Protein AF-A0A6G0MQ81-F1 (afdb_monomer_lite)

pLDDT: mean 71.86, std 28.61, range [27.62, 98.5]

Structure (mmCIF, N/CA/C/O backbone):
data_AF-A0A6G0MQ81-F1
#
_entry.id   AF-A0A6G0MQ81-F1
#
loop_
_atom_site.group_PDB
_atom_site.id
_atom_site.type_symbol
_atom_site.label_atom_id
_atom_site.label_alt_id
_atom_site.label_comp_id
_atom_site.label_asym_id
_atom_site.label_entity_id
_atom_site.label_seq_id
_atom_site.pdbx_PDB_ins_code
_atom_site.Cartn_x
_atom_site.Cartn_y
_atom_site.Cartn_z
_atom_site.occupancy
_atom_site.B_iso_or_equiv
_atom_site.auth_seq_id
_atom_site.auth_comp_id
_atom_site.auth_asym_id
_atom_site.auth_atom_id
_atom_site.pdbx_PDB_model_num
ATOM 1 N N . MET A 1 1 ? 34.555 28.981 -3.459 1.00 45.91 1 MET A N 1
ATOM 2 C CA . MET A 1 1 ? 35.751 28.441 -4.137 1.00 45.91 1 MET A CA 1
ATOM 3 C C . MET A 1 1 ? 36.035 29.324 -5.338 1.00 45.91 1 MET A C 1
ATOM 5 O O . MET A 1 1 ? 35.117 29.597 -6.098 1.00 45.91 1 MET A O 1
ATOM 9 N N . SER A 1 2 ? 37.247 29.874 -5.388 1.00 35.66 2 SER A N 1
ATOM 10 C CA . SER A 1 2 ? 37.671 30.994 -6.233 1.00 35.66 2 SER A CA 1
ATOM 11 C C . SER A 1 2 ? 37.563 30.738 -7.733 1.00 35.66 2 SER A C 1
ATOM 13 O O . SER A 1 2 ? 38.108 29.765 -8.243 1.00 35.66 2 SER A O 1
ATOM 15 N N . SER A 1 3 ? 36.964 31.688 -8.446 1.00 42.19 3 SER A N 1
ATOM 16 C CA . SER A 1 3 ? 37.095 31.862 -9.890 1.00 42.19 3 SER A CA 1
ATOM 17 C C . SER A 1 3 ? 38.251 32.821 -10.178 1.00 42.19 3 SER A C 1
ATOM 19 O O . SER A 1 3 ? 38.069 34.037 -10.139 1.00 42.19 3 SER A O 1
ATOM 21 N N . HIS A 1 4 ? 39.440 32.284 -10.440 1.00 46.31 4 HIS A N 1
ATOM 22 C CA . HIS A 1 4 ? 40.579 33.018 -10.996 1.00 46.31 4 HIS A CA 1
ATOM 23 C C . HIS A 1 4 ? 41.290 32.124 -12.009 1.00 46.31 4 HIS A C 1
ATOM 25 O O . HIS A 1 4 ? 41.910 31.140 -11.619 1.00 46.31 4 HIS A O 1
ATOM 31 N N . HIS A 1 5 ? 41.261 32.503 -13.284 1.00 37.56 5 HIS A N 1
ATOM 32 C CA . HIS A 1 5 ? 42.398 32.271 -14.168 1.00 37.56 5 HIS A CA 1
ATOM 33 C C . HIS A 1 5 ? 42.422 33.285 -15.317 1.00 37.56 5 HIS A C 1
ATOM 35 O O . HIS A 1 5 ? 41.367 33.816 -15.670 1.00 37.56 5 HIS A O 1
ATOM 41 N N . PRO A 1 6 ? 43.627 33.640 -15.794 1.00 57.34 6 PRO A N 1
ATOM 42 C CA . PRO A 1 6 ? 43.967 34.991 -16.183 1.00 57.34 6 PRO A CA 1
ATOM 43 C C . PRO A 1 6 ? 44.217 35.096 -17.685 1.00 57.34 6 PRO A C 1
ATOM 45 O O . PRO A 1 6 ? 44.488 34.125 -18.387 1.00 57.34 6 PRO A O 1
ATOM 48 N N . ASP A 1 7 ? 44.165 36.334 -18.137 1.00 43.03 7 ASP A N 1
ATOM 49 C CA . ASP A 1 7 ? 44.749 36.787 -19.385 1.00 43.03 7 ASP A CA 1
ATOM 50 C C . ASP A 1 7 ? 46.259 36.998 -19.164 1.00 43.03 7 ASP A C 1
ATOM 52 O O . ASP A 1 7 ? 46.614 37.612 -18.161 1.00 43.03 7 ASP A O 1
ATOM 56 N N . HIS A 1 8 ? 47.121 36.456 -20.038 1.00 37.56 8 HIS A N 1
ATOM 57 C CA . HIS A 1 8 ? 48.450 36.989 -20.398 1.00 37.56 8 HIS A CA 1
ATOM 58 C C . HIS A 1 8 ? 49.131 36.137 -21.491 1.00 37.56 8 HIS A C 1
ATOM 60 O O . HIS A 1 8 ? 49.576 35.018 -21.258 1.00 37.56 8 HIS A O 1
ATOM 66 N N . SER A 1 9 ? 49.188 36.731 -22.685 1.00 41.69 9 SER A N 1
ATOM 67 C CA . SER A 1 9 ? 50.371 37.033 -23.510 1.00 41.69 9 SER A CA 1
ATOM 68 C C . SER A 1 9 ? 51.575 36.080 -23.653 1.00 41.69 9 SER A C 1
ATOM 70 O O . SER A 1 9 ? 52.278 35.769 -22.699 1.00 41.69 9 SER A O 1
ATOM 72 N N . ASP A 1 10 ? 51.913 35.921 -24.942 1.00 37.72 10 ASP A N 1
ATOM 73 C CA . ASP A 1 10 ? 53.241 35.933 -25.586 1.00 37.72 10 ASP A CA 1
ATOM 74 C C . ASP A 1 10 ? 54.135 34.677 -25.634 1.00 37.72 10 ASP A C 1
ATOM 76 O O . ASP A 1 10 ? 54.431 34.021 -24.643 1.00 37.72 10 ASP A O 1
ATOM 80 N N . GLY A 1 11 ? 54.664 34.452 -26.849 1.00 31.38 11 GLY A N 1
ATOM 81 C CA . GLY A 1 11 ? 55.699 33.476 -27.221 1.00 31.38 11 GLY A CA 1
ATOM 82 C C . GLY A 1 11 ? 55.123 32.378 -28.126 1.00 31.38 11 GLY A C 1
ATOM 83 O O . GLY A 1 11 ? 54.273 31.620 -27.699 1.00 31.38 11 GLY A O 1
ATOM 84 N N . ASP A 1 12 ? 55.448 32.222 -29.408 1.00 37.38 12 ASP A N 1
ATOM 85 C CA . ASP A 1 12 ? 56.744 32.419 -30.035 1.00 37.38 12 ASP A CA 1
ATOM 86 C C . ASP A 1 12 ? 56.610 32.805 -31.512 1.00 37.38 12 ASP A C 1
ATOM 88 O O . ASP A 1 12 ? 55.919 32.175 -32.316 1.00 37.38 12 ASP A O 1
ATOM 92 N N . ARG A 1 13 ? 57.357 33.846 -31.875 1.00 48.06 13 ARG A N 1
ATOM 93 C CA . ARG A 1 13 ? 57.730 34.164 -33.250 1.00 48.06 13 ARG A CA 1
ATOM 94 C C . ARG A 1 13 ? 58.934 33.313 -33.626 1.00 48.06 13 ARG A C 1
ATOM 96 O O . ARG A 1 13 ? 59.947 33.388 -32.941 1.00 48.06 13 ARG A O 1
ATOM 103 N N . SER A 1 14 ? 58.873 32.629 -34.767 1.00 45.00 14 SER A N 1
ATOM 104 C CA . SER A 1 14 ? 60.027 32.236 -35.597 1.00 45.00 14 SER A CA 1
ATOM 105 C C . SER A 1 14 ? 59.537 31.631 -36.926 1.00 45.00 14 SER A C 1
ATOM 107 O O . SER A 1 14 ? 58.462 31.045 -36.961 1.00 45.00 14 SER A O 1
ATOM 109 N N . PRO A 1 15 ? 60.307 31.694 -38.026 1.00 46.31 15 PRO A N 1
ATOM 110 C CA . PRO A 1 15 ? 60.761 32.915 -38.679 1.00 46.31 15 PRO A CA 1
ATOM 111 C C . PRO A 1 15 ? 60.399 32.926 -40.182 1.00 46.31 15 PRO A C 1
ATOM 113 O O . PRO A 1 15 ? 60.222 31.899 -40.833 1.00 46.31 15 PRO A O 1
ATOM 116 N N . THR A 1 16 ? 60.354 34.120 -40.769 1.00 45.56 16 THR A N 1
ATOM 117 C CA . THR A 1 16 ? 60.348 34.320 -42.226 1.00 45.56 16 THR A CA 1
ATOM 118 C C . THR A 1 16 ? 61.618 33.743 -42.861 1.00 45.56 16 THR A C 1
ATOM 120 O O . THR A 1 16 ? 62.711 34.060 -42.378 1.00 45.56 16 THR A O 1
ATOM 123 N N . PRO A 1 17 ? 61.554 33.004 -43.984 1.00 40.34 17 PRO A N 1
ATOM 124 C CA . PRO A 1 17 ? 62.751 32.759 -44.768 1.00 40.34 17 PRO A CA 1
ATOM 125 C C . PRO A 1 17 ? 63.127 34.045 -45.515 1.00 40.34 17 PRO A C 1
ATOM 127 O O . PRO A 1 17 ? 62.498 34.432 -46.500 1.00 40.34 17 PRO A O 1
ATOM 130 N N . SER A 1 18 ? 64.173 34.717 -45.030 1.00 37.31 18 SER A N 1
ATOM 131 C CA . SER A 1 18 ? 64.886 35.752 -45.779 1.00 37.31 18 SER A CA 1
ATOM 132 C C . SER A 1 18 ? 65.430 35.169 -47.091 1.00 37.31 18 SER A C 1
ATOM 134 O O . SER A 1 18 ? 66.054 34.103 -47.075 1.00 37.31 18 SER A O 1
ATOM 136 N N . PRO A 1 19 ? 65.265 35.859 -48.232 1.00 42.34 19 PRO A N 1
ATOM 137 C CA . PRO A 1 19 ? 65.751 35.384 -49.514 1.00 42.34 19 PRO A CA 1
ATOM 138 C C . PRO A 1 19 ? 67.260 35.615 -49.574 1.00 42.34 19 PRO A C 1
ATOM 140 O O . PRO A 1 19 ? 67.736 36.739 -49.727 1.00 42.34 19 PRO A O 1
ATOM 143 N N . ARG A 1 20 ? 68.047 34.548 -49.454 1.00 39.19 20 ARG A N 1
ATOM 144 C CA . ARG A 1 20 ? 69.495 34.615 -49.662 1.00 39.19 20 ARG A CA 1
ATOM 145 C C . ARG A 1 20 ? 69.930 33.538 -50.642 1.00 39.19 20 ARG A C 1
ATOM 147 O O . ARG A 1 20 ? 70.363 32.469 -50.247 1.00 39.19 20 ARG A O 1
ATOM 154 N N . SER A 1 21 ? 69.826 33.848 -51.931 1.00 34.72 21 SER A N 1
ATOM 155 C CA . SER A 1 21 ? 70.839 33.460 -52.919 1.00 34.72 21 SER A CA 1
ATOM 156 C C . SER A 1 21 ? 70.574 34.200 -54.226 1.00 34.72 21 SER A C 1
ATOM 158 O O . SER A 1 21 ? 70.021 33.667 -55.186 1.00 34.72 21 SER A O 1
ATOM 160 N N . VAL A 1 22 ? 70.967 35.473 -54.259 1.00 40.50 22 VAL A N 1
ATOM 161 C CA . VAL A 1 22 ? 71.165 36.188 -55.520 1.00 40.50 22 VAL A CA 1
ATOM 162 C C . VAL A 1 22 ? 72.441 35.613 -56.123 1.00 40.50 22 VAL A C 1
ATOM 164 O O . VAL A 1 22 ? 73.542 36.125 -55.932 1.00 40.50 22 VAL A O 1
ATOM 167 N N . ARG A 1 23 ? 72.311 34.469 -56.796 1.00 36.62 23 ARG A N 1
ATOM 168 C CA . ARG A 1 23 ? 73.363 33.973 -57.672 1.00 36.62 23 ARG A CA 1
ATOM 169 C C . ARG A 1 23 ? 73.291 34.832 -58.924 1.00 36.62 23 ARG A C 1
ATOM 171 O O . ARG A 1 23 ? 72.471 34.594 -59.807 1.00 36.62 23 ARG A O 1
ATOM 178 N N . SER A 1 24 ? 74.134 35.861 -58.951 1.00 40.12 24 SER A N 1
ATOM 179 C CA . SER A 1 24 ? 74.508 36.605 -60.146 1.00 40.12 24 SER A CA 1
ATOM 180 C C . SER A 1 24 ? 74.809 35.620 -61.273 1.00 40.12 24 SER A C 1
ATOM 182 O O . SER A 1 24 ? 75.908 35.077 -61.362 1.00 40.12 24 SER A O 1
ATOM 184 N N . THR A 1 25 ? 73.832 35.375 -62.141 1.00 39.69 25 THR A N 1
ATOM 185 C CA . THR A 1 25 ? 74.117 34.889 -63.484 1.00 39.69 25 THR A CA 1
ATOM 186 C C . THR A 1 25 ? 74.288 36.131 -64.327 1.00 39.69 25 THR A C 1
ATOM 188 O O . THR A 1 25 ? 73.354 36.774 -64.795 1.00 39.69 25 THR A O 1
ATOM 191 N N . THR A 1 26 ? 75.554 36.522 -64.381 1.00 40.19 26 THR A N 1
ATOM 192 C CA . THR A 1 26 ? 76.176 37.326 -65.414 1.00 40.19 26 THR A CA 1
ATOM 193 C C . THR A 1 26 ? 75.332 37.331 -66.683 1.00 40.19 26 THR A C 1
ATOM 195 O O . THR A 1 26 ? 75.131 36.290 -67.309 1.00 40.19 26 THR A O 1
ATOM 198 N N . SER A 1 27 ? 74.880 38.527 -67.058 1.00 41.56 27 SER A N 1
ATOM 199 C CA . SER A 1 27 ? 74.475 38.875 -68.412 1.00 41.56 27 SER A CA 1
ATOM 200 C C . SER A 1 27 ? 75.594 38.469 -69.375 1.00 41.56 27 SER A C 1
ATOM 202 O O . SER A 1 27 ? 76.503 39.231 -69.692 1.00 41.56 27 SER A O 1
ATOM 204 N N . ARG A 1 28 ? 75.573 37.210 -69.809 1.00 41.16 28 ARG A N 1
ATOM 205 C CA . ARG A 1 28 ? 76.179 36.783 -71.056 1.00 41.16 28 ARG A CA 1
ATOM 206 C C . ARG A 1 28 ? 75.054 36.832 -72.059 1.00 41.16 28 ARG A C 1
ATOM 208 O O . ARG A 1 28 ? 74.273 35.895 -72.200 1.00 41.16 28 ARG A O 1
ATOM 215 N N . ARG A 1 29 ? 74.995 37.970 -72.744 1.00 41.31 29 ARG A N 1
ATOM 216 C CA . ARG A 1 29 ? 74.401 38.126 -74.063 1.00 41.31 29 ARG A CA 1
ATOM 217 C C . ARG A 1 29 ? 74.996 37.044 -74.969 1.00 41.31 29 ARG A C 1
ATOM 219 O O . ARG A 1 29 ? 75.963 37.276 -75.682 1.00 41.31 29 ARG A O 1
ATOM 226 N N . SER A 1 30 ? 74.448 35.834 -74.898 1.00 37.97 30 SER A N 1
ATOM 227 C CA . SER A 1 30 ? 74.587 34.850 -75.956 1.00 37.97 30 SER A CA 1
ATOM 228 C C . SER A 1 30 ? 73.722 35.395 -77.078 1.00 37.97 30 SER A C 1
ATOM 230 O O . SER A 1 30 ? 72.505 35.212 -77.102 1.00 37.97 30 SER A O 1
ATOM 232 N N . THR A 1 31 ? 74.350 36.182 -77.948 1.00 48.22 31 THR A N 1
ATOM 233 C CA . THR A 1 31 ? 73.834 36.518 -79.269 1.00 48.22 31 THR A CA 1
ATOM 234 C C . THR A 1 31 ? 73.667 35.208 -80.028 1.00 48.22 31 THR A C 1
ATOM 236 O O . THR A 1 31 ? 74.532 34.788 -80.793 1.00 48.22 31 THR A O 1
ATOM 239 N N . ARG A 1 32 ? 72.569 34.505 -79.747 1.00 45.91 32 ARG A N 1
ATOM 240 C CA . ARG A 1 32 ? 72.116 33.391 -80.560 1.00 45.91 32 ARG A CA 1
ATOM 241 C C . ARG A 1 32 ? 71.620 34.016 -81.858 1.00 45.91 32 ARG A C 1
ATOM 243 O O . ARG A 1 32 ? 70.778 34.907 -81.815 1.00 45.91 32 ARG A O 1
ATOM 250 N N . ALA A 1 33 ? 72.231 33.581 -82.955 1.00 44.88 33 ALA A N 1
ATOM 251 C CA . ALA A 1 33 ? 71.959 33.972 -84.334 1.00 44.88 33 ALA A CA 1
ATOM 252 C C . ALA A 1 33 ? 70.456 34.178 -84.618 1.00 44.88 33 ALA A C 1
ATOM 254 O O . ALA A 1 33 ? 69.643 33.507 -83.968 1.00 44.88 33 ALA A O 1
ATOM 255 N N . PRO A 1 34 ? 70.080 35.053 -85.579 1.00 49.28 34 PRO A N 1
ATOM 256 C CA . PRO A 1 34 ? 68.685 35.243 -85.970 1.00 49.28 34 PRO A CA 1
ATOM 257 C C . PRO A 1 34 ? 68.076 33.874 -86.267 1.00 49.28 34 PRO A C 1
ATOM 259 O O . PRO A 1 34 ? 68.533 33.146 -87.150 1.00 49.28 34 PRO A O 1
ATOM 262 N N . ARG A 1 35 ? 67.119 33.468 -85.430 1.00 59.06 35 ARG A N 1
ATOM 263 C CA . ARG A 1 35 ? 66.465 32.173 -85.571 1.00 59.06 35 ARG A CA 1
ATOM 264 C C . ARG A 1 35 ? 65.461 32.299 -86.701 1.00 59.06 35 ARG A C 1
ATOM 266 O O . ARG A 1 35 ? 64.804 33.325 -86.840 1.00 59.06 35 ARG A O 1
ATOM 273 N N . SER A 1 36 ? 65.363 31.253 -87.512 1.00 64.94 36 SER A N 1
ATOM 274 C CA . SER A 1 36 ? 64.357 31.200 -88.568 1.00 64.94 36 SER A CA 1
ATOM 275 C C . SER A 1 36 ? 62.962 31.410 -87.955 1.00 64.94 36 SER A C 1
ATOM 277 O O . SER A 1 36 ? 62.686 30.795 -86.919 1.00 64.94 36 SER A O 1
ATOM 279 N N . PRO A 1 37 ? 62.078 32.222 -88.563 1.00 73.44 37 PRO A N 1
ATOM 280 C CA . PRO A 1 37 ? 60.723 32.480 -88.060 1.00 73.44 37 PRO A CA 1
ATOM 281 C C . PRO A 1 37 ? 59.921 31.194 -87.781 1.00 73.44 37 PRO A C 1
ATOM 283 O O . PRO A 1 37 ? 59.125 31.144 -86.846 1.00 73.44 37 PRO A O 1
ATOM 286 N N . ALA A 1 38 ? 60.205 30.100 -88.496 1.00 76.19 38 ALA A N 1
ATOM 287 C CA . ALA A 1 38 ? 59.616 28.784 -88.233 1.00 76.19 38 ALA A CA 1
ATOM 288 C C . ALA A 1 38 ? 59.979 28.203 -86.844 1.00 76.19 38 ALA A C 1
ATOM 290 O O . ALA A 1 38 ? 59.178 27.511 -86.214 1.00 76.19 38 ALA A O 1
ATOM 291 N N . GLY A 1 39 ? 61.180 28.493 -86.336 1.00 82.38 39 GLY A N 1
ATOM 292 C CA . GLY A 1 39 ? 61.646 28.042 -85.020 1.00 82.38 39 GLY A CA 1
ATOM 293 C C . GLY A 1 39 ? 61.044 28.821 -83.844 1.00 82.38 39 GLY A C 1
ATOM 294 O O . GLY A 1 39 ? 61.022 28.319 -82.722 1.00 82.38 39 GLY A O 1
ATOM 295 N N . GLU A 1 40 ? 60.559 30.043 -84.076 1.00 85.44 40 GLU A N 1
ATOM 296 C CA . GLU A 1 40 ? 59.866 30.843 -83.056 1.00 85.44 40 GLU A CA 1
ATOM 297 C C . GLU A 1 40 ? 58.384 30.482 -82.973 1.00 85.44 40 GLU A C 1
ATOM 299 O O . GLU A 1 40 ? 57.865 30.312 -81.871 1.00 85.44 40 GLU A O 1
ATOM 304 N N . ILE A 1 41 ? 57.736 30.258 -84.120 1.00 86.88 41 ILE A N 1
ATOM 305 C CA . ILE A 1 41 ? 56.348 29.782 -84.188 1.00 86.88 41 ILE A CA 1
ATOM 306 C C . ILE A 1 41 ? 56.205 28.432 -83.472 1.00 86.88 41 ILE A C 1
ATOM 308 O O . ILE A 1 41 ? 55.375 28.295 -82.578 1.00 86.88 41 ILE A O 1
ATOM 312 N N . THR A 1 42 ? 57.077 27.463 -83.767 1.00 89.31 42 THR A N 1
ATOM 313 C CA . THR A 1 42 ? 57.045 26.138 -83.117 1.00 89.31 42 THR A CA 1
ATOM 314 C C . THR A 1 42 ? 57.266 26.203 -81.602 1.00 89.31 42 THR A C 1
ATOM 316 O O . THR A 1 42 ? 56.656 25.439 -80.850 1.00 89.31 42 THR A O 1
ATOM 319 N N . ARG A 1 43 ? 58.093 27.142 -81.124 1.00 90.38 43 ARG A N 1
ATOM 320 C CA . ARG A 1 43 ? 58.290 27.385 -79.689 1.00 90.38 43 ARG A CA 1
ATOM 321 C C . ARG A 1 43 ? 57.044 27.983 -79.036 1.00 90.38 43 ARG A C 1
ATOM 323 O O . ARG A 1 43 ? 56.644 27.507 -77.978 1.00 90.38 43 ARG A O 1
ATOM 330 N N . LEU A 1 44 ? 56.436 29.000 -79.647 1.00 92.88 44 LEU A N 1
ATOM 331 C CA . LEU A 1 44 ? 55.211 29.620 -79.133 1.00 92.88 44 LEU A CA 1
ATOM 332 C C . LEU A 1 44 ? 54.043 28.630 -79.123 1.00 92.88 44 LEU A C 1
ATOM 334 O O . LEU A 1 44 ? 53.273 28.603 -78.171 1.00 92.88 44 LEU A O 1
ATOM 338 N N . GLU A 1 45 ? 53.943 27.755 -80.122 1.00 93.94 45 GLU A N 1
ATOM 339 C CA . GLU A 1 45 ? 52.971 26.660 -80.123 1.00 93.94 45 GLU A CA 1
ATOM 340 C C . GLU A 1 45 ? 53.217 25.662 -78.989 1.00 93.94 45 GLU A C 1
ATOM 342 O O . GLU A 1 45 ? 52.267 25.150 -78.396 1.00 93.94 45 GLU A O 1
ATOM 347 N N . GLN A 1 46 ? 54.480 25.365 -78.674 1.00 93.81 46 GLN A N 1
ATOM 348 C CA . GLN A 1 46 ? 54.826 24.505 -77.547 1.00 93.81 46 GLN A CA 1
ATOM 349 C C . GLN A 1 46 ? 54.518 25.179 -76.200 1.00 93.81 46 GLN A C 1
ATOM 351 O O . GLN A 1 46 ? 54.006 24.513 -75.302 1.00 93.81 46 GLN A O 1
ATOM 356 N N . GLU A 1 47 ? 54.765 26.486 -76.065 1.00 95.06 47 GLU A N 1
ATOM 357 C CA . GLU A 1 47 ? 54.391 27.285 -74.887 1.00 95.06 47 GLU A CA 1
ATOM 358 C C . GLU A 1 47 ? 52.858 27.421 -74.751 1.00 95.06 47 GLU A C 1
ATOM 360 O O . GLU A 1 47 ? 52.308 27.321 -73.653 1.00 95.06 47 GLU A O 1
ATOM 365 N N . LEU A 1 48 ? 52.119 27.551 -75.856 1.00 95.44 48 LEU A N 1
ATOM 366 C CA . LEU A 1 48 ? 50.655 27.527 -75.846 1.00 95.44 48 LEU A CA 1
ATOM 367 C C . LEU A 1 48 ? 50.128 26.150 -75.419 1.00 95.44 48 LEU A C 1
ATOM 369 O O . LEU A 1 48 ? 49.225 26.058 -74.591 1.00 95.44 48 LEU A O 1
ATOM 373 N N . ARG A 1 49 ? 50.721 25.065 -75.928 1.00 95.44 49 ARG A N 1
ATOM 374 C CA . ARG A 1 49 ? 50.368 23.698 -75.517 1.00 95.44 49 ARG A CA 1
ATOM 375 C C . ARG A 1 49 ? 50.682 23.445 -74.041 1.00 95.44 49 ARG A C 1
ATOM 377 O O . ARG A 1 49 ? 49.871 22.826 -73.355 1.00 95.44 49 ARG A O 1
ATOM 384 N N . SER A 1 50 ? 51.810 23.939 -73.528 1.00 94.50 50 SER A N 1
ATOM 385 C CA . SER A 1 50 ? 52.162 23.779 -72.111 1.00 94.50 50 SER A CA 1
ATOM 386 C C . SER A 1 50 ? 51.239 24.590 -71.199 1.00 94.50 50 SER A C 1
ATOM 388 O O . SER A 1 50 ? 50.737 24.057 -70.213 1.00 94.50 50 SER A O 1
ATOM 390 N N . THR A 1 51 ? 50.923 25.837 -71.555 1.00 95.69 51 THR A N 1
ATOM 391 C CA . THR A 1 51 ? 49.973 26.667 -70.795 1.00 95.69 51 THR A CA 1
ATOM 392 C C . THR A 1 51 ? 48.555 26.097 -70.825 1.00 95.69 51 THR A C 1
ATOM 394 O O . THR A 1 51 ? 47.877 26.096 -69.797 1.00 95.69 51 THR A O 1
ATOM 397 N N . GLN A 1 52 ? 48.113 25.540 -71.956 1.00 96.00 52 GLN A N 1
ATOM 398 C CA . GLN A 1 52 ? 46.839 24.822 -72.052 1.00 96.00 52 GLN A CA 1
ATOM 399 C C . GLN A 1 52 ? 46.817 23.565 -71.173 1.00 96.00 52 GLN A C 1
ATOM 401 O O . GLN A 1 52 ? 45.820 23.325 -70.490 1.00 96.00 52 GLN A O 1
ATOM 406 N N . ALA A 1 53 ? 47.911 22.797 -71.128 1.00 95.00 53 ALA A N 1
ATOM 407 C CA . ALA A 1 53 ? 48.026 21.637 -70.248 1.00 95.00 53 ALA A CA 1
ATOM 408 C C . ALA A 1 53 ? 47.947 22.037 -68.763 1.00 95.00 53 ALA A C 1
ATOM 410 O O . ALA A 1 53 ? 47.167 21.443 -68.019 1.00 95.00 53 ALA A O 1
ATOM 411 N N . THR A 1 54 ? 48.660 23.091 -68.353 1.00 96.56 54 THR A N 1
ATOM 412 C CA . THR A 1 54 ? 48.592 23.638 -66.986 1.00 96.56 54 THR A CA 1
ATOM 413 C C . THR A 1 54 ? 47.197 24.167 -66.651 1.00 96.56 54 THR A C 1
ATOM 415 O O . THR A 1 54 ? 46.681 23.957 -65.556 1.00 96.56 54 THR A O 1
ATOM 418 N N . ARG A 1 55 ? 46.521 24.823 -67.598 1.00 97.19 55 ARG A N 1
ATOM 419 C CA . ARG A 1 55 ? 45.140 25.276 -67.394 1.00 97.19 55 ARG A CA 1
ATOM 420 C C . ARG A 1 55 ? 44.190 24.093 -67.185 1.00 97.19 55 ARG A C 1
ATOM 422 O O . ARG A 1 55 ? 43.310 24.161 -66.331 1.00 97.19 55 ARG A O 1
ATOM 429 N N . ALA A 1 56 ? 44.376 23.005 -67.930 1.00 95.69 56 ALA A N 1
ATOM 430 C CA . ALA A 1 56 ? 43.576 21.796 -67.773 1.00 95.69 56 ALA A CA 1
ATOM 431 C C . ALA A 1 56 ? 43.804 21.112 -66.413 1.00 95.69 56 ALA A C 1
ATOM 433 O O . ALA A 1 56 ? 42.846 20.598 -65.839 1.00 95.69 56 ALA A O 1
ATOM 434 N N . THR A 1 57 ? 45.028 21.110 -65.870 1.00 96.38 57 THR A N 1
ATOM 435 C CA . THR A 1 57 ? 45.278 20.579 -64.516 1.00 96.38 57 THR A CA 1
ATOM 436 C C . THR A 1 57 ? 44.622 21.446 -63.449 1.00 96.38 57 THR A C 1
ATOM 438 O O . THR A 1 57 ? 43.891 20.909 -62.625 1.00 96.38 57 THR A O 1
ATOM 441 N N . LEU A 1 58 ? 44.750 22.774 -63.536 1.00 97.44 58 LEU A N 1
ATOM 442 C CA . LEU A 1 58 ? 44.113 23.694 -62.586 1.00 97.44 58 LEU A CA 1
ATOM 443 C C . LEU A 1 58 ? 42.583 23.565 -62.566 1.00 97.44 58 LEU A C 1
ATOM 445 O O . LEU A 1 58 ? 41.977 23.637 -61.500 1.00 97.44 58 LEU A O 1
ATOM 449 N N . PHE A 1 59 ? 41.943 23.342 -63.719 1.00 97.50 59 PHE A N 1
ATOM 450 C CA . PHE A 1 59 ? 40.502 23.080 -63.751 1.00 97.50 59 PHE A CA 1
ATOM 451 C C . PHE A 1 59 ? 40.129 21.761 -63.073 1.00 97.50 59 PHE A C 1
ATOM 453 O O . PHE A 1 59 ? 39.175 21.739 -62.299 1.00 97.50 59 PHE A O 1
ATOM 460 N N . ARG A 1 60 ? 40.900 20.687 -63.291 1.00 97.31 60 ARG A N 1
ATOM 461 C CA . ARG A 1 60 ? 40.677 19.413 -62.586 1.00 97.31 60 ARG A CA 1
ATOM 462 C C . ARG A 1 60 ? 40.875 19.559 -61.080 1.00 97.31 60 ARG A C 1
ATOM 464 O O . ARG A 1 60 ? 40.095 18.995 -60.322 1.00 97.31 60 ARG A O 1
ATOM 471 N N . ASP A 1 61 ? 41.879 20.318 -60.652 1.00 97.56 61 ASP A N 1
ATOM 472 C CA . ASP A 1 61 ? 42.142 20.566 -59.233 1.00 97.56 61 ASP A CA 1
ATOM 473 C C . ASP A 1 61 ? 41.024 21.397 -58.599 1.00 97.56 61 ASP A C 1
ATOM 475 O O . ASP A 1 61 ? 40.535 21.049 -57.526 1.00 97.56 61 ASP A O 1
ATOM 479 N N . ARG A 1 62 ? 40.532 22.429 -59.295 1.00 97.94 62 ARG A N 1
ATOM 480 C CA . ARG A 1 62 ? 39.347 23.190 -58.878 1.00 97.94 62 ARG A CA 1
ATOM 481 C C . ARG A 1 62 ? 38.124 22.285 -58.730 1.00 97.94 62 ARG A C 1
ATOM 483 O O . ARG A 1 62 ? 37.418 22.381 -57.733 1.00 97.94 62 ARG A O 1
ATOM 490 N N . ASP A 1 63 ? 37.869 21.408 -59.696 1.00 97.75 63 ASP A N 1
ATOM 491 C CA . ASP A 1 63 ? 36.705 20.520 -59.652 1.00 97.75 63 ASP A CA 1
ATOM 492 C C . ASP A 1 63 ? 36.840 19.480 -58.521 1.00 97.75 63 ASP A C 1
ATOM 494 O O . ASP A 1 63 ? 35.869 19.194 -57.822 1.00 97.75 63 ASP A O 1
ATOM 498 N N . ARG A 1 64 ? 38.058 18.980 -58.258 1.00 97.75 64 ARG A N 1
ATOM 499 C CA . ARG A 1 64 ? 38.358 18.137 -57.086 1.00 97.75 64 ARG A CA 1
ATOM 500 C C . ARG A 1 64 ? 38.101 18.871 -55.773 1.00 97.75 64 ARG A C 1
ATOM 502 O O . ARG A 1 64 ? 37.443 18.313 -54.900 1.00 97.75 64 ARG A O 1
ATOM 509 N N . LEU A 1 65 ? 38.580 20.107 -55.642 1.00 98.25 65 LEU A N 1
ATOM 510 C CA . LEU A 1 65 ? 38.345 20.932 -54.455 1.00 98.25 65 LEU A CA 1
ATOM 511 C C . LEU A 1 65 ? 36.853 21.208 -54.253 1.00 98.25 65 LEU A C 1
ATOM 513 O O . LEU A 1 65 ? 36.360 21.046 -53.143 1.00 98.25 65 LEU A O 1
ATOM 517 N N . ASN A 1 66 ? 36.114 21.526 -55.317 1.00 98.25 66 ASN A N 1
ATOM 518 C CA . ASN A 1 66 ? 34.664 21.715 -55.244 1.00 98.25 66 ASN A CA 1
ATOM 519 C C . ASN A 1 66 ? 33.941 20.448 -54.767 1.00 98.25 66 ASN A C 1
ATOM 521 O O . ASN A 1 66 ? 33.048 20.533 -53.928 1.00 98.25 66 ASN A O 1
ATOM 525 N N . ASN A 1 67 ? 34.347 19.268 -55.241 1.00 98.12 67 ASN A N 1
ATOM 526 C CA . ASN A 1 67 ? 33.780 18.003 -54.769 1.00 98.12 67 ASN A CA 1
ATOM 527 C C . ASN A 1 67 ? 34.078 17.751 -53.284 1.00 98.12 67 ASN A C 1
ATOM 529 O O . ASN A 1 67 ? 33.196 17.299 -52.557 1.00 98.12 67 ASN A O 1
ATOM 533 N N . ILE A 1 68 ? 35.290 18.076 -52.819 1.00 98.19 68 ILE A N 1
ATOM 534 C CA . ILE A 1 68 ? 35.659 17.973 -51.399 1.00 98.19 68 ILE A CA 1
ATOM 535 C C . ILE A 1 68 ? 34.810 18.926 -50.556 1.00 98.19 68 ILE A C 1
ATOM 537 O O . ILE A 1 68 ? 34.242 18.502 -49.555 1.00 98.19 68 ILE A O 1
ATOM 541 N N . VAL A 1 69 ? 34.670 20.184 -50.977 1.00 98.50 69 VAL A N 1
ATOM 542 C CA . VAL A 1 69 ? 33.854 21.182 -50.271 1.00 98.50 69 VAL A CA 1
ATOM 543 C C . VAL A 1 69 ? 32.395 20.736 -50.189 1.00 98.50 69 VAL A C 1
ATOM 545 O O . VAL A 1 69 ? 31.810 20.772 -49.110 1.00 98.50 69 VAL A O 1
ATOM 548 N N . ASN A 1 70 ? 31.816 20.247 -51.289 1.00 98.19 70 ASN A N 1
ATOM 549 C CA . ASN A 1 70 ? 30.436 19.754 -51.299 1.00 98.19 70 ASN A CA 1
ATOM 550 C C . ASN A 1 70 ? 30.243 18.553 -50.364 1.00 98.19 70 ASN A C 1
ATOM 552 O O . ASN A 1 70 ? 29.238 18.473 -49.654 1.00 98.19 70 ASN A O 1
ATOM 556 N N . ARG A 1 71 ? 31.217 17.636 -50.333 1.00 98.12 71 ARG A N 1
ATOM 557 C CA . ARG A 1 71 ? 31.195 16.490 -49.423 1.00 98.12 71 ARG A CA 1
ATOM 558 C C . ARG A 1 71 ? 31.266 16.935 -47.962 1.00 98.12 71 ARG A C 1
ATOM 560 O O . ARG A 1 71 ? 30.407 16.539 -47.184 1.00 98.12 71 ARG A O 1
ATOM 567 N N . LEU A 1 72 ? 32.226 17.791 -47.611 1.00 98.38 72 LEU A N 1
ATOM 568 C CA . LEU A 1 72 ? 32.374 18.315 -46.249 1.00 98.38 72 LEU A CA 1
ATOM 569 C C . LEU A 1 72 ? 31.133 19.087 -45.797 1.00 98.38 72 LEU A C 1
ATOM 571 O O . LEU A 1 72 ? 30.723 18.969 -44.651 1.00 98.38 72 LEU A O 1
ATOM 575 N N . ASN A 1 73 ? 30.500 19.839 -46.697 1.00 98.44 73 ASN A N 1
ATOM 576 C CA . ASN A 1 73 ? 29.265 20.550 -46.385 1.00 98.44 73 ASN A CA 1
ATOM 577 C C . ASN A 1 73 ? 28.098 19.589 -46.103 1.00 98.44 73 ASN A C 1
ATOM 579 O O . ASN A 1 73 ? 27.258 19.870 -45.255 1.00 98.44 73 ASN A O 1
ATOM 583 N N . THR A 1 74 ? 28.054 18.443 -46.787 1.00 97.94 74 THR A N 1
ATOM 584 C CA . THR A 1 74 ? 27.053 17.398 -46.519 1.00 97.94 74 THR A CA 1
ATOM 585 C C . THR A 1 74 ? 27.307 16.746 -45.160 1.00 97.94 74 THR A C 1
ATOM 587 O O . THR A 1 74 ? 26.391 16.650 -44.351 1.00 97.94 74 THR A O 1
ATOM 590 N N . GLU A 1 75 ? 28.563 16.387 -44.872 1.00 98.31 75 GLU A N 1
ATOM 591 C CA . GLU A 1 75 ? 28.966 15.820 -43.578 1.00 98.31 75 GLU A CA 1
ATOM 592 C C . GLU A 1 75 ? 28.689 16.797 -42.420 1.00 98.31 75 GLU A C 1
ATOM 594 O O . GLU A 1 75 ? 28.182 16.388 -41.378 1.00 98.31 75 GLU A O 1
ATOM 599 N N . LEU A 1 76 ? 28.936 18.098 -42.613 1.00 98.25 76 LEU A N 1
ATOM 600 C CA . LEU A 1 76 ? 28.618 19.131 -41.625 1.00 98.25 76 LEU A CA 1
ATOM 601 C C . LEU A 1 76 ? 27.112 19.192 -41.336 1.00 98.25 76 LEU A C 1
ATOM 603 O O . LEU A 1 76 ? 26.717 19.214 -40.174 1.00 98.25 76 LEU A O 1
ATOM 607 N N . GLN A 1 77 ? 26.271 19.163 -42.373 1.00 98.25 77 GLN A N 1
ATOM 608 C CA . GLN A 1 77 ? 24.817 19.161 -42.196 1.00 98.25 77 GLN A CA 1
ATOM 609 C C . GLN A 1 77 ? 24.319 17.909 -41.469 1.00 98.25 77 GLN A C 1
ATOM 611 O O . GLN A 1 77 ? 23.398 17.994 -40.659 1.00 98.25 77 GLN A O 1
ATOM 616 N N . ASP A 1 78 ? 24.904 16.743 -41.743 1.00 97.81 78 ASP A N 1
ATOM 617 C CA . ASP A 1 78 ? 24.541 15.506 -41.049 1.00 97.81 78 ASP A CA 1
ATOM 618 C C . ASP A 1 78 ? 24.947 15.548 -39.572 1.00 97.81 78 ASP A C 1
ATOM 620 O O . ASP A 1 78 ? 24.158 15.164 -38.704 1.00 97.81 78 ASP A O 1
ATOM 624 N N . LEU A 1 79 ? 26.127 16.095 -39.266 1.00 98.25 79 LEU A N 1
ATOM 625 C CA . LEU A 1 79 ? 26.565 16.330 -37.890 1.00 98.25 79 LEU A CA 1
ATOM 626 C C . LEU A 1 79 ? 25.669 17.340 -37.164 1.00 98.25 79 LEU A C 1
ATOM 628 O O . LEU A 1 79 ? 25.338 17.128 -35.998 1.00 98.25 79 LEU A O 1
ATOM 632 N N . GLU A 1 80 ? 25.233 18.405 -37.835 1.00 98.25 80 GLU A N 1
ATOM 633 C CA . GLU A 1 80 ? 24.285 19.373 -37.273 1.00 98.25 80 GLU A CA 1
ATOM 634 C C . GLU A 1 80 ? 22.931 18.724 -36.964 1.00 98.25 80 GLU A C 1
ATOM 636 O O . GLU A 1 80 ? 22.411 18.907 -35.864 1.00 98.25 80 GLU A O 1
ATOM 641 N N . ARG A 1 81 ? 22.393 17.898 -37.872 1.00 98.00 81 ARG A N 1
ATOM 642 C CA . ARG A 1 81 ? 21.153 17.139 -37.629 1.00 98.00 81 ARG A CA 1
ATOM 643 C C . ARG A 1 81 ? 21.294 16.191 -36.443 1.00 98.00 81 ARG A C 1
ATOM 645 O O . ARG A 1 81 ? 20.402 16.135 -35.599 1.00 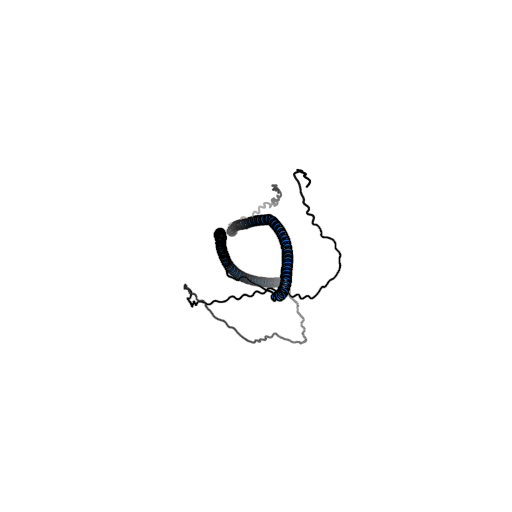98.00 81 ARG A O 1
ATOM 652 N N . HIS A 1 82 ? 22.410 15.467 -36.363 1.00 98.19 82 HIS A N 1
ATOM 653 C CA . HIS A 1 82 ? 22.687 14.571 -35.244 1.00 98.19 82 HIS A CA 1
ATOM 654 C C . HIS A 1 82 ? 22.781 15.339 -33.923 1.00 98.19 82 HIS A C 1
ATOM 656 O O . HIS A 1 82 ? 22.155 14.948 -32.939 1.00 98.19 82 HIS A O 1
ATOM 662 N N . ARG A 1 83 ? 23.504 16.466 -33.905 1.00 98.31 83 ARG A N 1
ATOM 663 C CA . ARG A 1 83 ? 23.606 17.340 -32.733 1.00 98.31 83 ARG A CA 1
ATOM 664 C C . ARG A 1 83 ? 22.229 17.831 -32.288 1.00 98.31 83 ARG A C 1
ATOM 666 O O . ARG A 1 83 ? 21.917 17.729 -31.107 1.00 98.31 83 ARG A O 1
ATOM 673 N N . SER A 1 84 ? 21.399 18.329 -33.204 1.00 97.31 84 SER A N 1
ATOM 674 C CA . SER A 1 84 ? 20.036 18.760 -32.869 1.00 97.31 84 SER A CA 1
ATOM 675 C C . SER A 1 84 ? 19.200 17.611 -32.299 1.00 97.31 84 SER A C 1
ATOM 677 O O . SER A 1 84 ? 18.531 17.796 -31.287 1.00 97.31 84 SER A O 1
ATOM 679 N N . GLY A 1 85 ? 19.307 16.405 -32.867 1.00 97.62 85 GLY A N 1
ATOM 680 C CA . GLY A 1 85 ? 18.650 15.214 -32.320 1.00 97.62 85 GLY A CA 1
ATOM 681 C C . GLY A 1 85 ? 19.110 14.866 -30.898 1.00 97.62 85 GLY A C 1
ATOM 682 O O . GLY A 1 85 ? 18.286 14.546 -30.044 1.00 97.62 85 GLY A O 1
ATOM 683 N N . GLN A 1 86 ? 20.408 14.985 -30.606 1.00 98.00 86 GLN A N 1
ATOM 684 C CA . GLN A 1 86 ? 20.937 14.789 -29.252 1.00 98.00 86 GLN A CA 1
ATOM 685 C C . GLN A 1 86 ? 20.450 15.863 -28.274 1.00 98.00 86 GLN A C 1
ATOM 687 O O . GLN A 1 86 ? 20.141 15.552 -27.127 1.00 98.00 86 GLN A O 1
ATOM 692 N N . GLU A 1 87 ? 20.370 17.123 -28.702 1.00 98.19 87 GLU A N 1
ATOM 693 C CA . GLU A 1 87 ? 19.847 18.214 -27.873 1.00 98.19 87 GLU A CA 1
ATOM 694 C C . GLU A 1 87 ? 18.367 18.005 -27.525 1.00 98.19 87 GLU A C 1
ATOM 696 O O . GLU A 1 87 ? 17.959 18.269 -26.390 1.00 98.19 87 GLU A O 1
ATOM 701 N N . ASP A 1 88 ? 17.577 17.490 -28.467 1.00 97.75 88 ASP A N 1
ATOM 702 C CA . ASP A 1 88 ? 16.177 17.134 -28.239 1.00 97.75 88 ASP A CA 1
ATOM 703 C C . ASP A 1 88 ? 16.035 15.963 -27.260 1.00 97.75 88 ASP A C 1
ATOM 705 O O . ASP A 1 88 ? 15.225 16.041 -26.332 1.00 97.75 88 ASP A O 1
ATOM 709 N N . GLU A 1 89 ? 16.865 14.926 -27.394 1.00 97.69 89 GLU A N 1
ATOM 710 C CA . GLU A 1 89 ? 16.873 13.789 -26.468 1.00 97.69 89 GLU A CA 1
ATOM 711 C C . GLU A 1 89 ? 17.312 14.208 -25.059 1.00 97.69 89 GLU A C 1
ATOM 713 O O . GLU A 1 89 ? 16.664 13.861 -24.075 1.00 97.69 89 GLU A O 1
ATOM 718 N N . ILE A 1 90 ? 18.346 15.047 -24.934 1.00 97.19 90 ILE A N 1
ATOM 719 C CA . ILE A 1 90 ? 18.758 15.613 -23.641 1.00 97.19 90 ILE A CA 1
ATOM 720 C C . ILE A 1 90 ? 17.607 16.403 -23.011 1.00 97.19 90 ILE A C 1
ATOM 722 O O . ILE A 1 90 ? 17.383 16.307 -21.802 1.00 97.19 90 ILE A O 1
ATOM 726 N N . ARG A 1 91 ? 16.869 17.190 -23.802 1.00 98.12 91 ARG A N 1
ATOM 727 C CA . ARG A 1 91 ? 15.723 17.957 -23.299 1.00 98.12 91 ARG A CA 1
ATOM 728 C C . ARG A 1 91 ? 14.609 17.032 -22.813 1.00 98.12 91 ARG A C 1
ATOM 730 O O . ARG A 1 91 ? 14.075 17.267 -21.733 1.00 98.12 91 ARG A O 1
ATOM 737 N N . ARG A 1 92 ? 14.311 15.970 -23.565 1.00 98.12 92 ARG A N 1
ATOM 738 C CA . ARG A 1 92 ? 13.333 14.943 -23.189 1.00 98.12 92 ARG A CA 1
ATOM 739 C C . ARG A 1 92 ? 13.729 14.221 -21.897 1.00 98.12 92 ARG A C 1
ATOM 741 O O . ARG A 1 92 ? 12.920 14.139 -20.976 1.00 98.12 92 ARG A O 1
ATOM 748 N N . LEU A 1 93 ? 14.973 13.759 -21.794 1.00 97.69 93 LEU A N 1
ATOM 749 C CA . LEU A 1 93 ? 15.470 13.072 -20.600 1.00 97.69 93 LEU A CA 1
ATOM 750 C C . LEU A 1 93 ? 15.436 13.982 -19.368 1.00 97.69 93 LEU A C 1
ATOM 752 O O . LEU A 1 93 ? 15.067 13.539 -18.287 1.00 97.69 93 LEU A O 1
ATOM 756 N N . ARG A 1 94 ? 15.753 15.274 -19.519 1.00 97.62 94 ARG A N 1
ATOM 757 C CA . ARG A 1 94 ? 15.610 16.249 -18.424 1.00 97.62 94 ARG A CA 1
ATOM 758 C C . ARG A 1 94 ? 14.166 16.364 -17.943 1.00 97.62 94 ARG A C 1
ATOM 760 O O . ARG A 1 94 ? 13.941 16.327 -16.740 1.00 97.62 94 ARG A O 1
ATOM 767 N N . THR A 1 95 ? 13.199 16.449 -18.859 1.00 96.25 95 THR A N 1
ATOM 768 C CA . THR A 1 95 ? 11.779 16.499 -18.470 1.00 96.25 95 THR A CA 1
ATOM 769 C C . THR A 1 95 ? 11.327 15.226 -17.757 1.00 96.25 95 THR A C 1
ATOM 771 O O . THR A 1 95 ? 10.623 15.311 -16.757 1.00 96.25 95 THR A O 1
ATOM 774 N N . GLU A 1 96 ? 11.790 14.057 -18.206 1.00 97.19 96 GLU A N 1
ATOM 775 C CA . GLU A 1 96 ? 11.478 12.778 -17.562 1.00 97.19 96 GLU A CA 1
ATOM 776 C C . GLU A 1 96 ? 12.072 12.690 -16.150 1.00 97.19 96 GLU A C 1
ATOM 778 O O . GLU A 1 96 ? 11.384 12.281 -15.217 1.00 97.19 96 GLU A O 1
ATOM 783 N N . ILE A 1 97 ? 13.316 13.142 -15.963 1.00 96.00 97 ILE A N 1
ATOM 784 C CA . ILE A 1 97 ? 13.949 13.216 -14.640 1.00 96.00 97 ILE A CA 1
ATOM 785 C C . ILE A 1 97 ? 13.156 14.140 -13.708 1.00 96.00 97 ILE A C 1
ATOM 787 O O . ILE A 1 97 ? 12.894 13.759 -12.568 1.00 96.00 97 ILE A O 1
ATOM 791 N N . ASP A 1 98 ? 12.742 15.320 -14.175 1.00 95.38 98 ASP A N 1
ATOM 792 C CA . ASP A 1 98 ? 11.964 16.264 -13.365 1.00 95.38 98 ASP A CA 1
ATOM 793 C C . ASP A 1 98 ? 10.598 15.687 -12.959 1.00 95.38 98 ASP A C 1
ATOM 795 O O . ASP A 1 98 ? 10.147 15.875 -11.824 1.00 95.38 98 ASP A O 1
ATOM 799 N N . ASP A 1 99 ? 9.933 14.969 -13.867 1.00 90.31 99 ASP A N 1
ATOM 800 C CA . ASP A 1 99 ? 8.645 14.329 -13.597 1.00 90.31 99 ASP A CA 1
ATOM 801 C C . ASP A 1 99 ? 8.793 13.150 -12.624 1.00 90.31 99 ASP A C 1
ATOM 803 O O . ASP A 1 99 ? 8.014 13.038 -11.673 1.00 90.31 99 ASP A O 1
ATOM 807 N N . LEU A 1 100 ? 9.832 12.321 -12.784 1.00 91.00 100 LEU A N 1
ATOM 808 C CA . LEU A 1 100 ? 10.166 11.248 -11.844 1.00 91.00 100 LEU A CA 1
ATOM 809 C C . LEU A 1 100 ? 10.509 11.799 -10.455 1.00 91.00 100 LEU A C 1
ATOM 811 O O . LEU A 1 100 ? 10.042 11.265 -9.448 1.00 91.00 100 LEU A O 1
ATOM 815 N N . GLN A 1 101 ? 11.271 12.891 -10.378 1.00 89.19 101 GLN A N 1
ATOM 816 C CA . GLN A 1 101 ? 11.572 13.562 -9.115 1.00 89.19 101 GL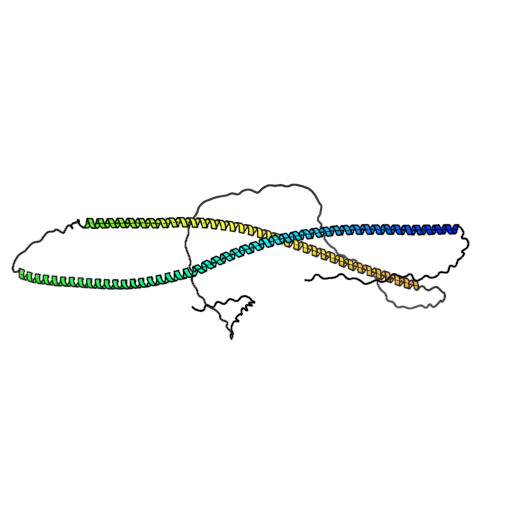N A CA 1
ATOM 817 C C . GLN A 1 101 ? 10.310 14.136 -8.467 1.00 89.19 101 GLN A C 1
ATOM 819 O O . GLN A 1 101 ? 10.120 13.962 -7.264 1.00 89.19 101 GLN A O 1
ATOM 824 N N . ARG A 1 102 ? 9.413 14.772 -9.234 1.00 86.38 102 ARG A N 1
ATOM 825 C CA . ARG A 1 102 ? 8.130 15.267 -8.706 1.00 86.38 102 ARG A CA 1
ATOM 826 C C . ARG A 1 102 ? 7.243 14.132 -8.198 1.00 86.38 102 ARG A C 1
ATOM 828 O O . ARG A 1 102 ? 6.689 14.259 -7.108 1.00 86.38 102 ARG A O 1
ATOM 835 N N . ALA A 1 103 ? 7.141 13.027 -8.934 1.00 83.00 103 ALA A N 1
ATOM 836 C CA . ALA A 1 103 ? 6.365 11.860 -8.520 1.00 83.00 103 ALA A CA 1
ATOM 837 C C . ALA A 1 103 ? 6.945 11.206 -7.254 1.00 83.00 103 ALA A C 1
ATOM 839 O O . ALA A 1 103 ? 6.210 10.940 -6.300 1.00 83.00 103 ALA A O 1
ATOM 840 N N . SER A 1 104 ? 8.267 11.012 -7.215 1.00 86.25 104 SER A N 1
ATOM 841 C CA . SER A 1 104 ? 8.979 10.437 -6.070 1.00 86.25 104 SER A CA 1
ATOM 842 C C . SER A 1 104 ? 8.857 11.320 -4.832 1.00 86.25 104 SER A C 1
ATOM 844 O O . SER A 1 104 ? 8.476 10.839 -3.766 1.00 86.25 104 SER A O 1
ATOM 846 N N . ASN A 1 105 ? 9.128 12.619 -4.960 1.00 86.19 105 ASN A N 1
ATOM 847 C CA . ASN A 1 105 ? 9.062 13.552 -3.839 1.00 86.19 105 ASN A CA 1
ATOM 848 C C . ASN A 1 105 ? 7.619 13.717 -3.350 1.00 86.19 105 ASN A C 1
ATOM 850 O O . ASN A 1 105 ? 7.393 13.696 -2.147 1.00 86.19 105 ASN A O 1
ATOM 854 N N . GLY A 1 106 ? 6.626 13.802 -4.237 1.00 84.75 106 GLY A N 1
ATOM 855 C CA . GLY A 1 106 ? 5.220 13.891 -3.833 1.00 84.75 106 GLY A CA 1
ATOM 856 C C . GLY A 1 106 ? 4.754 12.665 -3.041 1.00 84.75 106 GLY A C 1
ATOM 857 O O . GLY A 1 106 ? 4.229 12.806 -1.938 1.00 84.75 106 GLY A O 1
ATOM 858 N N . GLY A 1 107 ? 5.003 11.460 -3.566 1.00 85.62 107 GLY A N 1
ATOM 859 C CA . GLY A 1 107 ? 4.567 10.211 -2.935 1.00 85.62 107 GLY A CA 1
ATOM 860 C C . GLY A 1 107 ? 5.317 9.879 -1.643 1.00 85.62 107 GLY A C 1
ATOM 861 O O . GLY A 1 107 ? 4.695 9.542 -0.638 1.00 85.62 107 GLY A O 1
ATOM 862 N N . SER A 1 108 ? 6.647 10.011 -1.639 1.00 82.56 108 SER A N 1
ATOM 863 C CA . SER A 1 108 ? 7.459 9.718 -0.449 1.00 82.56 108 SER A CA 1
ATOM 864 C C . SER A 1 108 ? 7.219 10.720 0.678 1.00 82.56 108 SER A C 1
ATOM 866 O O . SER A 1 108 ? 7.085 10.314 1.829 1.00 82.56 108 SER A O 1
ATOM 868 N N . THR A 1 109 ? 7.094 12.014 0.370 1.00 87.44 109 THR A N 1
ATOM 869 C CA . THR A 1 109 ? 6.860 13.029 1.407 1.00 87.44 109 THR A CA 1
ATOM 870 C C . THR A 1 109 ? 5.468 12.878 2.016 1.00 87.44 109 THR A C 1
ATOM 872 O O . THR A 1 109 ? 5.338 13.011 3.232 1.00 87.44 109 THR A O 1
ATOM 875 N N . GLN A 1 110 ? 4.449 12.544 1.213 1.00 88.75 110 GLN A N 1
ATOM 876 C CA . GLN A 1 110 ? 3.106 12.263 1.725 1.00 88.75 110 GLN A CA 1
ATOM 877 C C . GLN A 1 110 ? 3.103 11.022 2.622 1.00 88.75 110 GLN A C 1
ATOM 879 O O . GLN A 1 110 ? 2.633 11.094 3.750 1.00 88.75 110 GLN A O 1
ATOM 884 N N . LEU A 1 111 ? 3.715 9.919 2.176 1.00 88.81 111 LEU A N 1
ATOM 885 C CA . LEU A 1 111 ? 3.827 8.698 2.978 1.00 88.81 111 LEU A CA 1
ATOM 886 C C . LEU A 1 111 ? 4.551 8.953 4.310 1.00 88.81 111 LEU A C 1
ATOM 888 O O . LEU A 1 111 ? 4.122 8.469 5.353 1.00 88.81 111 LEU A O 1
ATOM 892 N N . ILE A 1 112 ? 5.634 9.736 4.295 1.00 91.62 112 ILE A N 1
ATOM 893 C CA . ILE A 1 112 ? 6.366 10.108 5.513 1.00 91.62 112 ILE A CA 1
ATOM 894 C C . ILE A 1 112 ? 5.489 10.951 6.447 1.00 91.62 112 ILE A C 1
ATOM 896 O O . ILE A 1 112 ? 5.539 10.755 7.660 1.00 91.62 112 ILE A O 1
ATOM 900 N N . GLN A 1 113 ? 4.696 11.886 5.918 1.00 93.19 113 GLN A N 1
ATOM 901 C CA . GLN A 1 113 ? 3.771 12.691 6.722 1.00 93.19 113 GLN A CA 1
ATOM 902 C C . GLN A 1 113 ? 2.656 11.838 7.332 1.00 93.19 113 GLN A C 1
ATOM 904 O O . GLN A 1 113 ? 2.399 11.952 8.529 1.00 93.19 113 GLN A O 1
ATOM 909 N N . ASP A 1 114 ? 2.054 10.948 6.545 1.00 94.38 114 ASP A N 1
ATOM 910 C CA . ASP A 1 114 ? 0.994 10.053 7.006 1.00 94.38 114 ASP A CA 1
ATOM 911 C C . ASP A 1 114 ? 1.511 9.113 8.108 1.00 94.38 114 ASP A C 1
ATOM 913 O O . ASP A 1 114 ? 0.876 8.968 9.155 1.00 94.38 114 ASP A O 1
ATOM 917 N N . LEU A 1 115 ? 2.713 8.545 7.932 1.00 95.31 115 LEU A N 1
ATOM 918 C CA . LEU A 1 115 ? 3.370 7.719 8.950 1.00 95.31 115 LEU A CA 1
ATOM 919 C C . LEU A 1 115 ? 3.680 8.509 10.227 1.00 95.31 115 LEU A C 1
ATOM 921 O O . LEU A 1 115 ? 3.474 7.992 11.322 1.00 95.31 115 LEU A O 1
ATOM 925 N N . ARG A 1 116 ? 4.139 9.762 10.118 1.00 96.50 116 ARG A N 1
ATOM 926 C CA . ARG A 1 116 ? 4.359 10.625 11.293 1.00 96.50 116 ARG A CA 1
ATOM 927 C C . ARG A 1 116 ? 3.061 10.869 12.053 1.00 96.50 116 ARG A C 1
ATOM 929 O O . ARG A 1 116 ? 3.033 10.697 13.265 1.00 96.50 116 ARG A O 1
ATOM 936 N N . LEU A 1 117 ? 1.979 11.179 11.344 1.00 97.06 117 LEU A N 1
ATOM 937 C CA . LEU A 1 117 ? 0.673 11.409 11.958 1.00 97.06 117 LEU A CA 1
ATOM 938 C C . LEU A 1 117 ? 0.126 10.140 12.635 1.00 97.06 117 LEU A C 1
ATOM 940 O O . LEU A 1 117 ? -0.488 10.214 13.701 1.00 97.06 117 LEU A O 1
ATOM 944 N N . GLN A 1 118 ? 0.388 8.964 12.057 1.00 97.50 118 GLN A N 1
ATOM 945 C CA . GLN A 1 118 ? 0.065 7.679 12.676 1.00 97.50 118 GLN A CA 1
ATOM 946 C C . GLN A 1 118 ? 0.881 7.429 13.953 1.00 97.50 118 GLN A C 1
ATOM 948 O O . GLN A 1 118 ? 0.308 7.013 14.960 1.00 97.50 118 GLN A O 1
ATOM 953 N N . ILE A 1 119 ? 2.187 7.710 13.934 1.00 97.50 119 ILE A N 1
ATOM 954 C CA . ILE A 1 119 ? 3.063 7.584 15.108 1.00 97.50 119 ILE A CA 1
ATOM 955 C C . ILE A 1 119 ? 2.605 8.527 16.224 1.00 97.50 119 ILE A C 1
ATOM 957 O O . ILE A 1 119 ? 2.495 8.098 17.373 1.00 97.50 119 ILE A O 1
ATOM 961 N N . ASP A 1 120 ? 2.277 9.778 15.903 1.00 97.31 120 ASP A N 1
ATOM 962 C CA . ASP A 1 120 ? 1.798 10.756 16.886 1.00 97.31 120 ASP A CA 1
ATOM 963 C C . ASP A 1 120 ? 0.486 10.293 17.535 1.00 97.31 120 ASP A C 1
ATOM 965 O O . ASP A 1 120 ? 0.322 10.362 18.757 1.00 97.31 120 ASP A O 1
ATOM 969 N N . ARG A 1 121 ? -0.432 9.735 16.733 1.00 97.56 121 ARG A N 1
ATOM 970 C CA . ARG A 1 121 ? -1.682 9.152 17.232 1.00 97.56 121 ARG A CA 1
ATOM 971 C C . ARG A 1 121 ? -1.431 7.967 18.163 1.00 97.56 121 ARG A C 1
ATOM 973 O O . ARG A 1 121 ? -1.983 7.935 19.260 1.00 97.56 121 ARG A O 1
ATOM 980 N N . GLN A 1 122 ? -0.591 7.019 17.754 1.00 97.38 122 GLN A N 1
ATOM 981 C CA . GLN A 1 122 ? -0.251 5.859 18.582 1.00 97.38 122 GLN A CA 1
ATOM 982 C C . GLN A 1 122 ? 0.438 6.278 19.883 1.00 97.38 122 GLN A C 1
ATOM 984 O O . GLN A 1 122 ? 0.146 5.738 20.945 1.00 97.38 122 GLN A O 1
ATOM 989 N N . THR A 1 123 ? 1.301 7.289 19.824 1.00 97.75 123 THR A N 1
ATOM 990 C CA . THR A 1 123 ? 1.981 7.840 21.001 1.00 97.75 123 THR A CA 1
ATOM 991 C C . THR A 1 123 ? 0.977 8.451 21.982 1.00 97.75 123 THR A C 1
ATOM 993 O O . THR A 1 123 ? 1.067 8.214 23.188 1.00 97.75 123 THR A O 1
ATOM 996 N N . ALA A 1 124 ? -0.030 9.177 21.486 1.00 96.62 124 ALA A N 1
ATOM 997 C CA . ALA A 1 124 ? -1.106 9.709 22.319 1.00 96.62 124 ALA A CA 1
ATOM 998 C C . ALA A 1 124 ? -1.961 8.599 22.961 1.00 96.62 124 ALA A C 1
ATOM 1000 O O . ALA A 1 124 ? -2.288 8.691 24.145 1.00 96.62 124 ALA A O 1
ATOM 1001 N N . GLU A 1 125 ? -2.280 7.538 22.214 1.00 97.62 125 GLU A N 1
ATOM 1002 C CA . GLU A 1 125 ? -3.017 6.372 22.724 1.00 97.62 125 GLU A CA 1
ATOM 1003 C C . GLU A 1 125 ? -2.225 5.643 23.821 1.00 97.62 125 GLU A C 1
ATOM 1005 O O . GLU A 1 125 ? -2.767 5.363 24.891 1.00 97.62 125 GLU A O 1
ATOM 1010 N N . ILE A 1 126 ? -0.923 5.419 23.615 1.00 97.19 126 ILE A N 1
ATOM 1011 C CA . ILE A 1 126 ? -0.033 4.837 24.630 1.00 97.19 126 ILE A CA 1
ATOM 1012 C C . ILE A 1 126 ? -0.001 5.715 25.885 1.00 97.19 126 ILE A C 1
ATOM 1014 O O . ILE A 1 126 ? -0.078 5.199 27.000 1.00 97.19 126 ILE A O 1
ATOM 1018 N N . HIS A 1 127 ? 0.070 7.040 25.735 1.00 97.56 127 HIS A N 1
ATOM 1019 C CA . HIS A 1 127 ? 0.031 7.953 26.875 1.00 97.56 127 HIS A CA 1
ATOM 1020 C C . HIS A 1 127 ? -1.304 7.925 27.629 1.00 97.56 127 HIS A C 1
ATOM 1022 O O . HIS A 1 127 ? -1.292 8.003 28.860 1.00 97.56 127 HIS A O 1
ATOM 1028 N N . ASP A 1 128 ? -2.441 7.809 26.939 1.00 97.38 128 ASP A N 1
ATOM 1029 C CA . ASP A 1 128 ? -3.744 7.652 27.597 1.00 97.38 128 ASP A CA 1
ATOM 1030 C C . ASP A 1 128 ? -3.809 6.342 28.387 1.00 97.38 128 ASP A C 1
ATOM 1032 O O . ASP A 1 128 ? -4.155 6.345 29.572 1.00 97.38 128 ASP A O 1
ATOM 1036 N N . VAL A 1 129 ? -3.382 5.235 27.774 1.00 96.69 129 VAL A N 1
ATOM 1037 C CA . VAL A 1 129 ? -3.319 3.926 28.436 1.00 96.69 129 VAL A CA 1
ATOM 1038 C C . VAL A 1 129 ? -2.405 3.983 29.659 1.00 96.69 129 VAL A C 1
ATOM 1040 O O . VAL A 1 129 ? -2.838 3.615 30.749 1.00 96.69 129 VAL A O 1
ATOM 1043 N N . ASN A 1 130 ? -1.198 4.539 29.532 1.00 97.56 130 ASN A N 1
ATOM 1044 C CA . ASN A 1 130 ? -0.273 4.702 30.658 1.00 97.56 130 ASN A CA 1
ATOM 1045 C C . ASN A 1 130 ? -0.827 5.602 31.769 1.00 97.56 130 ASN A C 1
ATOM 1047 O O . ASN A 1 130 ? -0.468 5.431 32.929 1.00 97.56 130 ASN A O 1
ATOM 1051 N N . ARG A 1 131 ? -1.711 6.556 31.460 1.00 96.00 131 ARG A N 1
ATOM 1052 C CA . ARG A 1 131 ? -2.404 7.344 32.492 1.00 96.00 131 ARG A CA 1
ATOM 1053 C C . ARG A 1 131 ? -3.529 6.562 33.159 1.00 96.00 131 ARG A C 1
ATOM 1055 O O . ARG A 1 131 ? -3.834 6.810 34.325 1.00 96.00 131 ARG A O 1
ATOM 1062 N N . ARG A 1 132 ? -4.215 5.689 32.425 1.00 96.94 132 ARG A N 1
ATOM 1063 C CA . ARG A 1 132 ? -5.373 4.931 32.919 1.00 96.94 132 ARG A CA 1
ATOM 1064 C C . ARG A 1 132 ? -4.966 3.699 33.717 1.00 96.94 132 ARG A C 1
ATOM 1066 O O . ARG A 1 132 ? -5.637 3.410 34.703 1.00 96.94 132 ARG A O 1
ATOM 1073 N N . LEU A 1 133 ? -3.873 3.042 33.340 1.00 97.69 133 LEU A N 1
ATOM 1074 C CA . LEU A 1 133 ? -3.404 1.808 33.964 1.00 97.69 133 LEU A CA 1
ATOM 1075 C C . LEU A 1 133 ? -3.177 1.957 35.485 1.00 97.69 133 LEU A C 1
ATOM 1077 O O . LEU A 1 133 ? -3.839 1.237 36.224 1.00 97.69 133 LEU A O 1
ATOM 1081 N N . PRO A 1 134 ? -2.439 2.966 35.996 1.00 96.75 134 PRO A N 1
ATOM 1082 C CA . PRO A 1 134 ? -2.242 3.119 37.440 1.00 96.75 134 PRO A CA 1
ATOM 1083 C C . PRO A 1 134 ? -3.542 3.375 38.211 1.00 96.75 134 PRO A C 1
ATOM 1085 O O . PRO A 1 134 ? -3.668 2.998 39.372 1.00 96.75 134 PRO A O 1
ATOM 1088 N N . ARG A 1 135 ? -4.531 4.024 37.577 1.00 96.50 135 ARG A N 1
ATOM 1089 C CA . ARG A 1 135 ? -5.842 4.254 38.203 1.00 96.50 135 ARG A CA 1
ATOM 1090 C C . ARG A 1 135 ? -6.642 2.963 38.298 1.00 96.50 135 ARG A C 1
ATOM 1092 O O . ARG A 1 135 ? -7.322 2.758 39.296 1.00 96.50 135 ARG A O 1
ATOM 1099 N N . ALA A 1 136 ? -6.572 2.121 37.269 1.00 95.06 136 ALA A N 1
ATOM 1100 C CA . ALA A 1 136 ? -7.198 0.807 37.284 1.00 95.06 136 ALA A CA 1
ATOM 1101 C C . ALA A 1 136 ? -6.539 -0.098 38.336 1.00 95.06 136 ALA A C 1
ATOM 1103 O O . ALA A 1 136 ? -7.253 -0.723 39.114 1.00 95.06 136 ALA A O 1
ATOM 1104 N N . ASP A 1 137 ? -5.207 -0.083 38.431 1.00 97.62 137 ASP A N 1
ATOM 1105 C CA . ASP A 1 137 ? -4.467 -0.830 39.454 1.00 97.62 137 ASP A CA 1
ATOM 1106 C C . ASP A 1 137 ? -4.861 -0.379 40.868 1.00 97.62 137 ASP A C 1
ATOM 1108 O O . ASP A 1 137 ? -5.122 -1.199 41.745 1.00 97.62 137 ASP A O 1
ATOM 1112 N N . GLN A 1 138 ? -5.000 0.932 41.084 1.00 97.19 138 GLN A N 1
ATOM 1113 C CA . GLN A 1 138 ? -5.437 1.471 42.371 1.00 97.19 138 GLN A CA 1
ATOM 1114 C C . GLN A 1 138 ? -6.890 1.099 42.713 1.00 97.19 138 GLN A C 1
ATOM 1116 O O . GLN A 1 138 ? -7.204 0.840 43.873 1.00 97.19 138 GLN A O 1
ATOM 1121 N N . GLN A 1 139 ? -7.779 1.054 41.717 1.00 97.25 139 GLN A N 1
ATOM 1122 C CA . GLN A 1 139 ? -9.156 0.583 41.902 1.00 97.25 139 GLN A CA 1
ATOM 1123 C C . GLN A 1 139 ? -9.211 -0.906 42.242 1.00 97.25 139 GLN A C 1
ATOM 1125 O O . GLN A 1 139 ? -10.037 -1.309 43.058 1.00 97.25 139 GLN A O 1
ATOM 1130 N N . LEU A 1 140 ? -8.337 -1.710 41.636 1.00 97.19 140 LEU A N 1
ATOM 1131 C CA . LEU A 1 140 ? -8.249 -3.139 41.905 1.00 97.19 140 LEU A CA 1
ATOM 1132 C C . LEU A 1 140 ? -7.755 -3.391 43.331 1.00 97.19 140 LEU A C 1
ATOM 1134 O O . LEU A 1 140 ? -8.400 -4.143 44.054 1.00 97.19 140 LEU A O 1
ATOM 1138 N N . LEU A 1 141 ? -6.706 -2.687 43.768 1.00 97.81 141 LEU A N 1
ATOM 1139 C CA . LEU A 1 141 ? -6.222 -2.752 45.152 1.00 97.81 141 LEU A CA 1
ATOM 1140 C C . LEU A 1 141 ? -7.317 -2.382 46.163 1.00 97.81 141 LEU A C 1
ATOM 1142 O O . LEU A 1 141 ? -7.522 -3.094 47.140 1.00 97.81 141 LEU A O 1
ATOM 1146 N N . ALA A 1 142 ? -8.076 -1.312 45.907 1.00 96.69 142 ALA A N 1
ATOM 1147 C CA . ALA A 1 142 ? -9.189 -0.932 46.777 1.00 96.69 142 ALA A CA 1
ATOM 1148 C C . ALA A 1 142 ? -10.289 -2.012 46.827 1.00 96.69 142 ALA A C 1
ATOM 1150 O O . ALA A 1 142 ? -10.839 -2.293 47.890 1.00 96.69 142 ALA A O 1
ATOM 1151 N N . ALA A 1 143 ? -10.595 -2.643 45.691 1.00 96.12 143 ALA A N 1
ATOM 1152 C CA . ALA A 1 143 ? -11.568 -3.730 45.631 1.00 96.12 143 ALA A CA 1
ATOM 1153 C C . ALA A 1 143 ? -11.081 -5.000 46.354 1.00 96.12 143 ALA A C 1
ATOM 1155 O O . ALA A 1 143 ? -11.889 -5.701 46.962 1.00 96.12 143 ALA A O 1
ATOM 1156 N N . GLU A 1 144 ? -9.779 -5.296 46.310 1.00 97.81 144 GLU A N 1
ATOM 1157 C CA . GLU A 1 144 ? -9.172 -6.390 47.076 1.00 97.81 144 GLU A CA 1
ATOM 1158 C C . GLU A 1 144 ? -9.245 -6.123 48.581 1.00 97.81 144 GLU A C 1
ATOM 1160 O O . GLU A 1 144 ? -9.686 -6.996 49.326 1.00 97.81 144 GLU A O 1
ATOM 1165 N N . GLU A 1 145 ? -8.930 -4.904 49.027 1.00 97.56 145 GLU A N 1
ATOM 1166 C CA . GLU A 1 145 ? -9.081 -4.518 50.434 1.00 97.56 145 GLU A CA 1
ATOM 1167 C C . GLU A 1 145 ? -10.530 -4.662 50.924 1.00 97.56 145 GLU A C 1
ATOM 1169 O O . GLU A 1 145 ? -10.771 -5.124 52.044 1.00 97.56 145 GLU A O 1
ATOM 1174 N N . ASP A 1 146 ? -11.506 -4.276 50.100 1.00 97.31 146 ASP A N 1
ATOM 1175 C CA . ASP A 1 146 ? -12.924 -4.428 50.425 1.00 97.31 146 ASP A CA 1
ATOM 1176 C C . ASP A 1 146 ? -13.358 -5.899 50.447 1.00 97.31 146 ASP A C 1
ATOM 1178 O O . ASP A 1 146 ? -14.126 -6.291 51.329 1.00 97.31 146 ASP A O 1
ATOM 1182 N N . ARG A 1 147 ? -12.830 -6.741 49.549 1.00 97.25 147 ARG A N 1
ATOM 1183 C CA . ARG A 1 147 ? -13.049 -8.193 49.603 1.00 97.25 147 ARG A CA 1
ATOM 1184 C C . ARG A 1 147 ? -12.487 -8.780 50.894 1.00 97.25 147 ARG A C 1
ATOM 1186 O O . ARG A 1 147 ? -13.213 -9.469 51.597 1.00 97.25 147 ARG A O 1
ATOM 1193 N N . ASP A 1 148 ? -11.259 -8.435 51.263 1.00 97.56 148 ASP A N 1
ATOM 1194 C CA . ASP A 1 148 ? -10.629 -8.941 52.485 1.00 97.56 148 ASP A CA 1
ATOM 1195 C C . ASP A 1 148 ? -11.371 -8.468 53.753 1.00 97.56 148 ASP A C 1
ATOM 1197 O O . ASP A 1 148 ? -11.344 -9.127 54.796 1.00 97.56 148 ASP A O 1
ATOM 1201 N N . ARG A 1 149 ? -12.040 -7.304 53.701 1.00 97.38 149 ARG A N 1
ATOM 1202 C CA . ARG A 1 149 ? -12.959 -6.850 54.762 1.00 97.38 149 ARG A CA 1
ATOM 1203 C C . ARG A 1 149 ? -14.229 -7.687 54.814 1.00 97.38 149 ARG A C 1
ATOM 1205 O O . ARG A 1 149 ? -14.677 -8.011 55.913 1.00 97.38 149 ARG A O 1
ATOM 1212 N N . LEU A 1 150 ? -14.806 -8.003 53.658 1.00 97.12 150 LEU A N 1
ATOM 1213 C CA . LEU A 1 150 ? -15.989 -8.852 53.569 1.00 97.12 150 LEU A CA 1
ATOM 1214 C C . LEU A 1 150 ? -15.693 -10.272 54.047 1.00 97.12 150 LEU A C 1
ATOM 1216 O O . LEU A 1 150 ? -16.480 -10.785 54.832 1.00 97.12 150 LEU A O 1
ATOM 1220 N N . ASP A 1 151 ? -14.560 -10.858 53.660 1.00 97.06 151 ASP A N 1
ATOM 1221 C CA . ASP A 1 151 ? -14.151 -12.198 54.094 1.00 97.06 151 ASP A CA 1
ATOM 1222 C C . ASP A 1 151 ? -14.079 -12.259 55.626 1.00 97.06 151 ASP A C 1
ATOM 1224 O O . ASP A 1 151 ? -14.810 -13.033 56.244 1.00 97.06 151 ASP A O 1
ATOM 1228 N N . ARG A 1 152 ? -13.379 -11.303 56.258 1.00 96.69 152 ARG A N 1
ATOM 1229 C CA . ARG A 1 152 ? -13.346 -11.185 57.728 1.00 96.69 152 ARG A CA 1
ATOM 1230 C C . ARG A 1 152 ? -14.737 -11.082 58.356 1.00 96.69 152 ARG A C 1
ATOM 1232 O O . ARG A 1 152 ? -15.007 -11.733 59.362 1.00 96.69 152 ARG A O 1
ATOM 1239 N N . SER A 1 153 ? -15.631 -10.287 57.770 1.00 96.12 153 SER A N 1
ATOM 1240 C CA . SER A 1 153 ? -17.010 -10.164 58.259 1.00 96.12 153 SER A CA 1
ATOM 1241 C C . SER A 1 153 ? -17.806 -11.465 58.097 1.00 96.12 153 SER A C 1
ATOM 1243 O O . SER A 1 153 ? -18.637 -11.786 58.948 1.00 96.12 153 SER A O 1
ATOM 1245 N N . VAL A 1 154 ? -17.559 -12.224 57.029 1.00 97.19 154 VAL A N 1
ATOM 1246 C CA . VAL A 1 154 ? -18.165 -13.539 56.807 1.00 97.19 154 VAL A CA 1
ATOM 1247 C C . VAL A 1 154 ? -17.635 -14.545 57.824 1.00 97.19 154 VAL A C 1
ATOM 1249 O O . VAL A 1 154 ? -18.441 -15.268 58.409 1.00 97.19 154 VAL A O 1
ATOM 1252 N N . GLU A 1 155 ? -16.330 -14.565 58.105 1.00 97.19 155 GLU A N 1
ATOM 1253 C CA . GLU A 1 155 ? -15.765 -15.396 59.172 1.00 97.19 155 GLU A CA 1
ATOM 1254 C C . GLU A 1 155 ? -16.398 -15.084 60.536 1.00 97.19 155 GLU A C 1
ATOM 1256 O O . GLU A 1 155 ? -16.798 -16.005 61.251 1.00 97.19 155 GLU A O 1
ATOM 1261 N N . GLU A 1 156 ? -16.554 -13.803 60.885 1.00 97.25 156 GLU A N 1
ATOM 1262 C CA . GLU A 1 156 ? -17.243 -13.383 62.113 1.00 97.25 156 GLU A CA 1
ATOM 1263 C C . GLU A 1 156 ? -18.701 -13.868 62.141 1.00 97.25 156 GLU A C 1
ATOM 1265 O O . GLU A 1 156 ? -19.165 -14.410 63.148 1.00 97.25 156 GLU A O 1
ATOM 1270 N N . ALA A 1 157 ? -19.429 -13.744 61.028 1.00 96.06 157 ALA A N 1
ATOM 1271 C CA . ALA A 1 157 ? -20.805 -14.222 60.928 1.00 96.06 157 ALA A CA 1
ATOM 1272 C C . ALA A 1 157 ? -20.908 -15.750 61.082 1.00 96.06 157 ALA A C 1
ATOM 1274 O O . ALA A 1 157 ? -21.840 -16.246 61.720 1.00 96.06 157 ALA A O 1
ATOM 1275 N N . VAL A 1 158 ? -19.950 -16.505 60.535 1.00 97.31 158 VAL A N 1
ATOM 1276 C CA . VAL A 1 158 ? -19.867 -17.965 60.699 1.00 97.31 158 VAL A CA 1
ATOM 1277 C C . VAL A 1 158 ? -19.599 -18.332 62.160 1.00 97.31 158 VAL A C 1
ATOM 1279 O O . VAL A 1 158 ? -20.262 -19.225 62.687 1.00 97.31 158 VAL A O 1
ATOM 1282 N N . GLN A 1 159 ? -18.694 -17.622 62.839 1.00 97.62 159 GLN A N 1
ATOM 1283 C CA . GLN A 1 159 ? -18.427 -17.833 64.266 1.00 97.62 159 GLN A CA 1
ATOM 1284 C C . GLN A 1 159 ? -19.667 -17.562 65.123 1.00 97.62 159 GLN A C 1
ATOM 1286 O O . GLN A 1 159 ? -20.037 -18.397 65.949 1.00 97.62 159 GLN A O 1
ATOM 1291 N N . LEU A 1 160 ? -20.349 -16.435 64.897 1.00 97.38 160 LEU A N 1
ATOM 1292 C CA . LEU A 1 160 ? -21.589 -16.098 65.603 1.00 97.38 160 LEU A CA 1
ATOM 1293 C C . LEU A 1 160 ? -22.691 -17.129 65.348 1.00 97.38 160 LEU A C 1
ATOM 1295 O O . LEU A 1 160 ? -23.459 -17.451 66.251 1.00 97.38 160 LEU A O 1
ATOM 1299 N N . ARG A 1 161 ? -22.763 -17.679 64.133 1.00 97.25 161 ARG A N 1
ATOM 1300 C CA . ARG A 1 161 ? -23.726 -18.730 63.811 1.00 97.25 161 ARG A CA 1
ATOM 1301 C C . ARG A 1 161 ? -23.429 -20.034 64.544 1.00 97.25 161 ARG A C 1
ATOM 1303 O O . ARG A 1 161 ? -24.358 -20.614 65.089 1.00 97.25 161 ARG A O 1
ATOM 1310 N N . SER A 1 162 ? -22.161 -20.437 64.631 1.00 96.31 162 SER A N 1
ATOM 1311 C CA . SER A 1 162 ? -21.763 -21.589 65.450 1.00 96.31 162 SER A CA 1
ATOM 1312 C C . SER A 1 162 ? -22.159 -21.390 66.914 1.00 96.31 162 SER A C 1
ATOM 1314 O O . SER A 1 162 ? -22.750 -22.281 67.508 1.00 96.31 162 SER A O 1
ATOM 1316 N N . GLN A 1 163 ? -21.913 -20.201 67.476 1.00 97.62 163 GLN A N 1
ATOM 1317 C CA . GLN A 1 163 ? -22.316 -19.883 68.851 1.00 97.62 163 GLN A CA 1
ATOM 1318 C C . GLN A 1 163 ? -23.834 -19.955 69.045 1.00 97.62 163 GLN A C 1
ATOM 1320 O O . GLN A 1 163 ? -24.307 -20.412 70.083 1.00 97.62 163 GLN A O 1
ATOM 1325 N N . LEU A 1 164 ? -24.608 -19.497 68.060 1.00 97.44 164 LEU A N 1
ATOM 1326 C CA . LEU A 1 164 ? -26.065 -19.552 68.110 1.00 97.44 164 LEU A CA 1
ATOM 1327 C C . LEU A 1 164 ? -26.585 -20.992 68.003 1.00 97.44 164 LEU A C 1
ATOM 1329 O O . LEU A 1 164 ? -27.538 -21.344 68.698 1.00 97.44 164 LEU A O 1
ATOM 1333 N N . ASP A 1 165 ? -25.954 -21.827 67.179 1.00 97.38 165 ASP A N 1
ATOM 1334 C CA . ASP A 1 165 ? -26.267 -23.254 67.082 1.00 97.38 165 ASP A CA 1
ATOM 1335 C C . ASP A 1 165 ? -25.961 -23.970 68.415 1.00 97.38 165 ASP A C 1
ATOM 1337 O O . ASP A 1 165 ? -26.809 -24.717 68.909 1.00 97.38 165 ASP A O 1
ATOM 1341 N N . ASP A 1 166 ? -24.829 -23.657 69.059 1.00 97.12 166 ASP A N 1
ATOM 1342 C CA . ASP A 1 166 ? -24.476 -24.168 70.393 1.00 97.12 166 ASP A CA 1
ATOM 1343 C C . ASP A 1 166 ? -25.507 -23.736 71.453 1.00 97.12 166 ASP A C 1
ATOM 1345 O O . ASP A 1 166 ? -26.031 -24.564 72.200 1.00 97.12 166 ASP A O 1
ATOM 1349 N N . GLN A 1 167 ? -25.879 -22.449 71.486 1.00 97.06 167 GLN A N 1
ATOM 1350 C CA . GLN A 1 167 ? -26.916 -21.936 72.395 1.00 97.06 167 GLN A CA 1
ATOM 1351 C C . GLN A 1 167 ? -28.280 -22.590 72.156 1.00 97.06 167 GLN A C 1
ATOM 1353 O O . GLN A 1 167 ? -29.027 -22.846 73.102 1.00 97.06 167 GLN A O 1
ATOM 1358 N N . THR A 1 168 ? -28.616 -22.862 70.896 1.00 97.06 168 THR A N 1
ATOM 1359 C CA . THR A 1 168 ? -29.860 -23.544 70.533 1.00 97.06 168 THR A CA 1
ATOM 1360 C C . THR A 1 168 ? -29.847 -24.985 71.036 1.00 97.06 168 THR A C 1
ATOM 1362 O O . THR A 1 168 ? -30.857 -25.449 71.565 1.00 97.06 168 THR A O 1
ATOM 1365 N N . HIS A 1 169 ? -28.712 -25.682 70.933 1.00 97.06 169 HIS A N 1
ATOM 1366 C CA . HIS A 1 169 ? -28.563 -27.039 71.454 1.00 97.06 169 HIS A CA 1
ATOM 1367 C C . HIS A 1 169 ? -28.704 -27.092 72.982 1.00 97.06 169 HIS A C 1
ATOM 1369 O O . HIS A 1 169 ? -29.445 -27.930 73.493 1.00 97.06 169 HIS A O 1
ATOM 1375 N N . GLU A 1 170 ? -28.079 -26.159 73.704 1.00 96.94 170 GLU A N 1
ATOM 1376 C CA . GLU A 1 170 ? -28.216 -26.031 75.163 1.00 96.94 170 GLU A CA 1
ATOM 1377 C C . GLU A 1 170 ? -29.668 -25.746 75.586 1.00 96.94 170 GLU A C 1
ATOM 1379 O O . GLU A 1 170 ? -30.197 -26.367 76.510 1.00 96.94 170 GLU A O 1
ATOM 1384 N N . LEU A 1 171 ? -30.372 -24.854 74.879 1.00 96.75 171 LEU A N 1
ATOM 1385 C CA . LEU A 1 171 ? -31.796 -24.603 75.132 1.00 96.75 171 LEU A CA 1
ATOM 1386 C C . LEU A 1 171 ? -32.649 -25.852 74.895 1.00 96.75 171 LEU A C 1
ATOM 1388 O O . LEU A 1 171 ? -33.505 -26.173 75.719 1.00 96.75 171 LEU A O 1
ATOM 1392 N N . GLN A 1 172 ? -32.401 -26.579 73.806 1.00 96.94 172 GLN A N 1
ATOM 1393 C CA . GLN A 1 172 ? -33.092 -27.833 73.516 1.00 96.94 172 GLN A CA 1
ATOM 1394 C C . GLN A 1 172 ? -32.852 -28.862 74.634 1.00 96.94 172 GLN A C 1
ATOM 1396 O O . GLN A 1 172 ? -33.797 -29.485 75.115 1.00 96.94 172 GLN A O 1
ATOM 1401 N N . TRP A 1 173 ? -31.604 -28.987 75.095 1.00 96.62 173 TRP A N 1
ATOM 1402 C CA . TRP A 1 173 ? -31.217 -29.891 76.175 1.00 96.62 173 TRP A CA 1
ATOM 1403 C C . TRP A 1 173 ? -31.912 -29.542 77.498 1.00 96.62 173 TRP A C 1
ATOM 1405 O O . TRP A 1 173 ? -32.533 -30.410 78.114 1.00 96.62 173 TRP A O 1
ATOM 1415 N N . THR A 1 174 ? -31.908 -28.265 77.901 1.00 96.12 174 THR A N 1
ATOM 1416 C CA . THR A 1 174 ? -32.623 -27.820 79.115 1.00 96.12 174 THR A CA 1
ATOM 1417 C C . THR A 1 174 ? -34.137 -28.023 79.007 1.00 96.12 174 THR A C 1
ATOM 1419 O O . THR A 1 174 ? -34.799 -28.348 79.997 1.00 96.12 174 THR A O 1
ATOM 1422 N N . GLN A 1 175 ? -34.708 -27.881 77.808 1.00 95.56 175 GLN A N 1
ATOM 1423 C CA . GLN A 1 175 ? -36.124 -28.138 77.564 1.00 95.56 175 GLN A CA 1
ATOM 1424 C C . GLN A 1 175 ? -36.468 -29.631 77.676 1.00 95.56 175 GLN A C 1
ATOM 1426 O O . GLN A 1 175 ? -37.502 -29.980 78.255 1.00 95.56 175 GLN A O 1
ATOM 1431 N N . ASP A 1 176 ? -35.599 -30.516 77.187 1.00 96.00 176 ASP A N 1
ATOM 1432 C CA . ASP A 1 176 ? -35.750 -31.966 77.325 1.00 96.00 176 ASP A CA 1
ATOM 1433 C C . ASP A 1 176 ? -35.585 -32.427 78.784 1.00 96.00 176 ASP A C 1
ATOM 1435 O O . ASP A 1 176 ? -36.362 -33.270 79.258 1.00 96.00 176 ASP A O 1
ATOM 1439 N N . GLU A 1 177 ? -34.646 -31.842 79.539 1.00 95.69 177 GLU A N 1
ATOM 1440 C CA . GLU A 1 177 ? -34.530 -32.054 80.988 1.00 95.69 177 GLU A CA 1
ATOM 1441 C C . GLU A 1 177 ? -35.804 -31.626 81.718 1.00 95.69 177 GLU A C 1
ATOM 1443 O O . GLU A 1 177 ? -36.355 -32.407 82.500 1.00 95.69 177 GLU A O 1
ATOM 1448 N N . LEU A 1 178 ? -36.327 -30.431 81.423 1.00 95.69 178 LEU A N 1
ATOM 1449 C CA . LEU A 1 178 ? -37.571 -29.943 82.015 1.00 95.69 178 LEU A CA 1
ATOM 1450 C C . LEU A 1 178 ? -38.741 -30.878 81.691 1.00 95.69 178 LEU A C 1
ATOM 1452 O O . LEU A 1 178 ? -39.497 -31.246 82.588 1.00 95.69 178 LEU A O 1
ATOM 1456 N N . ALA A 1 179 ? -38.882 -31.318 80.439 1.00 93.62 179 ALA A N 1
ATOM 1457 C CA . ALA A 1 179 ? -39.917 -32.274 80.053 1.00 93.62 179 ALA A CA 1
ATOM 1458 C C . ALA A 1 179 ? -39.773 -33.605 80.811 1.00 93.62 179 ALA A C 1
ATOM 1460 O O . ALA A 1 179 ? -40.764 -34.251 81.155 1.00 93.62 179 ALA A O 1
ATOM 1461 N N . THR A 1 180 ? -38.543 -34.029 81.094 1.00 94.31 180 THR A N 1
ATOM 1462 C CA . THR A 1 180 ? -38.262 -35.232 81.888 1.00 94.31 180 THR A CA 1
ATOM 1463 C C . THR A 1 180 ? -38.620 -35.029 83.361 1.00 94.31 180 THR A C 1
ATOM 1465 O O . THR A 1 180 ? -39.249 -35.910 83.950 1.00 94.31 180 THR A O 1
ATOM 1468 N N . ALA A 1 181 ? -38.312 -33.862 83.931 1.00 91.88 181 ALA A N 1
ATOM 1469 C CA . ALA A 1 181 ? -38.698 -33.475 85.286 1.00 91.88 181 ALA A CA 1
ATOM 1470 C C . ALA A 1 181 ? -40.222 -33.346 85.450 1.00 91.88 181 ALA A C 1
ATOM 1472 O O . ALA A 1 181 ? -40.772 -33.791 86.450 1.00 91.88 181 ALA A O 1
ATOM 1473 N N . VAL A 1 182 ? -40.934 -32.815 84.452 1.00 95.00 182 VAL A N 1
ATOM 1474 C CA . VAL A 1 182 ? -42.406 -32.770 84.452 1.00 95.00 182 VAL A CA 1
ATOM 1475 C C . VAL A 1 182 ? -42.986 -34.182 84.425 1.00 95.00 182 VAL A C 1
ATOM 1477 O O . VAL A 1 182 ? -43.842 -34.503 85.239 1.00 95.00 182 VAL A O 1
ATOM 1480 N N . ARG A 1 183 ? -42.477 -35.074 83.563 1.00 93.62 183 ARG A N 1
ATOM 1481 C CA . ARG A 1 183 ? -42.929 -36.477 83.543 1.00 93.62 183 ARG A CA 1
ATOM 1482 C C . ARG A 1 183 ? -42.611 -37.215 84.845 1.00 93.62 183 ARG A C 1
ATOM 1484 O O . ARG A 1 183 ? -43.361 -38.112 85.227 1.00 93.62 183 ARG A O 1
ATOM 1491 N N . SER A 1 184 ? -41.492 -36.909 85.505 1.00 91.81 184 SER A N 1
ATOM 1492 C CA . SER A 1 184 ? -41.166 -37.509 86.804 1.00 91.81 184 SER A CA 1
ATOM 1493 C C . SER A 1 184 ? -42.089 -36.981 87.901 1.00 91.81 184 SER A C 1
ATOM 1495 O O . SER A 1 184 ? -42.580 -37.782 88.696 1.00 91.81 184 SER A O 1
ATOM 1497 N N . LEU A 1 185 ? -42.396 -35.681 87.886 1.00 93.56 185 LEU A N 1
ATOM 1498 C CA . LEU A 1 185 ? -43.386 -35.069 88.760 1.00 93.56 185 LEU A CA 1
ATOM 1499 C C . LEU A 1 185 ? -44.752 -35.721 88.554 1.00 93.56 185 LEU A C 1
ATOM 1501 O O . LEU A 1 185 ? -45.298 -36.225 89.524 1.00 93.56 185 LEU A O 1
ATOM 1505 N N . ASP A 1 186 ? -45.234 -35.835 87.313 1.00 92.88 186 ASP A N 1
ATOM 1506 C CA . ASP A 1 186 ? -46.492 -36.519 86.994 1.00 92.88 186 ASP A CA 1
ATOM 1507 C C . ASP A 1 186 ? -46.506 -37.949 87.541 1.00 92.88 186 ASP A C 1
ATOM 1509 O O . ASP A 1 186 ? -47.496 -38.366 88.136 1.00 92.88 186 ASP A O 1
ATOM 1513 N N . ARG A 1 187 ? -45.407 -38.710 87.423 1.00 90.19 187 ARG A N 1
ATOM 1514 C CA . ARG A 1 187 ? -45.308 -40.058 88.017 1.00 90.19 187 ARG A CA 1
ATOM 1515 C C . ARG A 1 187 ? -45.418 -40.034 89.538 1.00 90.19 187 ARG A C 1
ATOM 1517 O O . ARG A 1 187 ? -46.106 -40.888 90.088 1.00 90.19 187 ARG A O 1
ATOM 1524 N N . VAL A 1 188 ? -44.760 -39.089 90.212 1.00 92.00 188 VAL A N 1
ATOM 1525 C CA . VAL A 1 188 ? -44.865 -38.915 91.670 1.00 92.00 188 VAL A CA 1
ATOM 1526 C C . VAL A 1 188 ? -46.283 -38.513 92.056 1.00 92.00 188 VAL A C 1
ATOM 1528 O O . VAL A 1 188 ? -46.834 -39.092 92.983 1.00 92.00 188 VAL A O 1
ATOM 1531 N N . THR A 1 189 ? -46.905 -37.585 91.330 1.00 89.25 189 THR A N 1
ATOM 1532 C CA . THR A 1 189 ? -48.292 -37.169 91.551 1.00 89.25 189 THR A CA 1
ATOM 1533 C C . THR A 1 189 ? -49.251 -38.332 91.333 1.00 89.25 189 THR A C 1
ATOM 1535 O O . THR A 1 189 ? -50.135 -38.535 92.152 1.00 89.25 189 THR A O 1
ATOM 1538 N N . THR A 1 190 ? -49.049 -39.146 90.296 1.00 86.94 190 THR A N 1
ATOM 1539 C CA . THR A 1 190 ? -49.869 -40.342 90.044 1.00 86.94 190 THR A CA 1
ATOM 1540 C C . THR A 1 190 ? -49.654 -41.396 91.130 1.00 86.94 190 THR A C 1
ATOM 1542 O O . THR A 1 190 ? -50.610 -42.008 91.584 1.00 86.94 190 THR A O 1
ATOM 1545 N N . ALA A 1 191 ? -48.416 -41.607 91.591 1.00 84.94 191 ALA A N 1
ATOM 1546 C CA . ALA A 1 191 ? -48.128 -42.509 92.707 1.00 84.94 191 ALA A CA 1
ATOM 1547 C C . ALA A 1 191 ? -48.769 -42.013 94.011 1.00 84.94 191 ALA A C 1
ATOM 1549 O O . ALA A 1 191 ? -49.335 -42.814 94.748 1.00 84.94 191 ALA A O 1
ATOM 1550 N N . LEU A 1 192 ? -48.738 -40.699 94.253 1.00 85.06 192 LEU A N 1
ATOM 1551 C CA . LEU A 1 192 ? -49.401 -40.062 95.384 1.00 85.06 192 LEU A CA 1
ATOM 1552 C C . LEU A 1 192 ? -50.921 -40.227 95.285 1.00 85.06 192 LEU A C 1
ATOM 1554 O O . LEU A 1 192 ? -51.534 -40.670 96.244 1.00 85.06 192 LEU A O 1
ATOM 1558 N N . GLN A 1 193 ? -51.514 -39.965 94.119 1.00 83.62 193 GLN A N 1
ATOM 1559 C CA . GLN A 1 193 ? -52.938 -40.179 93.853 1.00 83.62 193 GLN A CA 1
ATOM 1560 C C . GLN A 1 193 ? -53.339 -41.646 93.988 1.00 83.62 193 GLN A C 1
ATOM 1562 O O . GLN A 1 193 ? -54.409 -41.923 94.504 1.00 83.62 193 GLN A O 1
ATOM 1567 N N . ASN A 1 194 ? -52.498 -42.593 93.569 1.00 83.00 194 ASN A N 1
ATOM 1568 C CA . ASN A 1 194 ? -52.751 -44.017 93.775 1.00 83.00 194 ASN A CA 1
ATOM 1569 C C . ASN A 1 194 ? -52.662 -44.384 95.260 1.00 83.00 194 ASN A C 1
ATOM 1571 O O . ASN A 1 194 ? -53.505 -45.133 95.730 1.00 83.00 194 ASN A O 1
ATOM 1575 N N . SER A 1 195 ? -51.709 -43.824 96.013 1.00 77.88 195 SER A N 1
ATOM 1576 C CA . SER A 1 195 ? -51.647 -44.015 97.469 1.00 77.88 195 SER A CA 1
ATOM 1577 C C . SER A 1 195 ? -52.806 -43.333 98.203 1.00 77.88 195 SER A C 1
ATOM 1579 O O . SER A 1 195 ? -53.307 -43.863 99.185 1.00 77.88 195 SER A O 1
ATOM 1581 N N . GLU A 1 196 ? -53.284 -42.190 97.710 1.00 76.00 196 GLU A N 1
ATOM 1582 C CA . GLU A 1 196 ? -54.474 -41.500 98.212 1.00 76.00 196 GLU A CA 1
ATOM 1583 C C . GLU A 1 196 ? -55.742 -42.279 97.853 1.00 76.00 196 GLU A C 1
ATOM 1585 O O . GLU A 1 196 ? -56.610 -42.427 98.697 1.00 76.00 196 GLU A O 1
ATOM 1590 N N . ALA A 1 197 ? -55.812 -42.880 96.663 1.00 72.81 197 ALA A N 1
ATOM 1591 C CA . ALA A 1 197 ? -56.882 -43.784 96.258 1.00 72.81 197 ALA A CA 1
ATOM 1592 C C . ALA A 1 197 ? -56.854 -45.107 97.038 1.00 72.81 197 ALA A C 1
ATOM 1594 O O . ALA A 1 197 ? -57.913 -45.638 97.342 1.00 72.81 197 ALA A O 1
ATOM 1595 N N . GLU A 1 198 ? -55.682 -45.633 97.406 1.00 68.38 198 GLU A N 1
ATOM 1596 C CA . GLU A 1 198 ? -55.542 -46.762 98.336 1.00 68.38 198 GLU A CA 1
ATOM 1597 C C . GLU A 1 198 ? -56.013 -46.370 99.748 1.00 68.38 198 GLU A C 1
ATOM 1599 O O . GLU A 1 198 ? -56.781 -47.113 100.361 1.00 68.38 198 GLU A O 1
ATOM 1604 N N . LEU A 1 199 ? -55.665 -45.170 100.230 1.00 62.50 199 LEU A N 1
ATOM 1605 C CA . LEU A 1 199 ? -56.179 -44.613 101.489 1.00 62.50 199 LEU A CA 1
ATOM 1606 C C . LEU A 1 199 ? -57.692 -44.343 101.438 1.00 62.50 199 LEU A C 1
ATOM 1608 O O . LEU A 1 199 ? -58.390 -44.566 102.425 1.00 62.50 199 LEU A O 1
ATOM 1612 N N . ASP A 1 200 ? -58.231 -43.913 100.300 1.00 58.75 200 ASP A N 1
ATOM 1613 C CA . ASP A 1 200 ? -59.663 -43.704 100.082 1.00 58.75 200 ASP A CA 1
ATOM 1614 C C . ASP A 1 200 ? -60.412 -45.026 99.852 1.00 58.75 200 ASP A C 1
ATOM 1616 O O . ASP A 1 200 ? -61.583 -45.126 100.216 1.00 58.75 200 ASP A O 1
ATOM 1620 N N . GLN A 1 201 ? -59.762 -46.076 99.340 1.00 57.44 201 GLN A N 1
ATOM 1621 C CA . GLN A 1 201 ? -60.274 -47.452 99.307 1.00 57.44 201 GLN A CA 1
ATOM 1622 C C . GLN A 1 201 ? -60.398 -48.006 100.737 1.00 57.44 201 GLN A C 1
ATOM 1624 O O . GLN A 1 201 ? -61.401 -48.648 101.061 1.00 57.44 201 GLN A O 1
ATOM 1629 N N . GLU A 1 202 ? -59.445 -47.691 101.623 1.00 49.62 202 GLU A N 1
ATOM 1630 C CA . GLU A 1 202 ? -59.550 -47.955 103.066 1.00 49.62 202 GLU A CA 1
ATOM 1631 C C . GLU A 1 202 ? -60.668 -47.117 103.717 1.00 49.62 202 GLU A C 1
ATOM 1633 O O . GLU A 1 202 ? -61.471 -47.631 104.506 1.00 49.62 202 GLU A O 1
ATOM 1638 N N . ARG A 1 203 ? -60.810 -45.850 103.313 1.00 41.34 203 ARG A N 1
ATOM 1639 C CA . ARG A 1 203 ? -61.886 -44.939 103.744 1.00 41.34 203 ARG A CA 1
ATOM 1640 C C . ARG A 1 203 ? -63.263 -45.307 103.186 1.00 41.34 203 ARG A C 1
ATOM 1642 O O . ARG A 1 203 ? -64.278 -44.954 103.779 1.00 41.34 203 ARG A O 1
ATOM 1649 N N . SER A 1 204 ? -63.329 -46.093 102.115 1.00 39.53 204 SER A N 1
ATOM 1650 C CA . SER A 1 204 ? -64.567 -46.540 101.465 1.00 39.53 204 SER A CA 1
ATOM 1651 C C . SER A 1 204 ? -65.215 -47.776 102.115 1.00 39.53 204 SER A C 1
ATOM 1653 O O . SER A 1 204 ? -66.253 -48.235 101.642 1.00 39.53 204 SER A O 1
ATOM 1655 N N . THR A 1 205 ? -64.712 -48.249 103.269 1.00 40.12 205 THR A N 1
ATOM 1656 C CA . THR A 1 205 ? -65.555 -48.948 104.272 1.00 40.12 205 THR A CA 1
ATOM 1657 C C . THR A 1 205 ? -66.386 -47.987 105.130 1.00 40.12 205 THR A C 1
ATOM 1659 O O . THR A 1 205 ? -67.219 -48.422 105.922 1.00 40.12 205 THR A O 1
ATOM 1662 N N . SER A 1 206 ? -66.235 -46.674 104.950 1.00 31.45 206 SER A N 1
ATOM 1663 C CA . SER A 1 206 ? -67.072 -45.672 105.596 1.00 31.45 206 SER A CA 1
ATOM 1664 C C . SER A 1 206 ? -67.249 -44.433 104.718 1.00 31.45 206 SER A C 1
ATOM 1666 O O . SER A 1 206 ? -66.667 -43.384 104.964 1.00 31.45 206 SER A O 1
ATOM 1668 N N . GLY A 1 207 ? -68.189 -44.557 103.782 1.00 28.48 207 GLY A N 1
ATOM 1669 C CA . GLY A 1 207 ? -69.200 -43.526 103.561 1.00 28.48 207 GLY A CA 1
ATOM 1670 C C . GLY A 1 207 ? -68.807 -42.295 102.742 1.00 28.48 207 GLY A C 1
ATOM 1671 O O . GLY A 1 207 ? -68.205 -41.360 103.248 1.00 28.48 207 GLY A O 1
ATOM 1672 N N . GLY A 1 208 ? -69.425 -42.202 101.563 1.00 28.69 208 GLY A N 1
ATOM 1673 C CA . GLY A 1 208 ? -70.339 -41.084 101.317 1.00 28.69 208 GLY A CA 1
ATOM 1674 C C . GLY A 1 208 ? -69.894 -39.992 100.343 1.00 28.69 208 GLY A C 1
ATOM 1675 O O . GLY A 1 208 ? -69.343 -38.982 100.751 1.00 28.69 208 GLY A O 1
ATOM 1676 N N . SER A 1 209 ? -70.379 -40.148 99.106 1.00 30.34 209 SER A N 1
ATOM 1677 C CA . SER A 1 209 ? -70.999 -39.112 98.256 1.00 30.34 209 SER A CA 1
ATOM 1678 C C . SER A 1 209 ? -70.138 -38.037 97.569 1.00 30.34 209 SER A C 1
ATOM 1680 O O . SER A 1 209 ? -69.710 -37.075 98.188 1.00 30.34 209 SER A O 1
ATOM 1682 N N . ALA A 1 210 ? -70.059 -38.181 96.233 1.00 34.69 210 ALA A N 1
ATOM 1683 C CA . ALA A 1 210 ? -70.558 -37.272 95.173 1.00 34.69 210 ALA A CA 1
ATOM 1684 C C . ALA A 1 210 ? -70.306 -35.750 95.321 1.00 34.69 210 ALA A C 1
ATOM 1686 O O . ALA A 1 210 ? -70.655 -35.198 96.363 1.00 34.69 210 ALA A O 1
ATOM 1687 N N . PRO A 1 211 ? -69.921 -35.009 94.245 1.00 40.28 211 PRO A N 1
ATOM 1688 C CA . PRO A 1 211 ? -70.787 -34.926 93.051 1.00 40.28 211 PRO A CA 1
ATOM 1689 C C . PRO A 1 211 ? -70.165 -34.582 91.658 1.00 40.28 211 PRO A C 1
ATOM 1691 O O . PRO A 1 211 ? -69.120 -33.961 91.541 1.00 40.28 211 PRO A O 1
ATOM 1694 N N . LEU A 1 212 ? -70.962 -34.902 90.619 1.00 34.44 212 LEU A N 1
ATOM 1695 C CA . LEU A 1 212 ? -71.207 -34.203 89.329 1.00 34.44 212 LEU A CA 1
ATOM 1696 C C . LEU A 1 212 ? -70.140 -34.127 88.205 1.00 34.44 212 LEU A C 1
ATOM 1698 O O . LEU A 1 212 ? -69.072 -33.547 88.338 1.00 34.44 212 LEU A O 1
ATOM 1702 N N . VAL A 1 213 ? -70.563 -34.595 87.020 1.00 32.06 213 VAL A N 1
ATOM 1703 C CA . VAL A 1 213 ? -69.964 -34.500 85.667 1.00 32.06 213 VAL A CA 1
ATOM 1704 C C . VAL A 1 213 ? -71.154 -34.517 84.672 1.00 32.06 213 VAL A C 1
ATOM 1706 O O . VAL A 1 213 ? -72.147 -35.176 84.988 1.00 32.06 213 VAL A O 1
ATOM 1709 N N . PRO A 1 214 ? -71.111 -33.955 83.444 1.00 52.78 214 PRO A N 1
ATOM 1710 C CA . PRO A 1 214 ? -70.528 -32.699 82.949 1.00 52.78 214 PRO A CA 1
ATOM 1711 C C . PRO A 1 214 ? -71.517 -31.961 81.995 1.00 52.78 214 PRO A C 1
ATOM 1713 O O . PRO A 1 214 ? -72.635 -32.406 81.781 1.00 52.78 214 PRO A O 1
ATOM 1716 N N . THR A 1 215 ? -71.111 -30.855 81.365 1.00 27.75 215 THR A N 1
ATOM 1717 C CA . THR A 1 215 ? -70.836 -30.816 79.907 1.00 27.75 215 THR A CA 1
ATOM 1718 C C . THR A 1 215 ? -70.549 -29.394 79.430 1.00 27.75 215 THR A C 1
ATOM 1720 O O . THR A 1 215 ? -71.373 -28.502 79.581 1.00 27.75 215 THR A O 1
ATOM 1723 N N . SER A 1 216 ? -69.392 -29.280 78.774 1.00 33.34 216 SER A N 1
ATOM 1724 C CA . SER A 1 216 ? -69.149 -28.596 77.500 1.00 33.34 216 SER A CA 1
ATOM 1725 C C . SER A 1 216 ? -69.601 -27.142 77.338 1.00 33.34 216 SER A C 1
ATOM 1727 O O . SER A 1 216 ? -70.773 -26.868 77.110 1.00 33.34 216 SER A O 1
ATOM 1729 N N . SER A 1 217 ? -68.625 -26.235 77.245 1.00 31.06 217 SER A N 1
ATOM 1730 C CA . SER A 1 217 ? -68.434 -25.513 75.982 1.00 31.06 217 SER A CA 1
ATOM 1731 C C . SER A 1 217 ? -67.061 -24.842 75.938 1.00 31.06 217 SER A C 1
ATOM 1733 O O . SER A 1 217 ? -66.745 -23.975 76.750 1.00 31.06 217 SER A O 1
ATOM 1735 N N . ALA A 1 218 ? -66.248 -25.265 74.972 1.00 36.16 218 ALA A N 1
ATOM 1736 C CA . ALA A 1 218 ? -65.020 -24.591 74.575 1.00 36.16 218 ALA A CA 1
ATOM 1737 C C . ALA A 1 218 ? -65.333 -23.245 73.878 1.00 36.16 218 ALA A C 1
ATOM 1739 O O . ALA A 1 218 ? -66.448 -23.053 73.381 1.00 36.16 218 ALA A O 1
ATOM 1740 N N . PRO A 1 219 ? -64.374 -22.304 73.843 1.00 38.38 219 PRO A N 1
ATOM 1741 C CA . PRO A 1 219 ? -64.623 -20.899 73.565 1.00 38.38 219 PRO A CA 1
ATOM 1742 C C . PRO A 1 219 ? -64.618 -20.589 72.066 1.00 38.38 219 PRO A C 1
ATOM 1744 O O . PRO A 1 219 ? -63.724 -20.995 71.327 1.00 38.38 219 PRO A O 1
ATOM 1747 N N . VAL A 1 220 ? -65.581 -19.774 71.638 1.00 41.41 220 VAL A N 1
ATOM 1748 C CA . VAL A 1 220 ? -65.478 -18.976 70.411 1.00 41.41 220 VAL A CA 1
ATOM 1749 C C . VAL A 1 220 ? -64.501 -17.827 70.694 1.00 41.41 220 VAL A C 1
ATOM 1751 O O . VAL A 1 220 ? -64.764 -17.044 71.611 1.00 41.41 220 VAL A O 1
ATOM 1754 N N . PRO A 1 221 ? -63.386 -17.674 69.953 1.00 41.47 221 PRO A N 1
ATOM 1755 C CA . PRO A 1 221 ? -62.562 -16.485 70.077 1.00 41.47 221 PRO A CA 1
ATOM 1756 C C . PRO A 1 221 ? -63.305 -15.310 69.438 1.00 41.47 221 PRO A C 1
ATOM 1758 O O . PRO A 1 221 ? -63.770 -15.382 68.300 1.00 41.47 221 PRO A O 1
ATOM 1761 N N . ALA A 1 222 ? -63.411 -14.216 70.187 1.00 40.59 222 ALA A N 1
ATOM 1762 C CA . ALA A 1 222 ? -63.916 -12.942 69.709 1.00 40.59 222 ALA A CA 1
ATOM 1763 C C . ALA A 1 222 ? -63.044 -12.433 68.547 1.00 40.59 222 ALA A C 1
ATOM 1765 O O . ALA A 1 222 ? -62.008 -11.790 68.728 1.00 40.59 222 ALA A O 1
ATOM 1766 N N . ALA A 1 223 ? -63.483 -12.721 67.325 1.00 44.31 223 ALA A N 1
ATOM 1767 C CA . ALA A 1 223 ? -62.983 -12.126 66.101 1.00 44.31 223 ALA A CA 1
ATOM 1768 C C . ALA A 1 223 ? -63.457 -10.666 66.006 1.00 44.31 223 ALA A C 1
ATOM 1770 O O . ALA A 1 223 ? -64.367 -10.350 65.255 1.00 44.31 223 ALA A O 1
ATOM 1771 N N . SER A 1 224 ? -62.841 -9.775 66.784 1.00 44.00 224 SER A N 1
ATOM 1772 C CA . SER A 1 224 ? -62.960 -8.319 66.574 1.00 44.00 224 SER A CA 1
ATOM 1773 C C . SER A 1 224 ? -61.624 -7.574 66.654 1.00 44.00 224 SER A C 1
ATOM 1775 O O . SER A 1 224 ? -61.544 -6.432 66.219 1.00 44.00 224 SER A O 1
ATOM 1777 N N . GLY A 1 225 ? -60.542 -8.221 67.112 1.00 48.47 225 GLY A N 1
ATOM 1778 C CA . GLY A 1 225 ? -59.177 -7.670 67.040 1.00 48.47 225 GLY A CA 1
ATOM 1779 C C . GLY A 1 225 ? -58.368 -8.140 65.821 1.00 48.47 225 GLY A C 1
ATOM 1780 O O . GLY A 1 225 ? -57.584 -7.371 65.274 1.00 48.47 225 GLY A O 1
ATOM 1781 N N . SER A 1 226 ? -58.589 -9.378 65.351 1.00 49.19 226 SER A N 1
ATOM 1782 C CA . SER A 1 226 ? -57.838 -9.963 64.221 1.00 49.19 226 SER A CA 1
ATOM 1783 C C . SER A 1 226 ? -58.213 -9.382 62.860 1.00 49.19 226 SER A C 1
ATOM 1785 O O . SER A 1 226 ? -57.379 -9.376 61.963 1.00 49.19 226 SER A O 1
ATOM 1787 N N . ALA A 1 227 ? -59.437 -8.874 62.679 1.00 54.91 227 ALA A N 1
ATOM 1788 C CA . ALA A 1 227 ? -59.861 -8.287 61.406 1.00 54.91 227 ALA A CA 1
ATOM 1789 C C . ALA A 1 227 ? -59.113 -6.973 61.110 1.00 54.91 227 ALA A C 1
ATOM 1791 O O . ALA A 1 227 ? -58.652 -6.768 59.995 1.00 54.91 227 ALA A O 1
ATOM 1792 N N . SER A 1 228 ? -58.899 -6.119 62.119 1.00 56.91 228 SER A N 1
ATOM 1793 C CA . SER A 1 228 ? -58.139 -4.872 61.938 1.00 56.91 228 SER A CA 1
ATOM 1794 C C . SER A 1 228 ? -56.646 -5.112 61.720 1.00 56.91 228 SER A C 1
ATOM 1796 O O . SER A 1 228 ? -56.047 -4.421 60.902 1.00 56.91 228 SER A O 1
ATOM 1798 N N . THR A 1 229 ? -56.039 -6.092 62.399 1.00 68.44 229 THR A N 1
ATOM 1799 C CA . THR A 1 229 ? -54.617 -6.434 62.204 1.00 68.44 229 THR A CA 1
ATOM 1800 C C . THR A 1 229 ? -54.358 -7.193 60.902 1.00 68.44 229 THR A C 1
ATOM 1802 O O . THR A 1 229 ? -53.309 -7.018 60.287 1.00 68.44 229 THR A O 1
ATOM 1805 N N . SER A 1 230 ? -55.310 -8.006 60.436 1.00 72.88 230 SER A N 1
ATOM 1806 C CA . SER A 1 230 ? -55.217 -8.660 59.124 1.00 72.88 230 SER A CA 1
ATOM 1807 C C . SER A 1 230 ? -55.462 -7.686 57.974 1.00 72.88 230 SER A C 1
ATOM 1809 O O . SER A 1 230 ? -54.759 -7.769 56.974 1.00 72.88 230 SER A O 1
ATOM 1811 N N . VAL A 1 231 ? -56.367 -6.710 58.117 1.00 80.12 231 VAL A N 1
ATOM 1812 C CA . VAL A 1 231 ? -56.564 -5.652 57.111 1.00 80.12 231 VAL A CA 1
ATOM 1813 C C . VAL A 1 231 ? -55.344 -4.732 57.014 1.00 80.12 231 VAL A C 1
ATOM 1815 O O . VAL A 1 231 ? -54.912 -4.429 55.903 1.00 80.12 231 VAL A O 1
ATOM 1818 N N . THR A 1 232 ? -54.733 -4.324 58.133 1.00 82.00 232 THR A N 1
ATOM 1819 C CA . THR A 1 232 ? -53.491 -3.530 58.083 1.00 82.00 232 THR A CA 1
ATOM 1820 C C . THR A 1 232 ? -52.327 -4.326 57.498 1.00 82.00 232 THR A C 1
ATOM 1822 O O . THR A 1 232 ? -51.610 -3.804 56.644 1.00 82.00 232 THR A O 1
ATOM 1825 N N . ARG A 1 233 ? -52.183 -5.608 57.852 1.00 86.62 233 ARG A N 1
ATOM 1826 C CA . ARG A 1 233 ? -51.178 -6.499 57.255 1.00 86.62 233 ARG A CA 1
ATOM 1827 C C . ARG A 1 233 ? -51.373 -6.673 55.746 1.00 86.62 233 ARG A C 1
ATOM 1829 O O . ARG A 1 233 ? -50.427 -6.465 54.996 1.00 86.62 233 ARG A O 1
ATOM 1836 N N . LEU A 1 234 ? -52.597 -6.951 55.292 1.00 88.06 234 LEU A N 1
ATOM 1837 C CA . LEU A 1 234 ? -52.928 -7.045 53.865 1.00 88.06 234 LEU A CA 1
ATOM 1838 C C . LEU A 1 234 ? -52.687 -5.721 53.128 1.00 88.06 234 LEU A C 1
ATOM 1840 O O . LEU A 1 234 ? -52.260 -5.722 51.975 1.00 88.06 234 LEU A O 1
ATOM 1844 N N . SER A 1 235 ? -52.933 -4.582 53.780 1.00 87.25 235 SER A N 1
ATOM 1845 C CA . SER A 1 235 ? -52.669 -3.270 53.184 1.00 87.25 235 SER A CA 1
ATOM 1846 C C . SER A 1 235 ? -51.173 -2.999 52.995 1.00 87.25 235 SER A C 1
ATOM 1848 O O . SER A 1 235 ? -50.783 -2.465 51.954 1.00 87.25 235 SER A O 1
ATOM 1850 N N . GLU A 1 236 ? -50.325 -3.421 53.939 1.00 92.38 236 GLU A N 1
ATOM 1851 C CA . GLU A 1 236 ? -48.873 -3.289 53.802 1.00 92.38 236 GLU A CA 1
ATOM 1852 C C . GLU A 1 236 ? -48.308 -4.305 52.802 1.00 92.38 236 GLU A C 1
ATOM 1854 O O . GLU A 1 236 ? -47.463 -3.935 51.990 1.00 92.38 236 GLU A O 1
ATOM 1859 N N . GLU A 1 237 ? -48.829 -5.536 52.766 1.00 93.75 237 GLU A N 1
ATOM 1860 C CA . GLU A 1 237 ? -48.492 -6.538 51.743 1.00 93.75 237 GLU A CA 1
ATOM 1861 C C . GLU A 1 237 ? -48.853 -6.041 50.331 1.00 93.75 237 GLU A C 1
ATOM 1863 O O . GLU A 1 237 ? -48.040 -6.138 49.412 1.00 93.75 237 GLU A O 1
ATOM 1868 N N . LEU A 1 238 ? -50.016 -5.405 50.150 1.00 92.44 238 LEU A N 1
ATOM 1869 C CA . LEU A 1 238 ? -50.394 -4.776 48.880 1.00 92.44 238 LEU A CA 1
ATOM 1870 C C . LEU A 1 238 ? -49.461 -3.609 48.520 1.00 92.44 238 LEU A C 1
ATOM 1872 O O . LEU A 1 238 ? -49.110 -3.421 47.351 1.00 92.44 238 LEU A O 1
ATOM 1876 N N . ARG A 1 239 ? -49.053 -2.805 49.508 1.00 92.38 239 ARG A N 1
ATOM 1877 C CA . ARG A 1 239 ? -48.114 -1.694 49.304 1.00 92.38 239 ARG A CA 1
ATOM 1878 C C . ARG A 1 239 ? -46.715 -2.200 48.950 1.00 92.38 239 ARG A C 1
ATOM 1880 O O . ARG A 1 239 ? -46.047 -1.574 48.127 1.00 92.38 239 ARG A O 1
ATOM 1887 N N . GLN A 1 240 ? -46.287 -3.315 49.536 1.00 93.81 240 GLN A N 1
ATOM 1888 C CA . GLN A 1 240 ? -45.045 -4.010 49.206 1.00 93.81 240 GLN A CA 1
ATOM 1889 C C . GLN A 1 240 ? -45.104 -4.582 47.789 1.00 93.81 240 GLN A C 1
ATOM 1891 O O . GLN A 1 240 ? -44.259 -4.229 46.974 1.00 93.81 240 GLN A O 1
ATOM 1896 N N . ALA A 1 241 ? -46.156 -5.326 47.444 1.00 93.44 241 ALA A N 1
ATOM 1897 C CA . ALA A 1 241 ? -46.338 -5.886 46.106 1.00 93.44 241 ALA A CA 1
ATOM 1898 C C . ALA A 1 241 ? -46.339 -4.805 45.010 1.00 93.44 241 ALA A C 1
ATOM 1900 O O . ALA A 1 241 ? -45.785 -5.002 43.930 1.00 93.44 241 ALA A O 1
ATOM 1901 N N . ARG A 1 242 ? -46.911 -3.624 45.287 1.00 95.06 242 ARG A N 1
ATOM 1902 C CA . ARG A 1 242 ? -46.844 -2.469 44.372 1.00 95.06 242 ARG A CA 1
ATOM 1903 C C . ARG A 1 242 ? -45.421 -1.935 44.193 1.00 95.06 242 ARG A C 1
ATOM 1905 O O . ARG A 1 242 ? -45.062 -1.559 43.081 1.00 95.06 242 ARG A O 1
ATOM 1912 N N . ARG A 1 243 ? -44.621 -1.893 45.263 1.00 96.44 243 ARG A N 1
ATOM 1913 C CA . ARG A 1 243 ? -43.208 -1.482 45.202 1.00 96.44 243 ARG A CA 1
ATOM 1914 C C . ARG A 1 243 ? -42.367 -2.505 44.439 1.00 96.44 243 ARG A C 1
ATOM 1916 O O . ARG A 1 243 ? -41.574 -2.108 43.590 1.00 96.44 243 ARG A O 1
ATOM 1923 N N . ASP A 1 244 ? -42.604 -3.792 44.662 1.00 95.62 244 ASP A N 1
ATOM 1924 C CA . ASP A 1 244 ? -41.904 -4.875 43.965 1.00 95.62 244 ASP A CA 1
ATOM 1925 C C . ASP A 1 244 ? -42.244 -4.884 42.468 1.00 95.62 244 ASP A C 1
ATOM 1927 O O . ASP A 1 244 ? -41.357 -5.007 41.626 1.00 95.62 244 ASP A O 1
ATOM 1931 N N . LEU A 1 245 ? -43.511 -4.653 42.109 1.00 95.94 245 LEU A N 1
ATOM 1932 C CA . LEU A 1 245 ? -43.932 -4.547 40.711 1.00 95.94 245 LEU A CA 1
ATOM 1933 C C . LEU A 1 245 ? -43.292 -3.341 40.006 1.00 95.94 245 LEU A C 1
ATOM 1935 O O . LEU A 1 245 ? -42.848 -3.474 38.867 1.00 95.94 245 LEU A O 1
ATOM 1939 N N . ALA A 1 246 ? -43.182 -2.195 40.684 1.00 95.06 246 ALA A N 1
ATOM 1940 C CA . ALA A 1 246 ? -42.469 -1.031 40.156 1.00 95.06 246 ALA A CA 1
ATOM 1941 C C . ALA A 1 246 ? -40.961 -1.307 39.982 1.00 95.06 246 ALA A C 1
ATOM 1943 O O . ALA A 1 246 ? -40.369 -0.902 38.982 1.00 95.06 246 ALA A O 1
ATOM 1944 N N . SER A 1 247 ? -40.345 -2.041 40.915 1.00 94.69 247 SER A N 1
ATOM 1945 C CA . SER A 1 247 ? -38.943 -2.468 40.811 1.00 94.69 247 SER A CA 1
ATOM 1946 C C . SER A 1 247 ? -38.718 -3.412 39.625 1.00 94.69 247 SER A C 1
ATOM 1948 O O . SER A 1 247 ? -37.792 -3.207 38.839 1.00 94.69 247 SER A O 1
ATOM 1950 N N . LEU A 1 248 ? -39.604 -4.393 39.431 1.00 97.19 248 LEU A N 1
ATOM 1951 C CA . LEU A 1 248 ? -39.555 -5.305 38.287 1.00 97.19 248 LEU A CA 1
ATOM 1952 C C . LEU A 1 248 ? -39.766 -4.576 36.955 1.00 97.19 248 LEU A C 1
ATOM 1954 O O . LEU A 1 248 ? -39.108 -4.912 35.973 1.00 97.19 248 LEU A O 1
ATOM 1958 N N . GLN A 1 249 ? -40.641 -3.568 36.910 1.00 96.44 249 GLN A N 1
ATOM 1959 C CA . GLN A 1 249 ? -40.817 -2.722 35.727 1.00 96.44 249 GLN A CA 1
ATOM 1960 C C . GLN A 1 249 ? -39.544 -1.938 35.401 1.00 96.44 249 GLN A C 1
ATOM 1962 O O . GLN A 1 249 ? -39.087 -1.991 34.265 1.00 96.44 249 GLN A O 1
ATOM 1967 N N . ALA A 1 250 ? -38.910 -1.308 36.392 1.00 95.44 250 ALA A N 1
ATOM 1968 C CA . ALA A 1 250 ? -37.651 -0.596 36.179 1.00 95.44 250 ALA A CA 1
ATOM 1969 C C . ALA A 1 250 ? -36.527 -1.534 35.700 1.00 95.44 250 ALA A C 1
ATOM 1971 O O . ALA A 1 250 ? -35.802 -1.213 34.758 1.00 95.44 250 ALA A O 1
ATOM 1972 N N . ALA A 1 251 ? -36.407 -2.725 36.297 1.00 94.88 251 ALA A N 1
ATOM 1973 C CA . ALA A 1 251 ? -35.438 -3.733 35.869 1.00 94.88 251 ALA A CA 1
ATOM 1974 C C . ALA A 1 251 ? -35.710 -4.223 34.437 1.00 94.88 251 ALA A C 1
ATOM 1976 O O . ALA A 1 251 ? -34.780 -4.391 33.642 1.00 94.88 251 ALA A O 1
ATOM 1977 N N . ARG A 1 252 ? -36.988 -4.410 34.083 1.00 97.62 252 ARG A N 1
ATOM 1978 C CA . ARG A 1 252 ? -37.408 -4.746 32.720 1.00 97.62 252 ARG A CA 1
ATOM 1979 C C . ARG A 1 252 ? -37.022 -3.639 31.745 1.00 97.62 252 ARG A C 1
ATOM 1981 O O . ARG A 1 252 ? -36.444 -3.952 30.711 1.00 97.62 252 ARG A O 1
ATOM 1988 N N . ASP A 1 253 ? -37.292 -2.378 32.060 1.00 97.69 253 ASP A N 1
ATOM 1989 C CA . ASP A 1 253 ? -36.998 -1.257 31.165 1.00 97.69 253 ASP A CA 1
ATOM 1990 C C . ASP A 1 253 ? -35.487 -1.150 30.897 1.00 97.69 253 ASP A C 1
ATOM 1992 O O . ASP A 1 253 ? -35.068 -1.071 29.739 1.00 97.69 253 ASP A O 1
ATOM 1996 N N . VAL A 1 254 ? -34.654 -1.298 31.935 1.00 98.06 254 VAL A N 1
ATOM 1997 C CA . VAL A 1 254 ? -33.187 -1.381 31.796 1.00 98.06 254 VAL A CA 1
ATOM 1998 C C . VAL A 1 254 ? -32.770 -2.567 30.921 1.00 98.06 254 VAL A C 1
ATOM 2000 O O . VAL A 1 254 ? -31.931 -2.418 30.031 1.00 98.06 254 VAL A O 1
ATOM 2003 N N . SER A 1 255 ? -33.372 -3.741 31.129 1.00 96.69 255 SER A N 1
ATOM 2004 C CA . SER A 1 255 ? -33.107 -4.924 30.305 1.00 96.69 255 SER A CA 1
ATOM 2005 C C . SER A 1 255 ? -33.487 -4.692 28.838 1.00 96.69 255 SER A C 1
ATOM 2007 O O . SER A 1 255 ? -32.692 -4.999 27.950 1.00 96.69 255 SER A O 1
ATOM 2009 N N . THR A 1 256 ? -34.643 -4.081 28.562 1.00 97.88 256 THR A N 1
ATOM 2010 C CA . THR A 1 256 ? -35.063 -3.768 27.188 1.00 97.88 256 THR A CA 1
ATOM 2011 C C . THR A 1 256 ? -34.138 -2.760 26.517 1.00 97.88 256 THR A C 1
ATOM 2013 O O . THR A 1 256 ? -33.750 -2.971 25.370 1.00 97.88 256 THR A O 1
ATOM 2016 N N . ALA A 1 257 ? -33.700 -1.723 27.237 1.00 97.44 257 ALA A N 1
ATOM 2017 C CA . ALA A 1 257 ? -32.720 -0.771 26.727 1.00 97.44 257 ALA A CA 1
ATOM 2018 C C . ALA A 1 257 ? -31.389 -1.464 26.391 1.00 97.44 257 ALA A C 1
ATOM 2020 O O . ALA A 1 257 ? -30.804 -1.210 25.337 1.00 97.44 257 ALA A O 1
ATOM 2021 N N . ARG A 1 258 ? -30.936 -2.402 27.237 1.00 97.62 258 ARG A N 1
ATOM 2022 C CA . ARG A 1 258 ? -29.722 -3.187 26.975 1.00 97.62 258 ARG A CA 1
ATOM 2023 C C . ARG A 1 258 ? -29.861 -4.083 25.745 1.00 97.62 258 ARG A C 1
ATOM 2025 O O . ARG A 1 258 ? -28.905 -4.190 24.984 1.00 97.62 258 ARG A O 1
ATOM 2032 N N . VAL A 1 259 ? -31.019 -4.709 25.535 1.00 98.00 259 VAL A N 1
ATOM 2033 C CA . VAL A 1 259 ? -31.277 -5.526 24.337 1.00 98.00 259 VAL A CA 1
ATOM 2034 C C . VAL A 1 259 ? -31.240 -4.666 23.077 1.00 98.00 259 VAL A C 1
ATOM 2036 O O . VAL A 1 259 ? -30.536 -5.020 22.137 1.00 98.00 259 VAL A O 1
ATOM 2039 N N . VAL A 1 260 ? -31.907 -3.508 23.077 1.00 97.94 260 VAL A N 1
ATOM 2040 C CA . VAL A 1 260 ? -31.890 -2.579 21.934 1.00 97.94 260 VAL A CA 1
ATOM 2041 C C . VAL A 1 260 ? -30.465 -2.125 21.608 1.00 97.94 260 VAL A C 1
ATOM 2043 O O . VAL A 1 260 ? -30.092 -2.085 20.435 1.00 97.94 260 VAL A O 1
ATOM 2046 N N . GLN A 1 261 ? -29.649 -1.841 22.629 1.00 97.81 261 GLN A N 1
ATOM 2047 C CA . GLN A 1 261 ? -28.238 -1.507 22.434 1.00 97.81 261 GLN A CA 1
ATOM 2048 C C . GLN A 1 261 ? -27.471 -2.665 21.788 1.00 97.81 261 GLN A C 1
ATOM 2050 O O . GLN A 1 261 ? -26.829 -2.475 20.760 1.00 97.81 261 GLN A O 1
ATOM 2055 N N . LEU A 1 262 ? -27.586 -3.878 22.338 1.00 97.88 262 LEU A N 1
ATOM 2056 C CA . LEU A 1 262 ? -26.903 -5.059 21.805 1.00 97.88 262 LEU A CA 1
ATOM 2057 C C . LEU A 1 262 ? -27.343 -5.396 20.374 1.00 97.88 262 LEU A C 1
ATOM 2059 O O . LEU A 1 262 ? -26.539 -5.882 19.581 1.00 97.88 262 LEU A O 1
ATOM 2063 N N . GLU A 1 263 ? -28.603 -5.151 20.017 1.00 98.00 263 GLU A N 1
ATOM 2064 C CA . GLU A 1 263 ? -29.092 -5.282 18.642 1.00 98.00 263 GLU A CA 1
ATOM 2065 C C . GLU A 1 263 ? -28.504 -4.221 17.704 1.00 98.00 263 GLU A C 1
ATOM 2067 O O . GLU A 1 263 ? -28.321 -4.495 16.515 1.00 98.00 263 GLU A O 1
ATOM 2072 N N . GLY A 1 264 ? -28.236 -3.017 18.215 1.00 98.06 264 GLY A N 1
ATOM 2073 C CA . GLY A 1 264 ? -27.494 -1.971 17.512 1.00 98.06 264 GLY A CA 1
ATOM 2074 C C . GLY A 1 264 ? -26.049 -2.391 17.258 1.00 98.06 264 GLY A C 1
ATOM 2075 O O . GLY A 1 264 ? -25.623 -2.432 16.105 1.00 98.06 264 GLY A O 1
ATOM 2076 N N . ASP A 1 265 ? -25.350 -2.818 18.308 1.00 97.50 265 ASP A N 1
ATOM 2077 C CA . ASP A 1 265 ? -23.963 -3.287 18.231 1.00 97.50 265 ASP A CA 1
ATOM 2078 C C . ASP A 1 265 ? -23.840 -4.494 17.279 1.00 97.50 265 ASP A C 1
ATOM 2080 O O . ASP A 1 265 ? -22.949 -4.550 16.436 1.00 97.50 265 ASP A O 1
ATOM 2084 N N . ASN A 1 266 ? -24.786 -5.442 17.325 1.00 97.81 266 ASN A N 1
ATOM 2085 C CA . ASN A 1 266 ? -24.814 -6.582 16.399 1.00 97.81 266 ASN A CA 1
ATOM 2086 C C . ASN A 1 266 ? -25.030 -6.168 14.939 1.00 97.81 266 ASN A C 1
ATOM 2088 O O . ASN A 1 266 ? -24.510 -6.824 14.036 1.00 97.81 266 ASN A O 1
ATOM 2092 N N . ARG A 1 267 ? -25.829 -5.126 14.684 1.00 98.06 267 ARG A N 1
ATOM 2093 C CA . ARG A 1 267 ? -25.998 -4.588 13.327 1.00 98.06 267 ARG A CA 1
ATOM 2094 C C . ARG A 1 267 ? -24.697 -3.965 12.838 1.00 98.06 267 ARG A C 1
ATOM 2096 O O . ARG A 1 267 ? -24.248 -4.330 11.758 1.00 98.06 267 ARG A O 1
ATOM 2103 N N . GLN A 1 268 ? -24.054 -3.148 13.668 1.00 97.88 268 GLN A N 1
ATOM 2104 C CA . GLN A 1 268 ? -22.761 -2.554 13.343 1.00 97.88 268 GLN A CA 1
ATOM 2105 C C . GLN A 1 268 ? -21.696 -3.623 13.051 1.00 97.88 268 GLN A C 1
ATOM 2107 O O . GLN A 1 268 ? -21.039 -3.564 12.016 1.00 97.88 268 GLN A O 1
ATOM 2112 N N . LEU A 1 269 ? -21.584 -4.655 13.893 1.00 98.06 269 LEU A N 1
ATOM 2113 C CA . LEU A 1 269 ? -20.641 -5.756 13.670 1.00 98.06 269 LEU A CA 1
ATOM 2114 C C . LEU A 1 269 ? -20.911 -6.504 12.357 1.00 98.06 269 LEU A C 1
ATOM 2116 O O . LEU A 1 269 ? -19.977 -6.906 11.668 1.00 98.06 269 LEU A O 1
ATOM 2120 N N . ARG A 1 270 ? -22.180 -6.694 11.973 1.00 97.94 270 ARG A N 1
ATOM 2121 C CA . ARG A 1 270 ? -22.520 -7.306 10.676 1.00 97.94 270 ARG A CA 1
ATOM 2122 C C . ARG A 1 270 ? -22.096 -6.435 9.498 1.00 97.94 270 ARG A C 1
ATOM 2124 O O . ARG A 1 270 ? -21.648 -6.982 8.488 1.00 97.94 270 ARG A O 1
ATOM 2131 N N . ASP A 1 271 ? -22.219 -5.119 9.624 1.00 97.81 271 ASP A N 1
ATOM 2132 C CA . ASP A 1 271 ? -21.783 -4.180 8.593 1.00 97.81 271 ASP A CA 1
ATOM 2133 C C . ASP A 1 271 ? -20.252 -4.177 8.473 1.00 97.81 271 ASP A C 1
ATOM 2135 O O . ASP A 1 271 ? -19.730 -4.294 7.364 1.00 97.81 271 ASP A O 1
ATOM 2139 N N . GLU A 1 272 ? -19.528 -4.165 9.595 1.00 98.00 272 GLU A N 1
ATOM 2140 C CA . GLU A 1 272 ? -18.062 -4.276 9.632 1.00 98.00 272 GLU A CA 1
ATOM 2141 C C . GLU A 1 272 ? -17.572 -5.594 9.009 1.00 98.00 272 GLU A C 1
ATOM 2143 O O . GLU A 1 272 ? -16.698 -5.584 8.142 1.00 98.00 272 GLU A O 1
ATOM 2148 N N . ILE A 1 273 ? -18.185 -6.732 9.358 1.00 97.81 273 ILE A N 1
ATOM 2149 C CA . ILE A 1 273 ? -17.874 -8.037 8.744 1.00 97.81 273 ILE A CA 1
ATOM 2150 C C . ILE A 1 273 ? -18.141 -8.012 7.235 1.00 97.81 273 ILE A C 1
ATOM 2152 O O . ILE A 1 273 ? -17.367 -8.563 6.451 1.00 97.81 273 ILE A O 1
ATOM 2156 N N . SER A 1 274 ? -19.230 -7.374 6.804 1.00 97.00 274 SER A N 1
ATOM 2157 C CA . SER A 1 274 ? -19.564 -7.263 5.382 1.00 97.00 274 SER A CA 1
ATOM 2158 C C . SER A 1 274 ? -18.534 -6.424 4.624 1.00 97.00 274 SER A C 1
ATOM 2160 O O . SER A 1 274 ? -18.132 -6.806 3.525 1.00 97.00 274 SER A O 1
ATOM 2162 N N . GLN A 1 275 ? -18.059 -5.327 5.218 1.00 97.12 275 GLN A N 1
ATOM 2163 C CA . GLN A 1 275 ? -16.995 -4.494 4.653 1.00 97.12 275 GLN A CA 1
ATOM 2164 C C . GLN A 1 275 ? -15.658 -5.239 4.591 1.00 97.12 275 GLN A C 1
ATOM 2166 O O . GLN A 1 275 ? -15.000 -5.222 3.551 1.00 97.12 275 GLN A O 1
ATOM 2171 N N . LEU A 1 276 ? -15.283 -5.954 5.656 1.00 97.62 276 LEU A N 1
ATOM 2172 C CA . LEU A 1 276 ? -14.071 -6.778 5.678 1.00 97.62 276 LEU A CA 1
ATOM 2173 C C . LEU A 1 276 ? -14.109 -7.865 4.600 1.00 97.62 276 LEU A C 1
ATOM 2175 O O . LEU A 1 276 ? -13.133 -8.043 3.875 1.00 97.62 276 LEU A O 1
ATOM 2179 N N . ASN A 1 277 ? -15.247 -8.541 4.430 1.00 97.38 277 ASN A N 1
ATOM 2180 C CA . ASN A 1 277 ? -15.417 -9.542 3.378 1.00 97.38 277 ASN A CA 1
ATOM 2181 C C . ASN A 1 277 ? -15.301 -8.936 1.972 1.00 97.38 277 ASN A C 1
ATOM 2183 O O . ASN A 1 277 ? -14.696 -9.549 1.091 1.00 97.38 277 ASN A O 1
ATOM 2187 N N . GLN A 1 278 ? -15.842 -7.734 1.751 1.00 95.88 278 GLN A N 1
ATOM 2188 C CA . GLN A 1 278 ? -15.661 -7.021 0.483 1.00 95.88 278 GLN A CA 1
ATOM 2189 C C . GLN A 1 278 ? -14.189 -6.663 0.249 1.00 95.88 278 GLN A C 1
ATOM 2191 O O . GLN A 1 278 ? -13.669 -6.951 -0.826 1.00 95.88 278 GLN A O 1
ATOM 2196 N N . GLY A 1 279 ? -13.497 -6.126 1.258 1.00 97.94 279 GLY A N 1
ATOM 2197 C CA . GLY A 1 279 ? -12.067 -5.812 1.177 1.00 97.94 279 GLY A CA 1
ATOM 2198 C C . GLY A 1 279 ? -11.186 -7.047 0.952 1.00 97.94 279 GLY A C 1
ATOM 2199 O O . GLY A 1 279 ? -10.194 -7.001 0.222 1.00 97.94 279 GLY A O 1
ATOM 2200 N N . GLN A 1 280 ? -11.563 -8.193 1.520 1.00 97.38 280 GLN A N 1
ATOM 2201 C CA . GLN A 1 280 ? -10.882 -9.460 1.270 1.00 97.38 280 GLN A CA 1
ATOM 2202 C C . GLN A 1 280 ? -11.096 -9.936 -0.173 1.00 97.38 280 GLN A C 1
ATOM 2204 O O . GLN A 1 280 ? -10.156 -10.426 -0.800 1.00 97.38 280 GLN A O 1
ATOM 2209 N N . ALA A 1 281 ? -12.304 -9.774 -0.720 1.00 95.62 281 ALA A N 1
ATOM 2210 C CA . ALA A 1 281 ? -12.593 -10.119 -2.108 1.00 95.62 281 ALA A CA 1
ATOM 2211 C C . ALA A 1 281 ? -11.805 -9.238 -3.091 1.00 95.62 281 ALA A C 1
ATOM 2213 O O . ALA A 1 281 ? -11.205 -9.773 -4.024 1.00 95.62 281 ALA A O 1
ATOM 2214 N N . THR A 1 282 ? -11.734 -7.922 -2.856 1.00 96.56 282 THR A N 1
ATOM 2215 C CA . THR A 1 282 ? -10.942 -7.007 -3.698 1.00 96.56 282 THR A CA 1
ATOM 2216 C C . THR A 1 282 ? -9.450 -7.332 -3.626 1.00 96.56 282 THR A C 1
ATOM 2218 O O . THR A 1 282 ? -8.796 -7.486 -4.658 1.00 96.56 282 THR A O 1
ATOM 2221 N N . SER A 1 283 ? -8.927 -7.568 -2.421 1.00 96.06 283 SER A N 1
ATOM 2222 C CA . SER A 1 283 ? -7.525 -7.963 -2.226 1.00 96.06 283 SER A CA 1
ATOM 2223 C C . SER A 1 283 ? -7.202 -9.291 -2.922 1.00 96.06 283 SER A C 1
ATOM 2225 O O . SER A 1 283 ? -6.129 -9.458 -3.502 1.00 96.06 283 SER A O 1
ATOM 2227 N N . ALA A 1 284 ? -8.132 -10.252 -2.904 1.00 96.19 284 ALA A N 1
ATOM 2228 C CA . ALA A 1 284 ? -7.965 -11.525 -3.598 1.00 96.19 284 ALA A CA 1
ATOM 2229 C C . ALA A 1 284 ? -7.914 -11.348 -5.125 1.00 96.19 284 ALA A C 1
ATOM 2231 O O . ALA A 1 284 ? -7.079 -11.979 -5.781 1.00 96.19 284 ALA A O 1
ATOM 2232 N N . THR A 1 285 ? -8.760 -10.476 -5.687 1.00 97.06 285 THR A N 1
ATOM 2233 C CA . THR A 1 285 ? -8.724 -10.154 -7.122 1.00 97.06 285 THR A CA 1
ATOM 2234 C C . THR A 1 285 ? -7.424 -9.460 -7.517 1.00 97.06 285 THR A C 1
ATOM 2236 O O . THR A 1 285 ? -6.764 -9.906 -8.453 1.00 97.06 285 THR A O 1
ATOM 2239 N N . GLU A 1 286 ? -6.971 -8.469 -6.747 1.00 97.44 286 GLU A N 1
ATOM 2240 C CA . GLU A 1 286 ? -5.702 -7.776 -6.998 1.00 97.44 286 GLU A CA 1
ATOM 2241 C C . GLU A 1 286 ? -4.505 -8.732 -6.920 1.00 97.44 286 GLU A C 1
ATOM 2243 O O . GLU A 1 286 ? -3.604 -8.688 -7.757 1.00 97.44 286 GLU A O 1
ATOM 2248 N N . ASN A 1 287 ? -4.504 -9.663 -5.961 1.00 95.81 287 ASN A N 1
ATOM 2249 C CA . ASN A 1 287 ? -3.444 -10.662 -5.845 1.00 95.81 287 ASN A CA 1
ATOM 2250 C C . ASN A 1 287 ? -3.421 -11.615 -7.054 1.00 95.81 287 ASN A C 1
ATOM 2252 O O . ASN A 1 287 ? -2.350 -11.974 -7.546 1.00 95.81 287 ASN A O 1
ATOM 2256 N N . SER A 1 288 ? -4.594 -12.002 -7.564 1.00 97.38 288 SER A N 1
ATOM 2257 C CA . SER A 1 288 ? -4.714 -12.795 -8.793 1.00 97.38 288 SER A CA 1
ATOM 2258 C C . SER A 1 288 ? -4.156 -12.048 -10.010 1.00 97.38 288 SER A C 1
ATOM 2260 O O . SER A 1 288 ? -3.395 -12.619 -10.799 1.00 97.38 288 SER A O 1
ATOM 2262 N N . ASP A 1 289 ? -4.463 -10.759 -10.137 1.00 98.00 289 ASP A N 1
ATOM 2263 C CA . ASP A 1 289 ? -3.963 -9.920 -11.227 1.00 98.00 289 ASP A CA 1
ATOM 2264 C C . ASP A 1 289 ? -2.443 -9.739 -11.149 1.00 98.00 289 ASP A C 1
ATOM 2266 O O . ASP A 1 289 ? -1.742 -9.895 -12.152 1.00 98.00 289 ASP A O 1
ATOM 2270 N N . LEU A 1 290 ? -1.902 -9.492 -9.951 1.00 98.00 290 LEU A N 1
ATOM 2271 C CA . LEU A 1 290 ? -0.458 -9.402 -9.723 1.00 98.00 290 LEU A CA 1
ATOM 2272 C C . LEU A 1 290 ? 0.259 -10.713 -10.054 1.00 98.00 290 LEU A C 1
ATOM 2274 O O . LEU A 1 290 ? 1.317 -10.691 -10.684 1.00 98.00 290 LEU A O 1
ATOM 2278 N N . ARG A 1 291 ? -0.320 -11.863 -9.689 1.00 98.12 291 ARG A N 1
ATOM 2279 C CA . ARG A 1 291 ? 0.221 -13.178 -10.070 1.00 98.12 291 ARG A CA 1
ATOM 2280 C C . ARG A 1 291 ? 0.251 -13.353 -11.583 1.00 98.12 291 ARG A C 1
ATOM 2282 O O . ARG A 1 291 ? 1.253 -13.834 -12.105 1.00 98.12 291 ARG A O 1
ATOM 2289 N N . THR A 1 292 ? -0.796 -12.920 -12.279 1.00 97.69 292 THR A N 1
ATOM 2290 C CA . THR A 1 292 ? -0.862 -12.982 -13.746 1.00 97.69 292 THR A CA 1
ATOM 2291 C C . THR A 1 292 ? 0.226 -12.107 -14.375 1.00 97.69 292 THR A C 1
ATOM 2293 O O . THR A 1 292 ? 1.047 -12.604 -15.147 1.00 97.69 292 THR A O 1
ATOM 2296 N N . ARG A 1 293 ? 0.347 -10.846 -13.938 1.00 97.31 293 ARG A N 1
ATOM 2297 C CA . ARG A 1 293 ? 1.411 -9.930 -14.391 1.00 97.31 293 ARG A CA 1
ATOM 2298 C C . ARG A 1 293 ? 2.812 -10.476 -14.117 1.00 97.31 293 ARG A C 1
ATOM 2300 O O . ARG A 1 293 ? 3.691 -10.353 -14.963 1.00 97.31 293 ARG A O 1
ATOM 2307 N N . LEU A 1 294 ? 3.027 -11.122 -12.970 1.00 98.06 294 LEU A N 1
ATOM 2308 C CA . LEU A 1 294 ? 4.300 -11.770 -12.652 1.00 98.06 294 LEU A CA 1
ATOM 2309 C C . LEU A 1 294 ? 4.602 -12.931 -13.608 1.00 98.06 294 LEU A C 1
ATOM 2311 O O . LEU A 1 294 ? 5.749 -13.107 -14.020 1.00 98.06 294 LEU A O 1
ATOM 2315 N N . THR A 1 295 ? 3.600 -13.741 -13.962 1.00 98.12 295 THR A N 1
ATOM 2316 C CA . THR A 1 295 ? 3.797 -14.825 -14.936 1.00 98.12 295 THR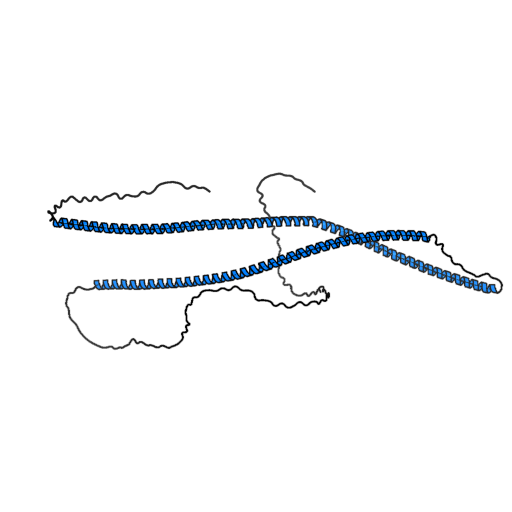 A CA 1
ATOM 2317 C C . THR A 1 295 ? 4.111 -14.306 -16.333 1.00 98.12 295 THR A C 1
ATOM 2319 O O . THR A 1 295 ? 4.945 -14.907 -17.014 1.00 98.12 295 THR A O 1
ATOM 2322 N N . ASP A 1 296 ? 3.514 -13.181 -16.725 1.00 97.50 296 ASP A N 1
ATOM 2323 C CA . ASP A 1 296 ? 3.783 -12.531 -18.006 1.00 97.50 296 ASP A CA 1
ATOM 2324 C C . ASP A 1 296 ? 5.181 -11.916 -18.032 1.00 97.50 296 ASP A C 1
ATOM 2326 O O . ASP A 1 296 ? 5.968 -12.263 -18.907 1.00 97.50 296 ASP A O 1
ATOM 2330 N N . ALA A 1 297 ? 5.568 -11.166 -16.996 1.00 97.00 297 ALA A N 1
ATOM 2331 C CA . ALA A 1 297 ? 6.924 -10.633 -16.870 1.00 97.00 297 ALA A CA 1
ATOM 2332 C C . ALA A 1 297 ? 7.990 -11.743 -16.907 1.00 97.00 297 ALA A C 1
ATOM 2334 O O . ALA A 1 297 ? 9.016 -11.618 -17.569 1.00 97.00 297 ALA A O 1
ATOM 2335 N N . ARG A 1 298 ? 7.736 -12.885 -16.253 1.00 98.19 298 ARG A N 1
ATOM 2336 C CA . ARG A 1 298 ? 8.623 -14.060 -16.336 1.00 98.19 298 ARG A CA 1
ATOM 2337 C C . ARG A 1 298 ? 8.699 -14.647 -17.744 1.00 98.19 298 ARG A C 1
ATOM 2339 O O . ARG A 1 298 ? 9.718 -15.234 -18.093 1.00 98.19 298 ARG A O 1
ATOM 2346 N N . ARG A 1 299 ? 7.628 -14.572 -18.536 1.00 98.38 299 ARG A N 1
ATOM 2347 C CA . ARG A 1 299 ? 7.640 -15.012 -19.937 1.00 98.38 299 ARG A CA 1
ATOM 2348 C C . ARG A 1 299 ? 8.461 -14.053 -20.794 1.00 98.38 299 ARG A C 1
ATOM 2350 O O . ARG A 1 299 ? 9.271 -14.532 -21.580 1.00 98.38 299 ARG A O 1
ATOM 2357 N N . ASP A 1 300 ? 8.302 -12.754 -20.583 1.00 97.94 300 ASP A N 1
ATOM 2358 C CA . ASP A 1 300 ? 9.036 -11.722 -21.314 1.00 97.94 300 ASP A CA 1
ATOM 2359 C C . ASP A 1 300 ? 10.536 -11.786 -21.021 1.00 97.94 300 ASP A C 1
ATOM 2361 O O . ASP A 1 300 ? 11.339 -11.742 -21.948 1.00 97.94 300 ASP A O 1
ATOM 2365 N N . ILE A 1 301 ? 10.924 -12.007 -19.758 1.00 97.44 301 ILE A N 1
ATOM 2366 C CA . ILE A 1 301 ? 12.329 -12.227 -19.380 1.00 97.44 301 ILE A CA 1
ATOM 2367 C C . ILE A 1 301 ? 12.918 -13.410 -20.155 1.00 97.44 301 ILE A C 1
ATOM 2369 O O . ILE A 1 301 ? 13.959 -13.257 -20.782 1.00 97.44 301 ILE A O 1
ATOM 2373 N N . ARG A 1 302 ? 12.228 -14.560 -20.204 1.00 98.31 302 ARG A N 1
ATOM 2374 C CA . ARG A 1 302 ? 12.714 -15.721 -20.974 1.00 98.31 302 ARG A CA 1
ATOM 2375 C C . ARG A 1 302 ? 12.829 -15.430 -22.471 1.00 98.31 302 ARG A C 1
ATOM 2377 O O . ARG A 1 302 ? 13.722 -15.954 -23.129 1.00 98.31 302 ARG A O 1
ATOM 2384 N N . ALA A 1 303 ? 11.922 -14.624 -23.022 1.00 98.00 303 ALA A N 1
ATOM 2385 C CA . ALA A 1 303 ? 11.988 -14.223 -24.424 1.00 98.00 303 ALA A CA 1
ATOM 2386 C C . ALA A 1 303 ? 13.199 -13.313 -24.692 1.00 98.00 303 ALA A C 1
ATOM 2388 O O . ALA A 1 303 ? 13.891 -13.502 -25.690 1.00 98.00 303 ALA A O 1
ATOM 2389 N N . LEU A 1 304 ? 13.486 -12.372 -23.789 1.00 98.19 304 LEU A N 1
ATOM 2390 C CA . LEU A 1 304 ? 14.668 -11.511 -23.866 1.00 98.19 304 LEU A CA 1
ATOM 2391 C C . LEU A 1 304 ? 15.970 -12.302 -23.689 1.00 98.19 304 LEU A C 1
ATOM 2393 O O . LEU A 1 304 ? 16.928 -12.059 -24.415 1.00 98.19 304 LEU A O 1
ATOM 2397 N N . GLU A 1 305 ? 16.004 -13.274 -22.778 1.00 98.38 305 GLU A N 1
ATOM 2398 C CA . GLU A 1 305 ? 17.146 -14.180 -22.603 1.00 98.38 305 GLU A CA 1
ATOM 2399 C C . GLU A 1 305 ? 17.426 -14.987 -23.879 1.00 98.38 305 GLU A C 1
ATOM 2401 O O . GLU A 1 305 ? 18.579 -15.098 -24.293 1.00 98.38 305 GLU A O 1
ATOM 2406 N N . ALA A 1 306 ? 16.382 -15.488 -24.550 1.00 97.88 306 ALA A N 1
ATOM 2407 C CA . ALA A 1 306 ? 16.527 -16.171 -25.834 1.00 97.88 306 ALA A CA 1
ATOM 2408 C C . ALA A 1 306 ? 17.078 -15.232 -26.923 1.00 97.88 306 ALA A C 1
ATOM 2410 O O . ALA A 1 306 ? 18.026 -15.589 -27.616 1.00 97.88 306 ALA A O 1
ATOM 2411 N N . GLN A 1 307 ? 16.553 -14.005 -27.018 1.00 98.31 307 GLN A N 1
ATOM 2412 C CA . GLN A 1 307 ? 17.069 -13.000 -27.956 1.00 98.31 307 GLN A CA 1
ATOM 2413 C C . GLN A 1 307 ? 18.534 -12.644 -27.680 1.00 98.31 307 GLN A C 1
ATOM 2415 O O . GLN A 1 307 ? 19.310 -12.459 -28.615 1.00 98.31 307 GLN A O 1
ATOM 2420 N N . LEU A 1 308 ? 18.932 -12.554 -26.409 1.00 98.25 308 LEU A N 1
ATOM 2421 C CA . LEU A 1 308 ? 20.322 -12.306 -26.040 1.00 98.25 308 LEU A CA 1
ATOM 2422 C C . LEU A 1 308 ? 21.226 -13.464 -26.479 1.00 98.25 308 LEU A C 1
ATOM 2424 O O . LEU A 1 308 ? 22.308 -13.206 -27.004 1.00 98.25 308 LEU A O 1
ATOM 2428 N N . SER A 1 309 ? 20.776 -14.711 -26.310 1.00 98.19 309 SER A N 1
ATOM 2429 C CA . SER A 1 309 ? 21.494 -15.893 -26.799 1.00 98.19 309 SER A CA 1
ATOM 2430 C C . SER A 1 309 ? 21.667 -15.852 -28.319 1.00 98.19 309 SER A C 1
ATOM 2432 O O . SER A 1 309 ? 22.780 -16.026 -28.806 1.00 98.19 309 SER A O 1
ATOM 2434 N N . ASP A 1 310 ? 20.607 -15.529 -29.068 1.00 98.12 310 ASP A N 1
ATOM 2435 C CA . ASP A 1 310 ? 20.664 -15.413 -30.532 1.00 98.12 310 ASP A CA 1
ATOM 2436 C C . ASP A 1 310 ? 21.663 -14.329 -30.981 1.00 98.12 310 ASP A C 1
ATOM 2438 O O . ASP A 1 310 ? 22.423 -14.515 -31.935 1.00 98.12 310 ASP A O 1
ATOM 2442 N N . VAL A 1 311 ? 21.696 -13.188 -30.283 1.00 98.31 311 VAL A N 1
ATOM 2443 C CA . VAL A 1 311 ? 22.655 -12.104 -30.556 1.00 98.31 311 VAL A CA 1
ATOM 2444 C C . VAL A 1 311 ? 24.088 -12.535 -30.237 1.00 98.31 311 VAL A C 1
ATOM 2446 O O . VAL A 1 311 ? 25.004 -12.217 -30.998 1.00 98.31 311 VAL A O 1
ATOM 2449 N N . GLN A 1 312 ? 24.302 -13.263 -29.140 1.00 98.25 312 GLN A N 1
ATOM 2450 C CA . GLN A 1 312 ? 25.617 -13.800 -28.781 1.00 98.25 312 GLN A CA 1
ATOM 2451 C C . GLN A 1 312 ? 26.115 -14.812 -29.819 1.00 98.25 312 GLN A C 1
ATOM 2453 O O . GLN A 1 312 ? 27.276 -14.735 -30.226 1.00 98.25 312 GLN A O 1
ATOM 2458 N N . ASP A 1 313 ? 25.241 -15.694 -30.303 1.00 98.31 313 ASP A N 1
ATOM 2459 C CA . ASP A 1 313 ? 25.563 -16.654 -31.361 1.00 98.31 313 ASP A CA 1
ATOM 2460 C C . ASP A 1 313 ? 25.888 -15.949 -32.683 1.00 98.31 313 ASP A C 1
ATOM 2462 O O . ASP A 1 313 ? 26.879 -16.281 -33.341 1.00 98.31 313 ASP A O 1
ATOM 2466 N N . ALA A 1 314 ? 25.111 -14.925 -33.050 1.00 98.00 314 ALA A N 1
ATOM 2467 C CA . ALA A 1 314 ? 25.385 -14.105 -34.226 1.00 98.00 314 ALA A CA 1
ATOM 2468 C C . ALA A 1 314 ? 26.741 -13.388 -34.120 1.00 98.00 314 ALA A C 1
ATOM 2470 O O . ALA A 1 314 ? 27.514 -13.377 -35.081 1.00 98.00 314 ALA A O 1
ATOM 2471 N N . TYR A 1 315 ? 27.064 -12.834 -32.949 1.00 97.88 315 TYR A N 1
ATOM 2472 C CA . TYR A 1 315 ? 28.353 -12.193 -32.694 1.00 97.88 315 TYR A CA 1
ATOM 2473 C C . TYR A 1 315 ? 29.516 -13.191 -32.763 1.00 97.88 315 TYR A C 1
ATOM 2475 O O . TYR A 1 315 ? 30.531 -12.914 -33.402 1.00 97.88 315 TYR A O 1
ATOM 2483 N N . ALA A 1 316 ? 29.366 -14.375 -32.164 1.00 97.88 316 ALA A N 1
ATOM 2484 C CA . ALA A 1 316 ? 30.363 -15.437 -32.250 1.00 97.88 316 ALA A CA 1
ATOM 2485 C C . ALA A 1 316 ? 30.578 -15.898 -33.701 1.00 97.88 316 ALA A C 1
ATOM 2487 O O . ALA A 1 316 ? 31.717 -16.119 -34.112 1.00 97.88 316 ALA A O 1
ATOM 2488 N N . GLY A 1 317 ? 29.502 -15.999 -34.488 1.00 98.06 317 GLY A N 1
ATOM 2489 C CA . GLY A 1 317 ? 29.571 -16.280 -35.921 1.00 98.06 317 GLY A CA 1
ATOM 2490 C C . GLY A 1 317 ? 30.339 -15.206 -36.690 1.00 98.06 317 GLY A C 1
ATOM 2491 O O . GLY A 1 317 ? 31.239 -15.532 -37.458 1.00 98.06 317 GLY A O 1
ATOM 2492 N N . LEU A 1 318 ? 30.044 -13.928 -36.436 1.00 98.00 318 LEU A N 1
ATOM 2493 C CA . LEU A 1 318 ? 30.738 -12.811 -37.081 1.00 98.00 318 LEU A CA 1
ATOM 2494 C C . LEU A 1 318 ? 32.230 -12.779 -36.723 1.00 98.00 318 LEU A C 1
ATOM 2496 O O . LEU A 1 318 ? 33.062 -12.507 -37.584 1.00 98.00 318 LEU A O 1
ATOM 2500 N N . ARG A 1 319 ? 32.571 -13.110 -35.473 1.00 98.12 319 ARG A N 1
ATOM 2501 C CA . ARG A 1 319 ? 33.961 -13.211 -35.025 1.00 98.12 319 ARG A CA 1
ATOM 2502 C C . ARG A 1 319 ? 34.726 -14.303 -35.769 1.00 98.12 319 ARG A C 1
ATOM 2504 O O . ARG A 1 319 ? 35.813 -14.027 -36.247 1.00 98.12 319 ARG A O 1
ATOM 2511 N N . ARG A 1 320 ? 34.135 -15.491 -35.946 1.00 98.00 320 ARG A N 1
ATOM 2512 C CA . ARG A 1 320 ? 34.756 -16.569 -36.740 1.00 98.00 320 ARG A CA 1
ATOM 2513 C C . ARG A 1 320 ? 35.012 -16.138 -38.181 1.00 98.00 320 ARG A C 1
ATOM 2515 O O . ARG A 1 320 ? 36.099 -16.364 -38.685 1.00 98.00 320 ARG A O 1
ATOM 2522 N N . VAL A 1 321 ? 34.042 -15.474 -38.814 1.00 97.94 321 VAL A N 1
ATOM 2523 C CA . VAL A 1 321 ? 34.212 -14.951 -40.181 1.00 97.94 321 VAL A CA 1
ATOM 2524 C C . VAL A 1 321 ? 35.332 -13.908 -40.245 1.00 97.94 321 VAL A C 1
ATOM 2526 O O . VAL A 1 321 ? 36.081 -13.877 -41.217 1.00 97.94 321 VAL A O 1
ATOM 2529 N N . ASN A 1 322 ? 35.467 -13.059 -39.221 1.00 97.75 322 ASN A N 1
ATOM 2530 C CA . ASN A 1 322 ? 36.579 -12.115 -39.142 1.00 97.75 322 ASN A CA 1
ATOM 2531 C C . ASN A 1 322 ? 37.924 -12.844 -39.014 1.00 97.75 322 ASN A C 1
ATOM 2533 O O . ASN A 1 322 ? 38.831 -12.551 -39.786 1.00 97.75 322 ASN A O 1
ATOM 2537 N N . ASP A 1 323 ? 38.024 -13.816 -38.105 1.00 97.25 323 ASP A N 1
ATOM 2538 C CA . ASP A 1 323 ? 39.239 -14.610 -37.893 1.00 97.25 323 ASP A CA 1
ATOM 2539 C C . ASP A 1 323 ? 39.646 -15.355 -39.189 1.00 97.25 323 ASP A C 1
ATOM 2541 O O . ASP A 1 323 ? 40.801 -15.297 -39.604 1.00 97.25 323 ASP A O 1
ATOM 2545 N N . GLU A 1 324 ? 38.685 -15.961 -39.902 1.00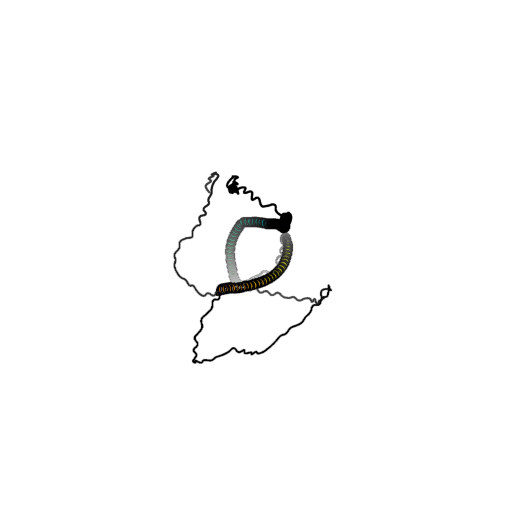 97.31 324 GLU A N 1
ATOM 2546 C CA . GLU A 1 324 ? 38.899 -16.592 -41.220 1.00 97.31 324 GLU A CA 1
ATOM 2547 C C . GLU A 1 324 ? 39.380 -15.585 -42.281 1.00 97.31 324 GLU A C 1
ATOM 2549 O O . GLU A 1 324 ? 40.201 -15.905 -43.144 1.00 97.31 324 GLU A O 1
ATOM 2554 N N . SER A 1 325 ? 38.871 -14.350 -42.242 1.00 96.38 325 SER A N 1
ATOM 2555 C CA . SER A 1 325 ? 39.294 -13.299 -43.171 1.00 96.38 325 SER A CA 1
ATOM 2556 C C . SER A 1 325 ? 40.707 -12.786 -42.879 1.00 96.38 325 SER A C 1
ATOM 2558 O O . SER A 1 325 ? 41.444 -12.484 -43.819 1.00 96.38 325 SER A O 1
ATOM 2560 N N . GLU A 1 326 ? 41.100 -12.723 -41.604 1.00 97.00 326 GLU A N 1
ATOM 2561 C CA . GLU A 1 326 ? 42.460 -12.378 -41.183 1.00 97.00 326 GLU A CA 1
ATOM 2562 C C . GLU A 1 326 ? 43.453 -13.459 -41.631 1.00 97.00 326 GLU A C 1
ATOM 2564 O O . GLU A 1 326 ? 44.452 -13.125 -42.270 1.00 97.00 326 GLU A O 1
ATOM 2569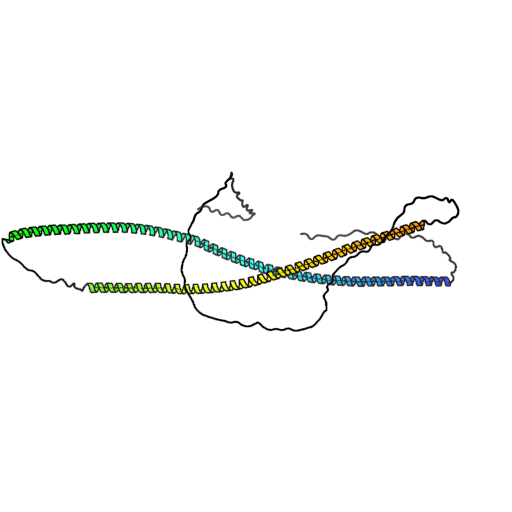 N N . GLU A 1 327 ? 43.131 -14.742 -41.434 1.00 96.12 327 GLU A N 1
ATOM 2570 C CA . GLU A 1 327 ? 43.938 -15.868 -41.933 1.00 96.12 327 GLU A CA 1
ATOM 2571 C C . GLU A 1 327 ? 44.096 -15.814 -43.465 1.00 96.12 327 GLU A C 1
ATOM 2573 O O . GLU A 1 327 ? 45.204 -15.906 -43.999 1.00 96.12 327 GLU A O 1
ATOM 2578 N N . GLY A 1 328 ? 43.007 -15.551 -44.198 1.00 96.25 328 GLY A N 1
ATOM 2579 C CA . GLY A 1 328 ? 43.062 -15.385 -45.652 1.00 96.25 328 GLY A CA 1
ATOM 2580 C C . GLY A 1 328 ? 43.952 -14.217 -46.108 1.00 96.25 328 GLY A C 1
ATOM 2581 O O . GLY A 1 328 ? 44.616 -14.306 -47.146 1.00 96.25 328 GLY A O 1
ATOM 2582 N N . LEU A 1 329 ? 44.006 -13.120 -45.345 1.00 96.75 329 LEU A N 1
ATOM 2583 C CA . LEU A 1 329 ? 44.916 -12.002 -45.617 1.00 96.75 329 LEU A CA 1
ATOM 2584 C C . LEU A 1 329 ? 46.382 -12.376 -45.346 1.00 96.75 329 LEU A C 1
ATOM 2586 O O . LEU A 1 329 ? 47.259 -11.967 -46.116 1.00 96.75 329 LEU A O 1
ATOM 2590 N N . GLU A 1 330 ? 46.659 -13.164 -44.307 1.00 96.38 330 GLU A N 1
ATOM 2591 C CA . GLU A 1 330 ? 47.998 -13.693 -44.015 1.00 96.38 330 GLU A CA 1
ATOM 2592 C C . GLU A 1 330 ? 48.501 -14.628 -45.125 1.00 96.38 330 GLU A C 1
ATOM 2594 O O . GLU A 1 330 ? 49.650 -14.507 -45.573 1.00 96.38 330 GLU A O 1
ATOM 2599 N N . ASP A 1 331 ? 47.632 -15.491 -45.651 1.00 96.44 331 ASP A N 1
ATOM 2600 C CA . ASP A 1 331 ? 47.935 -16.362 -46.789 1.00 96.44 331 ASP A CA 1
ATOM 2601 C C . ASP A 1 331 ? 48.281 -15.561 -48.050 1.00 96.44 331 ASP A C 1
ATOM 2603 O O . ASP A 1 331 ? 49.281 -15.835 -48.730 1.00 96.44 331 ASP A O 1
ATOM 2607 N N . VAL A 1 332 ? 47.495 -14.521 -48.354 1.00 97.00 332 VAL A N 1
ATOM 2608 C CA . VAL A 1 332 ? 47.763 -13.615 -49.483 1.00 97.00 332 VAL A CA 1
ATOM 2609 C C . VAL A 1 332 ? 49.084 -12.871 -49.283 1.00 97.00 332 VAL A C 1
ATOM 2611 O O . VAL A 1 332 ? 49.886 -12.786 -50.216 1.00 97.00 332 VAL A O 1
ATOM 2614 N N . SER A 1 333 ? 49.351 -12.368 -48.077 1.00 96.50 333 SER A N 1
ATOM 2615 C CA . SER A 1 333 ? 50.616 -11.707 -47.729 1.00 96.50 333 SER A CA 1
ATOM 2616 C C . SER A 1 333 ? 51.818 -12.640 -47.926 1.00 96.50 333 SER A C 1
ATOM 2618 O O . SER A 1 333 ? 52.828 -12.267 -48.538 1.00 96.50 333 SER A O 1
ATOM 2620 N N . THR A 1 334 ? 51.686 -13.897 -47.500 1.00 97.31 334 THR A N 1
ATOM 2621 C CA . THR A 1 334 ? 52.701 -14.941 -47.683 1.00 97.31 334 THR A CA 1
ATOM 2622 C C . THR A 1 334 ? 52.935 -15.243 -49.164 1.00 97.31 334 THR A C 1
ATOM 2624 O O . THR A 1 334 ? 54.081 -15.334 -49.616 1.00 97.31 334 THR A O 1
ATOM 2627 N N . ALA A 1 335 ? 51.864 -15.357 -49.954 1.00 95.75 335 ALA A N 1
ATOM 2628 C CA . ALA A 1 335 ? 51.950 -15.577 -51.395 1.00 95.75 335 ALA A CA 1
ATOM 2629 C C . ALA A 1 335 ? 52.639 -14.406 -52.115 1.00 95.75 335 ALA A C 1
ATOM 2631 O O . ALA A 1 335 ? 53.533 -14.629 -52.935 1.00 95.75 335 ALA A O 1
ATOM 2632 N N . LEU A 1 336 ? 52.281 -13.163 -51.780 1.00 96.94 336 LEU A N 1
ATOM 2633 C CA . LEU A 1 336 ? 52.916 -11.965 -52.334 1.00 96.94 336 LEU A CA 1
ATOM 2634 C C . LEU A 1 336 ? 54.401 -11.897 -51.974 1.00 96.94 336 LEU A C 1
ATOM 2636 O O . LEU A 1 336 ? 55.223 -11.598 -52.840 1.00 96.94 336 LEU A O 1
ATOM 2640 N N . SER A 1 337 ? 54.760 -12.247 -50.738 1.00 96.75 337 SER A N 1
ATOM 2641 C CA . SER A 1 337 ? 56.157 -12.303 -50.295 1.00 96.75 337 SER A CA 1
ATOM 2642 C C . SER A 1 337 ? 56.979 -13.291 -51.131 1.00 96.75 337 SER A C 1
ATOM 2644 O O . SER A 1 337 ? 58.056 -12.936 -51.609 1.00 96.75 337 SER A O 1
ATOM 2646 N N . ARG A 1 338 ? 56.437 -14.485 -51.421 1.00 96.12 338 ARG A N 1
ATOM 2647 C CA . ARG A 1 338 ? 57.078 -15.466 -52.322 1.00 96.12 338 ARG A CA 1
ATOM 2648 C C . ARG A 1 338 ? 57.232 -14.943 -53.750 1.00 96.12 338 ARG A C 1
ATOM 2650 O O . ARG A 1 338 ? 58.252 -15.195 -54.388 1.00 96.12 338 ARG A O 1
ATOM 2657 N N . VAL A 1 339 ? 56.241 -14.214 -54.270 1.00 95.81 339 VAL A N 1
ATOM 2658 C CA . VAL A 1 339 ? 56.334 -13.596 -55.605 1.00 95.81 339 VAL A CA 1
ATOM 2659 C C . VAL A 1 339 ? 57.440 -12.542 -55.637 1.00 95.81 339 VAL A C 1
ATOM 2661 O O . VAL A 1 339 ? 58.239 -12.528 -56.572 1.00 95.81 339 VAL A O 1
ATOM 2664 N N . VAL A 1 340 ? 57.523 -11.684 -54.619 1.00 96.25 340 VAL A N 1
ATOM 2665 C CA . VAL A 1 340 ? 58.589 -10.676 -54.499 1.00 96.25 340 VAL A CA 1
ATOM 2666 C C . VAL A 1 340 ? 59.963 -11.343 -54.426 1.00 96.25 340 VAL A C 1
ATOM 2668 O O . VAL A 1 340 ? 60.879 -10.939 -55.143 1.00 96.25 340 VAL A O 1
ATOM 2671 N N . GLU A 1 341 ? 60.105 -12.397 -53.624 1.00 95.12 341 GLU A N 1
ATOM 2672 C CA . GLU A 1 341 ? 61.340 -13.177 -53.530 1.00 95.12 341 GLU A CA 1
ATOM 2673 C C . GLU A 1 341 ? 61.730 -13.788 -54.885 1.00 95.12 341 GLU A C 1
ATOM 2675 O O . GLU A 1 341 ? 62.871 -13.644 -55.329 1.00 95.12 341 GLU A O 1
ATOM 2680 N N . TRP A 1 342 ? 60.773 -14.383 -55.603 1.00 94.06 342 TRP A N 1
ATOM 2681 C CA . TRP A 1 342 ? 60.993 -14.918 -56.948 1.00 94.06 342 TRP A CA 1
ATOM 2682 C C . TRP A 1 342 ? 61.452 -13.843 -57.943 1.00 94.06 342 TRP A C 1
ATOM 2684 O O . TRP A 1 342 ? 62.369 -14.080 -58.734 1.00 94.06 342 TRP A O 1
ATOM 2694 N N . ILE A 1 343 ? 60.863 -12.642 -57.893 1.00 93.25 343 ILE A N 1
ATOM 2695 C CA . ILE A 1 343 ? 61.291 -11.502 -58.716 1.00 93.25 343 ILE A CA 1
ATOM 2696 C C . ILE A 1 343 ? 62.739 -11.115 -58.384 1.00 93.25 343 ILE A C 1
ATOM 2698 O O . ILE A 1 343 ? 63.535 -10.907 -59.303 1.00 93.25 343 ILE A O 1
ATOM 2702 N N . HIS A 1 344 ? 63.109 -11.046 -57.101 1.00 92.25 344 HIS A N 1
ATOM 2703 C CA . HIS A 1 344 ? 64.485 -10.754 -56.687 1.00 92.25 344 HIS A CA 1
ATOM 2704 C C . HIS A 1 344 ? 65.478 -11.814 -57.183 1.00 92.25 344 HIS A C 1
ATOM 2706 O O . HIS A 1 344 ? 66.496 -11.459 -57.779 1.00 92.25 344 HIS A O 1
ATOM 2712 N N . LEU A 1 345 ? 65.161 -13.103 -57.019 1.00 91.12 345 LEU A N 1
ATOM 2713 C CA . LEU A 1 345 ? 65.961 -14.223 -57.531 1.00 91.12 345 LEU A CA 1
ATOM 2714 C C . LEU A 1 345 ? 66.143 -14.143 -59.053 1.00 91.12 345 LEU A C 1
ATOM 2716 O O . LEU A 1 345 ? 67.250 -14.328 -59.562 1.00 91.12 345 LEU A O 1
ATOM 2720 N N . ARG A 1 346 ? 65.080 -13.810 -59.794 1.00 87.19 346 ARG A N 1
ATOM 2721 C CA . ARG A 1 346 ? 65.131 -13.663 -61.255 1.00 87.19 346 ARG A CA 1
ATOM 2722 C C . ARG A 1 346 ? 65.982 -12.473 -61.694 1.00 87.19 346 ARG A C 1
ATOM 2724 O O . ARG A 1 346 ? 66.732 -12.601 -62.659 1.00 87.19 346 ARG A O 1
ATOM 2731 N N . HIS A 1 347 ? 65.898 -11.334 -61.006 1.00 82.44 347 HIS A N 1
ATOM 2732 C CA . HIS A 1 347 ? 66.759 -10.182 -61.288 1.00 82.44 347 HIS A CA 1
ATOM 2733 C C . HIS A 1 347 ? 68.232 -10.467 -60.961 1.00 82.44 347 HIS A C 1
ATOM 2735 O O . HIS A 1 347 ? 69.100 -10.082 -61.741 1.00 82.44 347 HIS A O 1
ATOM 2741 N N . ALA A 1 348 ? 68.522 -11.200 -59.882 1.00 78.25 348 ALA A N 1
ATOM 2742 C CA . ALA A 1 348 ? 69.879 -11.648 -59.566 1.00 78.25 348 ALA A CA 1
ATOM 2743 C C . ALA A 1 348 ? 70.436 -12.611 -60.633 1.00 78.25 348 ALA A C 1
ATOM 2745 O O . ALA A 1 348 ? 71.578 -12.463 -61.062 1.00 78.25 348 ALA A O 1
ATOM 2746 N N . ALA A 1 349 ? 69.618 -13.545 -61.131 1.00 73.00 349 ALA A N 1
ATOM 2747 C CA . ALA A 1 349 ? 69.996 -14.443 -62.224 1.00 73.00 349 ALA A CA 1
ATOM 2748 C C . ALA A 1 349 ? 70.157 -13.713 -63.575 1.00 73.00 349 ALA A C 1
ATOM 2750 O O . ALA A 1 349 ? 71.046 -14.044 -64.354 1.00 73.00 349 ALA A O 1
ATOM 2751 N N . GLY A 1 350 ? 69.338 -12.690 -63.845 1.00 62.72 350 GLY A N 1
ATOM 2752 C CA . GLY A 1 350 ? 69.455 -11.831 -65.029 1.00 62.72 350 GLY A CA 1
ATOM 2753 C C . GLY A 1 350 ? 70.676 -10.904 -65.002 1.00 62.72 350 GLY A C 1
ATOM 2754 O O . GLY A 1 350 ? 71.224 -10.588 -66.052 1.00 62.72 350 GLY A O 1
ATOM 2755 N N . ALA A 1 351 ? 71.154 -10.521 -63.815 1.00 56.91 351 ALA A N 1
ATOM 2756 C CA . ALA A 1 351 ? 72.434 -9.832 -63.643 1.00 56.91 351 ALA A CA 1
ATOM 2757 C C . ALA A 1 351 ? 73.649 -10.772 -63.808 1.00 56.91 351 ALA A C 1
ATOM 2759 O O . ALA A 1 351 ? 74.772 -10.298 -63.969 1.00 56.91 351 ALA A O 1
ATOM 2760 N N . ALA A 1 352 ? 73.430 -12.092 -63.793 1.00 52.53 352 ALA A N 1
ATOM 2761 C CA . ALA A 1 352 ? 74.461 -13.126 -63.860 1.00 52.53 352 ALA A CA 1
ATOM 2762 C C . ALA A 1 352 ? 74.601 -13.796 -65.245 1.00 52.53 352 ALA A C 1
ATOM 2764 O O . ALA A 1 352 ? 75.206 -14.863 -65.345 1.00 52.53 352 ALA A O 1
ATOM 2765 N N . THR A 1 353 ? 74.087 -13.205 -66.332 1.00 41.75 353 THR A N 1
ATOM 2766 C CA . THR A 1 353 ? 74.425 -13.672 -67.690 1.00 41.75 353 THR A CA 1
ATOM 2767 C C . THR A 1 353 ? 75.807 -13.157 -68.118 1.00 41.75 353 THR A C 1
ATOM 2769 O O . THR A 1 353 ? 75.988 -11.939 -68.202 1.00 41.75 353 THR A O 1
ATOM 2772 N N . PRO A 1 354 ? 76.777 -14.038 -68.435 1.00 44.50 354 PRO A N 1
ATOM 2773 C CA . PRO A 1 354 ? 78.082 -13.634 -68.939 1.00 44.50 354 PRO A CA 1
ATOM 2774 C C . PRO A 1 354 ? 77.993 -13.205 -70.408 1.00 44.50 354 PRO A C 1
ATOM 2776 O O . PRO A 1 354 ? 77.350 -13.856 -71.232 1.00 44.50 354 PRO A O 1
ATOM 2779 N N . SER A 1 355 ? 78.691 -12.119 -70.740 1.00 32.72 355 SER A N 1
ATOM 2780 C CA . SER A 1 355 ? 79.006 -11.760 -72.122 1.00 32.72 355 SER A CA 1
ATOM 2781 C C . SER A 1 355 ? 79.918 -12.833 -72.728 1.00 32.72 355 SER A C 1
ATOM 2783 O O . SER A 1 355 ? 80.889 -13.266 -72.109 1.00 32.72 355 SER A O 1
ATOM 2785 N N . SER A 1 356 ? 79.589 -13.281 -73.935 1.00 34.94 356 SER A N 1
ATOM 2786 C CA . SER A 1 356 ? 80.318 -14.297 -74.687 1.00 34.94 356 SER A CA 1
ATOM 2787 C C . SER A 1 356 ? 81.760 -13.885 -75.014 1.00 34.94 356 SER A C 1
ATOM 2789 O O . SER A 1 356 ? 81.971 -12.836 -75.620 1.00 34.94 356 SER A O 1
ATOM 2791 N N . SER A 1 357 ? 82.725 -14.776 -74.768 1.00 32.56 357 SER A N 1
ATOM 2792 C CA . SER A 1 357 ? 83.908 -14.936 -75.624 1.00 32.56 357 SER A CA 1
ATOM 2793 C C . SER A 1 357 ? 84.452 -16.368 -75.543 1.00 32.56 357 SER A C 1
ATOM 2795 O O . SER A 1 357 ? 84.967 -16.799 -74.521 1.00 32.56 357 SER A O 1
ATOM 2797 N N . ALA A 1 358 ? 84.268 -17.058 -76.667 1.00 35.56 358 ALA A N 1
ATOM 2798 C CA . ALA A 1 358 ? 84.924 -18.228 -77.250 1.00 35.56 358 ALA A CA 1
ATOM 2799 C C . ALA A 1 358 ? 86.041 -19.021 -76.524 1.00 35.56 358 ALA A C 1
ATOM 2801 O O . ALA A 1 358 ? 87.008 -18.468 -76.010 1.00 35.56 358 ALA A O 1
ATOM 2802 N N . ALA A 1 359 ? 85.967 -20.332 -76.810 1.00 34.78 359 ALA A N 1
ATOM 2803 C CA . ALA A 1 359 ? 87.042 -21.293 -77.105 1.00 34.78 359 ALA A CA 1
ATOM 2804 C C . ALA A 1 359 ? 87.513 -22.240 -75.985 1.00 34.78 359 ALA A C 1
ATOM 2806 O O . ALA A 1 359 ? 88.040 -21.820 -74.963 1.00 34.78 359 ALA A O 1
ATOM 2807 N N . GLY A 1 360 ? 87.419 -23.548 -76.273 1.00 31.31 360 GLY A N 1
ATOM 2808 C CA . GLY A 1 360 ? 88.220 -24.582 -75.611 1.00 31.31 360 GLY A CA 1
ATOM 2809 C C . GLY A 1 360 ? 87.514 -25.920 -75.391 1.00 31.31 360 GLY A C 1
ATOM 2810 O O . GLY A 1 360 ? 87.036 -26.189 -74.298 1.00 31.31 360 GLY A O 1
ATOM 2811 N N . ALA A 1 361 ? 87.495 -26.775 -76.419 1.00 35.53 361 ALA A N 1
ATOM 2812 C CA . ALA A 1 361 ? 87.348 -28.234 -76.297 1.00 35.53 361 ALA A CA 1
ATOM 2813 C C . ALA A 1 361 ? 88.439 -28.793 -75.339 1.00 35.53 361 ALA A C 1
ATOM 2815 O O . ALA A 1 361 ? 89.454 -28.135 -75.148 1.00 35.53 361 ALA A O 1
ATOM 2816 N N . SER A 1 362 ? 88.399 -29.957 -74.690 1.00 36.50 362 SER A N 1
ATOM 2817 C CA . SER A 1 362 ? 87.801 -31.274 -74.938 1.00 36.50 362 SER A CA 1
ATOM 2818 C C . SER A 1 362 ? 88.245 -32.184 -73.779 1.00 36.50 362 SER A C 1
ATOM 2820 O O . SER A 1 362 ? 89.408 -32.091 -73.399 1.00 36.50 362 SER A O 1
ATOM 2822 N N . ALA A 1 363 ? 87.410 -33.116 -73.307 1.00 32.91 363 ALA A N 1
ATOM 2823 C CA . ALA A 1 363 ? 87.834 -34.477 -72.932 1.00 32.91 363 ALA A CA 1
ATOM 2824 C C . ALA A 1 363 ? 86.609 -35.325 -72.554 1.00 32.91 363 ALA A C 1
ATOM 2826 O O . ALA A 1 363 ? 85.935 -35.072 -71.561 1.00 32.91 363 ALA A O 1
ATOM 2827 N N . SER A 1 364 ? 86.329 -36.334 -73.376 1.00 35.84 364 SER A N 1
ATOM 2828 C CA . SER A 1 364 ? 85.478 -37.474 -73.023 1.00 35.84 364 SER A CA 1
ATOM 2829 C C . SER A 1 364 ? 86.293 -38.506 -72.247 1.00 35.84 364 SER A C 1
ATOM 2831 O O . SER A 1 364 ? 87.480 -38.636 -72.528 1.00 35.84 364 SER A O 1
ATOM 2833 N N . LEU A 1 365 ? 85.636 -39.284 -71.378 1.00 32.19 365 LEU A N 1
ATOM 2834 C CA . LEU A 1 365 ? 85.801 -40.742 -71.258 1.00 32.19 365 LEU A CA 1
ATOM 2835 C C . LEU A 1 365 ? 84.670 -41.336 -70.386 1.00 32.19 365 LEU A C 1
ATOM 2837 O O . LEU A 1 365 ? 84.472 -40.947 -69.239 1.00 32.19 365 LEU A O 1
ATOM 2841 N N . SER A 1 366 ? 83.930 -42.274 -70.981 1.00 32.59 366 SER A N 1
ATOM 2842 C CA . SER A 1 366 ? 83.024 -43.272 -70.377 1.00 32.59 366 SER A CA 1
ATOM 2843 C C . SER A 1 366 ? 83.812 -44.217 -69.432 1.00 32.59 366 SER A C 1
ATOM 2845 O O . SER A 1 366 ? 85.032 -44.251 -69.525 1.00 32.59 366 SER A O 1
ATOM 2847 N N . SER A 1 367 ? 83.298 -45.084 -68.551 1.00 35.53 367 SER A N 1
ATOM 2848 C CA . SER A 1 367 ? 81.996 -45.706 -68.259 1.00 35.53 367 SER A CA 1
ATOM 2849 C C . SER A 1 367 ? 82.154 -46.500 -66.935 1.00 35.53 367 SER A C 1
ATOM 2851 O O . SER A 1 367 ? 83.268 -46.957 -66.685 1.00 35.53 367 SER A O 1
ATOM 2853 N N . ALA A 1 368 ? 81.084 -46.731 -66.152 1.00 32.69 368 ALA A N 1
ATOM 2854 C CA . ALA A 1 368 ? 80.686 -48.043 -65.574 1.00 32.69 368 ALA A CA 1
ATOM 2855 C C . ALA A 1 368 ? 79.806 -47.949 -64.298 1.00 32.69 368 ALA A C 1
ATOM 2857 O O . ALA A 1 368 ? 80.267 -47.564 -63.232 1.00 32.69 368 ALA A O 1
ATOM 2858 N N . ALA A 1 369 ? 78.556 -48.401 -64.468 1.00 34.88 369 ALA A N 1
ATOM 2859 C CA . ALA A 1 369 ? 77.740 -49.293 -63.623 1.00 34.88 369 ALA A CA 1
ATOM 2860 C C . ALA A 1 369 ? 77.492 -49.042 -62.113 1.00 34.88 369 ALA A C 1
ATOM 2862 O O . ALA A 1 369 ? 78.400 -48.993 -61.294 1.00 34.88 369 ALA A O 1
ATOM 2863 N N . GLY A 1 370 ? 76.198 -49.106 -61.756 1.00 30.27 370 GLY A N 1
ATOM 2864 C CA . GLY A 1 370 ? 75.671 -49.312 -60.397 1.00 30.27 370 GLY A CA 1
ATOM 2865 C C . GLY A 1 370 ? 74.238 -48.778 -60.242 1.00 30.27 370 GLY A C 1
ATOM 2866 O O . GLY A 1 370 ? 74.038 -47.705 -59.697 1.00 30.27 370 GLY A O 1
ATOM 2867 N N . VAL A 1 371 ? 73.251 -49.324 -60.961 1.00 34.56 371 VAL A N 1
ATOM 2868 C CA . VAL A 1 371 ? 72.150 -50.154 -60.413 1.00 34.56 371 VAL A CA 1
ATOM 2869 C C . VAL A 1 371 ? 71.597 -49.688 -59.055 1.00 34.56 371 VAL A C 1
ATOM 2871 O O . VAL A 1 371 ? 72.153 -50.014 -58.011 1.00 34.56 371 VAL A O 1
ATOM 2874 N N . SER A 1 372 ? 70.425 -49.047 -59.074 1.00 32.31 372 SER A N 1
ATOM 2875 C CA . SER A 1 372 ? 69.236 -49.462 -58.305 1.00 32.31 372 SER A CA 1
ATOM 2876 C C . SER A 1 372 ? 68.002 -48.689 -58.779 1.00 32.31 372 SER A C 1
ATOM 2878 O O . SER A 1 372 ? 68.028 -47.474 -58.945 1.00 32.31 372 SER A O 1
ATOM 2880 N N . ALA A 1 373 ? 66.937 -49.436 -59.047 1.00 33.09 373 ALA A N 1
ATOM 2881 C CA . ALA A 1 373 ? 65.602 -48.980 -59.425 1.00 33.09 373 ALA A CA 1
ATOM 2882 C C . ALA A 1 373 ? 64.653 -49.109 -58.195 1.00 33.09 373 ALA A C 1
ATOM 2884 O O . ALA A 1 373 ? 65.110 -49.571 -57.152 1.00 33.09 373 ALA A O 1
ATOM 2885 N N . PRO A 1 374 ? 63.324 -48.915 -58.313 1.00 54.91 374 PRO A N 1
ATOM 2886 C CA . PRO A 1 374 ? 62.542 -47.661 -58.336 1.00 54.91 374 PRO A CA 1
ATOM 2887 C C . PRO A 1 374 ? 61.432 -47.760 -57.224 1.00 54.91 374 PRO A C 1
ATOM 2889 O O . PRO A 1 374 ? 61.777 -48.309 -56.179 1.00 54.91 374 PRO A O 1
ATOM 2892 N N . PRO A 1 375 ? 60.118 -47.406 -57.341 1.00 52.03 375 PRO A N 1
ATOM 2893 C CA . PRO A 1 375 ? 59.360 -46.528 -58.257 1.00 52.03 375 PRO A CA 1
ATOM 2894 C C . PRO A 1 375 ? 58.165 -45.710 -57.648 1.00 52.03 375 PRO A C 1
ATOM 2896 O O . PRO A 1 375 ? 57.678 -45.958 -56.554 1.00 52.03 375 PRO A O 1
ATOM 2899 N N . SER A 1 376 ? 57.633 -44.818 -58.497 1.00 32.75 376 SER A N 1
ATOM 2900 C CA . SER A 1 376 ? 56.211 -44.574 -58.846 1.00 32.75 376 SER A CA 1
ATOM 2901 C C . SER A 1 376 ? 55.140 -44.028 -57.884 1.00 32.75 376 SER A C 1
ATOM 2903 O O . SER A 1 376 ? 54.785 -44.586 -56.855 1.00 32.75 376 SER A O 1
ATOM 2905 N N . SER A 1 377 ? 54.475 -43.011 -58.442 1.00 42.53 377 SER A N 1
ATOM 2906 C CA . SER A 1 377 ? 53.073 -42.614 -58.277 1.00 42.53 377 SER A CA 1
ATOM 2907 C C . SER A 1 377 ? 52.082 -43.733 -58.647 1.00 42.53 377 SER A C 1
ATOM 2909 O O . SER A 1 377 ? 52.296 -44.430 -59.640 1.00 42.53 377 SER A O 1
ATOM 2911 N N . ALA A 1 378 ? 50.969 -43.851 -57.912 1.00 31.66 378 ALA A N 1
ATOM 2912 C CA . ALA A 1 378 ? 49.732 -44.473 -58.392 1.00 31.66 378 ALA A CA 1
ATOM 2913 C C . ALA A 1 378 ? 48.505 -43.988 -57.601 1.00 31.66 378 ALA A C 1
ATOM 2915 O O . ALA A 1 378 ? 48.507 -43.924 -56.373 1.00 31.66 378 ALA A O 1
ATOM 2916 N N . ALA A 1 379 ? 47.449 -43.681 -58.352 1.00 36.62 379 ALA A N 1
ATOM 2917 C CA . ALA A 1 379 ? 46.090 -43.456 -57.892 1.00 36.62 379 ALA A CA 1
ATOM 2918 C C . ALA A 1 379 ? 45.459 -44.737 -57.312 1.00 36.62 379 ALA A C 1
ATOM 2920 O O . ALA A 1 379 ? 45.755 -45.842 -57.764 1.00 36.62 379 ALA A O 1
ATOM 2921 N N . GLY A 1 380 ? 44.518 -44.572 -56.381 1.00 27.62 380 GLY A N 1
ATOM 2922 C CA . GLY A 1 380 ? 43.683 -45.652 -55.858 1.00 27.62 380 GLY A CA 1
ATOM 2923 C C . GLY A 1 380 ? 42.351 -45.107 -55.355 1.00 27.62 380 GLY A C 1
ATOM 2924 O O . GLY A 1 380 ? 42.282 -44.491 -54.298 1.00 27.62 380 GLY A O 1
ATOM 2925 N N . ALA A 1 381 ? 41.304 -45.311 -56.151 1.00 34.91 381 ALA A N 1
ATOM 2926 C CA . ALA A 1 381 ? 39.915 -45.064 -55.796 1.00 34.91 381 ALA A CA 1
ATOM 2927 C C . ALA A 1 381 ? 39.370 -46.183 -54.891 1.00 34.91 381 ALA A C 1
ATOM 2929 O O . ALA A 1 381 ? 39.636 -47.352 -55.159 1.00 34.91 381 ALA A O 1
ATOM 2930 N N . ALA A 1 382 ? 38.534 -45.833 -53.908 1.00 29.92 382 ALA A N 1
ATOM 2931 C CA . ALA A 1 382 ? 37.474 -46.697 -53.378 1.00 29.92 382 ALA A CA 1
ATOM 2932 C C . ALA A 1 382 ? 36.454 -45.876 -52.560 1.00 29.92 382 ALA A C 1
ATOM 2934 O O . ALA A 1 382 ? 36.815 -45.209 -51.595 1.00 29.92 382 ALA A O 1
ATOM 2935 N N . ALA A 1 383 ? 35.179 -45.948 -52.956 1.00 35.16 383 ALA A N 1
ATOM 2936 C CA . ALA A 1 383 ? 34.010 -45.645 -52.120 1.00 35.16 383 ALA A CA 1
ATOM 2937 C C . ALA A 1 383 ? 33.623 -46.884 -51.275 1.00 35.16 383 ALA A C 1
ATOM 2939 O O . ALA A 1 383 ? 34.118 -47.979 -51.560 1.00 35.16 383 ALA A O 1
ATOM 2940 N N . PRO A 1 384 ? 32.746 -46.742 -50.259 1.00 41.41 384 PRO A N 1
ATOM 2941 C CA . PRO A 1 384 ? 31.299 -47.009 -50.447 1.00 41.41 384 PRO A CA 1
ATOM 2942 C C . PRO A 1 384 ? 30.391 -45.917 -49.808 1.00 41.41 384 PRO A C 1
ATOM 2944 O O . PRO A 1 384 ? 30.777 -45.299 -48.824 1.00 41.41 384 PRO A O 1
ATOM 2947 N N . LEU A 1 385 ? 29.295 -45.466 -50.452 1.00 32.97 385 LEU A N 1
ATOM 2948 C CA . LEU A 1 385 ? 27.874 -45.897 -50.289 1.00 32.97 385 LEU A CA 1
ATOM 2949 C C . LEU A 1 385 ? 27.402 -45.901 -48.806 1.00 32.97 385 LEU A C 1
ATOM 2951 O O . LEU A 1 385 ? 28.028 -46.571 -48.001 1.00 32.97 385 LEU A O 1
ATOM 2955 N N . SER A 1 386 ? 26.317 -45.262 -48.330 1.00 29.45 386 SER A N 1
ATOM 2956 C CA . SER A 1 386 ? 25.028 -44.876 -48.934 1.00 29.45 386 SER A CA 1
ATOM 2957 C C . SER A 1 386 ? 24.140 -44.064 -47.949 1.00 29.45 386 SER A C 1
ATOM 2959 O O . SER A 1 386 ? 24.188 -44.327 -46.752 1.00 29.45 386 SER A O 1
ATOM 2961 N N . SER A 1 387 ? 23.232 -43.238 -48.511 1.00 29.69 387 SER A N 1
ATOM 2962 C CA . SER A 1 387 ? 21.852 -42.905 -48.046 1.00 29.69 387 SER A CA 1
ATOM 2963 C C . SER A 1 387 ? 21.659 -41.964 -46.830 1.00 29.69 387 SER A C 1
ATOM 2965 O O . SER A 1 387 ? 22.372 -42.067 -45.850 1.00 29.69 387 SER A O 1
ATOM 2967 N N . ALA A 1 388 ? 20.687 -41.043 -46.749 1.00 27.94 388 ALA A N 1
ATOM 2968 C CA . ALA A 1 388 ? 19.506 -40.740 -47.558 1.00 27.94 388 ALA A CA 1
ATOM 2969 C C . ALA A 1 388 ? 19.076 -39.268 -47.370 1.00 27.94 388 ALA A C 1
ATOM 2971 O O . ALA A 1 388 ? 19.237 -38.674 -46.308 1.00 27.94 388 ALA A O 1
ATOM 2972 N N . SER A 1 389 ? 18.474 -38.727 -48.426 1.00 28.17 389 SER A N 1
ATOM 2973 C CA . SER A 1 389 ? 17.771 -37.448 -48.500 1.00 28.17 389 SER A CA 1
ATOM 2974 C C . SER A 1 389 ? 16.279 -37.657 -48.226 1.00 28.17 389 SER A C 1
ATOM 2976 O O . SER A 1 389 ? 15.701 -38.598 -48.767 1.00 28.17 389 SER A O 1
ATOM 2978 N N . THR A 1 390 ? 15.643 -36.744 -47.488 1.00 34.34 390 THR A N 1
ATOM 2979 C CA . THR A 1 390 ? 14.215 -36.433 -47.659 1.00 34.34 390 THR A CA 1
ATOM 2980 C C . THR A 1 390 ? 13.982 -34.934 -47.501 1.00 34.34 390 THR A C 1
ATOM 2982 O O . THR A 1 390 ? 14.216 -34.356 -46.442 1.00 34.34 390 THR A O 1
ATOM 2985 N N . THR A 1 391 ? 13.490 -34.319 -48.572 1.00 39.69 391 THR A N 1
ATOM 2986 C CA . THR A 1 391 ? 12.765 -33.040 -48.567 1.00 39.69 391 THR A CA 1
ATOM 2987 C C . THR A 1 391 ? 11.403 -33.204 -47.876 1.00 39.69 391 THR A C 1
ATOM 2989 O O . THR A 1 391 ? 10.906 -34.324 -47.748 1.00 39.69 391 THR A O 1
ATOM 2992 N N . PRO A 1 392 ? 10.744 -32.090 -47.512 1.00 38.81 392 PRO A N 1
ATOM 2993 C CA . PRO A 1 392 ? 9.529 -31.780 -48.268 1.00 38.81 392 PRO A CA 1
ATOM 2994 C C . PRO A 1 392 ? 9.392 -30.300 -48.679 1.00 38.81 392 PRO A C 1
ATOM 2996 O O . PRO A 1 392 ? 9.624 -29.377 -47.906 1.00 38.81 392 PRO A O 1
ATOM 2999 N N . THR A 1 393 ? 8.998 -30.118 -49.946 1.00 32.88 393 THR A N 1
ATOM 3000 C CA . THR A 1 393 ? 7.880 -29.281 -50.449 1.00 32.88 393 THR A CA 1
ATOM 3001 C C . THR A 1 393 ? 7.240 -28.291 -49.458 1.00 32.88 393 THR A C 1
ATOM 3003 O O . THR A 1 393 ? 6.847 -28.687 -48.374 1.00 32.88 393 THR A O 1
ATOM 3006 N N . GLY A 1 394 ? 6.931 -27.029 -49.756 1.00 28.00 394 GLY A N 1
ATOM 3007 C CA . GLY A 1 394 ? 6.779 -26.322 -51.020 1.00 28.00 394 GLY A CA 1
ATOM 3008 C C . GLY A 1 394 ? 5.655 -25.273 -50.889 1.00 28.00 394 GLY A C 1
ATOM 3009 O O . GLY A 1 394 ? 4.560 -25.596 -50.458 1.00 28.00 394 GLY A O 1
ATOM 3010 N N . LYS A 1 395 ? 5.943 -24.053 -51.363 1.00 31.97 395 LYS A N 1
ATOM 3011 C CA . LYS A 1 395 ? 5.032 -23.030 -51.932 1.00 31.97 395 LYS A CA 1
ATOM 3012 C C . LYS A 1 395 ? 4.088 -22.197 -51.033 1.00 31.97 395 LYS A C 1
ATOM 3014 O O . LYS A 1 395 ? 3.155 -22.665 -50.398 1.00 31.97 395 LYS A O 1
ATOM 3019 N N . ARG A 1 396 ? 4.292 -20.880 -51.195 1.00 36.03 396 ARG A N 1
ATOM 3020 C CA . ARG A 1 396 ? 3.379 -19.735 -51.022 1.00 36.03 396 ARG A CA 1
ATOM 3021 C C . ARG A 1 396 ? 1.926 -19.993 -51.458 1.00 36.03 396 ARG A C 1
ATOM 3023 O O . ARG A 1 396 ? 1.710 -20.453 -52.576 1.00 36.03 396 ARG A O 1
ATOM 3030 N N . ALA A 1 397 ? 0.978 -19.428 -50.705 1.00 28.58 397 ALA A N 1
ATOM 3031 C CA . ALA A 1 397 ? -0.238 -18.811 -51.244 1.00 28.58 397 ALA A CA 1
ATOM 3032 C C . ALA A 1 397 ? -0.768 -17.701 -50.311 1.00 28.58 397 ALA A C 1
ATOM 3034 O O . ALA A 1 397 ? -0.647 -17.768 -49.094 1.00 28.58 397 ALA A O 1
ATOM 3035 N N . ARG A 1 398 ? -1.331 -16.663 -50.933 1.00 36.41 398 ARG A N 1
ATOM 3036 C CA . ARG A 1 398 ? -1.877 -15.418 -50.377 1.00 36.41 398 ARG A CA 1
ATOM 3037 C C . ARG A 1 398 ? -3.393 -15.418 -50.599 1.00 36.41 398 ARG A C 1
ATOM 3039 O O . ARG A 1 398 ? -3.791 -15.547 -51.749 1.00 36.41 398 ARG A O 1
ATOM 3046 N N . ALA A 1 399 ? -4.195 -15.172 -49.561 1.00 28.34 399 ALA A N 1
ATOM 3047 C CA . ALA A 1 399 ? -5.551 -14.581 -49.595 1.00 28.34 399 ALA A CA 1
ATOM 3048 C C . ALA A 1 399 ? -5.975 -14.311 -48.132 1.00 28.34 399 ALA A C 1
ATOM 3050 O O . ALA A 1 399 ? -5.873 -15.204 -47.305 1.00 28.34 399 ALA A O 1
ATOM 3051 N N . ARG A 1 400 ? -6.118 -13.059 -47.675 1.00 34.56 400 ARG A N 1
ATOM 3052 C CA . ARG A 1 400 ? -7.320 -12.194 -47.684 1.00 34.56 400 ARG A CA 1
ATOM 3053 C C . ARG A 1 400 ? -8.569 -12.773 -46.980 1.00 34.56 400 ARG A C 1
ATOM 3055 O O . ARG A 1 400 ? -9.193 -13.687 -47.494 1.00 34.56 400 ARG A O 1
ATOM 3062 N N . SER A 1 401 ? -8.938 -12.066 -45.896 1.00 32.19 401 SER A N 1
ATOM 3063 C CA . SER A 1 401 ? -10.275 -11.801 -45.314 1.00 32.19 401 SER A CA 1
ATOM 3064 C C . SER A 1 401 ? -11.125 -12.952 -44.761 1.00 32.19 401 SER A C 1
ATOM 3066 O O . SER A 1 401 ? -11.619 -13.758 -45.536 1.00 32.19 401 SER A O 1
ATOM 3068 N N . ALA A 1 402 ? -11.436 -12.899 -43.456 1.00 30.11 402 ALA A N 1
ATOM 3069 C CA . ALA A 1 402 ? -12.791 -12.661 -42.917 1.00 30.11 402 ALA A CA 1
ATOM 3070 C C . ALA A 1 402 ? -12.816 -12.831 -41.380 1.00 30.11 402 ALA A C 1
ATOM 3072 O O . ALA A 1 402 ? -12.311 -13.819 -40.854 1.00 30.11 402 ALA A O 1
ATOM 3073 N N . SER A 1 403 ? -13.429 -11.879 -40.670 1.00 35.91 403 SER A N 1
ATOM 3074 C CA . SER A 1 403 ? -13.891 -12.044 -39.281 1.00 35.91 403 SER A CA 1
ATOM 3075 C C . SER A 1 403 ? -15.014 -13.089 -39.206 1.00 35.91 403 SER A C 1
ATOM 3077 O O . SER A 1 403 ? -15.727 -13.283 -40.193 1.00 35.91 403 SER A O 1
ATOM 3079 N N . PRO A 1 404 ? -15.260 -13.674 -38.020 1.00 43.53 404 PRO A N 1
ATOM 3080 C CA . PRO A 1 404 ? -16.538 -13.358 -37.386 1.00 43.53 404 PRO A CA 1
ATOM 3081 C C . PRO A 1 404 ? -16.469 -13.187 -35.858 1.00 43.53 404 PRO A C 1
ATOM 3083 O O . PRO A 1 404 ? -15.860 -13.958 -35.123 1.00 43.53 404 PRO A O 1
ATOM 3086 N N . THR A 1 405 ? -17.184 -12.160 -35.405 1.00 37.34 405 THR A N 1
ATOM 3087 C CA . THR A 1 405 ? -17.908 -12.087 -34.130 1.00 37.34 405 THR A CA 1
ATOM 3088 C C . THR A 1 405 ? -18.899 -13.251 -34.010 1.00 37.34 405 THR A C 1
ATOM 3090 O O . THR A 1 405 ? -19.464 -13.623 -35.032 1.00 37.34 405 THR A O 1
ATOM 3093 N N . LEU A 1 406 ? -19.117 -13.765 -32.786 1.00 33.50 406 LEU A N 1
ATOM 3094 C CA . LEU A 1 406 ? -20.299 -14.466 -32.209 1.00 33.50 406 LEU A CA 1
ATOM 3095 C C . LEU A 1 406 ? -19.756 -15.387 -31.090 1.00 33.50 406 LEU A C 1
ATOM 3097 O O . LEU A 1 406 ? -18.997 -16.302 -31.371 1.00 33.50 406 LEU A O 1
ATOM 3101 N N . GLY A 1 407 ? -19.924 -15.088 -29.800 1.00 33.22 407 GLY A N 1
ATOM 3102 C CA . GLY A 1 407 ? -21.146 -15.344 -29.022 1.00 33.22 407 GLY A CA 1
ATOM 3103 C C . GLY A 1 407 ? -20.911 -16.548 -28.076 1.00 33.22 407 GLY A C 1
ATOM 3104 O O . GLY A 1 407 ? -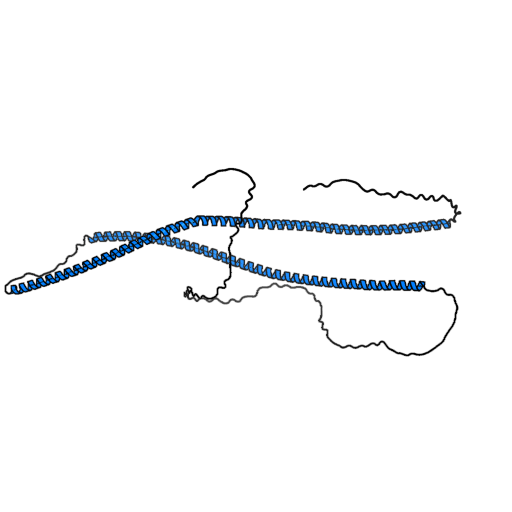20.303 -17.523 -28.512 1.00 33.22 407 GLY A O 1
ATOM 3105 N N . PRO A 1 408 ? -21.311 -16.506 -26.788 1.00 44.75 408 PRO A N 1
ATOM 3106 C CA . PRO A 1 408 ? -20.972 -17.546 -25.810 1.00 44.75 408 PRO A CA 1
ATOM 3107 C C . PRO A 1 408 ? -21.928 -18.750 -25.913 1.00 44.75 408 PRO A C 1
ATOM 3109 O O . PRO A 1 408 ? -23.069 -18.578 -26.352 1.00 44.75 408 PRO A O 1
ATOM 3112 N N . PRO A 1 409 ? -21.529 -19.966 -25.491 1.00 45.62 409 PRO A N 1
ATOM 3113 C CA . PRO A 1 409 ? -22.437 -21.105 -25.513 1.00 45.62 409 PRO A CA 1
ATOM 3114 C C . PRO A 1 409 ? -23.402 -21.110 -24.306 1.00 45.62 409 PRO A C 1
ATOM 3116 O O . PRO A 1 409 ? -23.100 -20.514 -23.268 1.00 45.62 409 PRO A O 1
ATOM 3119 N N . PRO A 1 410 ? -24.565 -21.788 -24.415 1.00 43.25 410 PRO A N 1
ATOM 3120 C CA . PRO A 1 410 ? -25.684 -21.651 -23.489 1.00 43.25 410 PRO A CA 1
ATOM 3121 C C . PRO A 1 410 ? -25.783 -22.775 -22.439 1.00 43.25 410 PRO A C 1
ATOM 3123 O O . PRO A 1 410 ? -25.384 -23.911 -22.669 1.00 43.25 410 PRO A O 1
ATOM 3126 N N . PHE A 1 411 ? -26.419 -22.415 -21.318 1.00 32.94 411 PHE A N 1
ATOM 3127 C CA . PHE A 1 411 ? -27.264 -23.200 -20.402 1.00 32.94 411 PHE A CA 1
ATOM 3128 C C . PHE A 1 411 ? -26.986 -24.697 -20.165 1.00 32.94 411 PHE A C 1
ATOM 3130 O O . PHE A 1 411 ? -27.299 -25.528 -21.013 1.00 32.94 411 PHE A O 1
ATOM 3137 N N . LYS A 1 412 ? -26.752 -25.052 -18.888 1.00 32.31 412 LYS A N 1
ATOM 3138 C CA . LYS A 1 412 ? -27.599 -26.044 -18.192 1.00 32.31 412 LYS A CA 1
ATOM 3139 C C . LYS A 1 412 ? -27.915 -25.613 -16.758 1.00 32.31 412 LYS A C 1
ATOM 3141 O O . LYS A 1 412 ? -27.034 -25.397 -15.936 1.00 32.31 412 LYS A O 1
ATOM 3146 N N . ARG A 1 413 ? -29.219 -25.506 -16.502 1.00 32.25 413 ARG A N 1
ATOM 3147 C CA . ARG A 1 413 ? -29.890 -25.274 -15.223 1.00 32.25 413 ARG A CA 1
ATOM 3148 C C . ARG A 1 413 ? -30.580 -26.581 -14.827 1.00 32.25 413 ARG A C 1
ATOM 3150 O O . ARG A 1 413 ? -31.394 -27.070 -15.601 1.00 32.25 413 ARG A O 1
ATOM 3157 N N . ALA A 1 414 ? -30.273 -27.105 -13.648 1.00 31.84 414 ALA A N 1
ATOM 3158 C CA . ALA A 1 414 ? -31.069 -28.051 -12.856 1.00 31.84 414 ALA A CA 1
ATOM 3159 C C . ALA A 1 414 ? -30.383 -28.122 -11.480 1.00 31.84 414 ALA A C 1
ATOM 3161 O O . ALA A 1 414 ? -29.166 -28.217 -11.438 1.00 31.84 414 ALA A O 1
ATOM 3162 N N . GLY A 1 415 ? -31.016 -28.037 -10.319 1.00 28.34 415 GLY A N 1
ATOM 3163 C CA . GLY A 1 415 ? -32.400 -27.842 -9.919 1.00 28.34 415 GLY A CA 1
ATOM 3164 C C . GLY A 1 415 ? -32.380 -27.638 -8.396 1.00 28.34 415 GLY A C 1
ATOM 3165 O O . GLY A 1 415 ? -31.495 -28.146 -7.711 1.00 28.34 415 GLY A O 1
ATOM 3166 N N . SER A 1 416 ? -33.308 -26.844 -7.875 1.00 31.48 416 SER A N 1
ATOM 3167 C CA . SER A 1 416 ? -33.499 -26.633 -6.438 1.00 31.48 416 SER A CA 1
ATOM 3168 C C . SER A 1 416 ? -34.315 -27.775 -5.828 1.00 31.48 416 SER A C 1
ATOM 3170 O O . SER A 1 416 ? -35.398 -28.052 -6.333 1.00 31.48 416 SER A O 1
ATOM 3172 N N . VAL A 1 417 ? -33.849 -28.356 -4.717 1.00 31.45 417 VAL A N 1
ATOM 3173 C CA . VAL A 1 417 ? -34.653 -29.063 -3.690 1.00 31.45 417 VAL A CA 1
ATOM 3174 C C . VAL A 1 417 ? -33.883 -28.897 -2.365 1.00 31.45 417 VAL A C 1
ATOM 3176 O O . VAL A 1 417 ? -32.740 -29.321 -2.275 1.00 31.45 417 VAL A O 1
ATOM 3179 N N . SER A 1 418 ? -34.253 -27.961 -1.489 1.00 29.16 418 SER A N 1
ATOM 3180 C CA . SER A 1 418 ? -35.174 -28.078 -0.342 1.00 29.16 418 SER A CA 1
ATOM 3181 C C . SER A 1 418 ? -34.805 -29.136 0.719 1.00 29.16 418 SER A C 1
ATOM 3183 O O . SER A 1 418 ? -34.957 -30.328 0.492 1.00 29.16 418 SER A O 1
ATOM 3185 N N . SER A 1 419 ? -34.442 -28.613 1.901 1.00 31.64 419 SER A N 1
ATOM 3186 C CA . SER A 1 419 ? -34.701 -29.114 3.266 1.00 31.64 419 SER A CA 1
ATOM 3187 C C . SER A 1 419 ? -34.076 -30.434 3.750 1.00 31.64 419 SER A C 1
ATOM 3189 O O . SER A 1 419 ? -34.616 -31.497 3.477 1.00 31.64 419 SER A O 1
ATOM 3191 N N . GLN A 1 420 ? -33.069 -30.344 4.639 1.00 28.75 420 GLN A N 1
ATOM 3192 C CA . GLN A 1 420 ? -33.001 -31.137 5.888 1.00 28.75 420 GLN A CA 1
ATOM 3193 C C . GLN A 1 420 ? -31.864 -30.671 6.833 1.00 28.75 420 GLN A C 1
ATOM 3195 O O . GLN A 1 420 ? -30.684 -30.798 6.526 1.00 28.75 420 GLN A O 1
ATOM 3200 N N . LEU A 1 421 ? -32.247 -30.138 8.001 1.00 33.69 421 LEU A N 1
ATOM 3201 C CA . LEU A 1 421 ? -31.529 -30.244 9.293 1.00 33.69 421 LEU A CA 1
ATOM 3202 C C . LEU A 1 421 ? -31.821 -31.648 9.904 1.00 33.69 421 LEU A C 1
ATOM 3204 O O . LEU A 1 421 ? -32.740 -32.280 9.371 1.00 33.69 421 LEU A O 1
ATOM 3208 N N . PRO A 1 422 ? -31.225 -32.140 11.031 1.00 45.03 422 PRO A N 1
ATOM 3209 C CA . PRO A 1 422 ? -30.304 -31.562 12.048 1.00 45.03 422 PRO A CA 1
ATOM 3210 C C . PRO A 1 422 ? -29.176 -32.601 12.435 1.00 45.03 422 PRO A C 1
ATOM 3212 O O . PRO A 1 422 ? -28.863 -33.424 11.577 1.00 45.03 422 PRO A O 1
ATOM 3215 N N . PRO A 1 423 ? -28.600 -32.720 13.668 1.00 42.50 423 PRO A N 1
ATOM 3216 C CA . PRO A 1 423 ? -28.508 -31.824 14.830 1.00 42.50 423 PRO A CA 1
ATOM 3217 C C . PRO A 1 423 ? -27.086 -31.621 15.410 1.00 42.50 423 PRO A C 1
ATOM 3219 O O . PRO A 1 423 ? -26.161 -32.413 15.242 1.00 42.50 423 PRO A O 1
ATOM 3222 N N . SER A 1 424 ? -26.985 -30.569 16.220 1.00 32.25 424 SER A N 1
ATOM 3223 C CA . SER A 1 424 ? -25.928 -30.285 17.188 1.00 32.25 424 SER A CA 1
ATOM 3224 C C . SER A 1 424 ? -25.736 -31.422 18.199 1.00 32.25 424 SER A C 1
ATOM 3226 O O . SER A 1 424 ? -26.697 -31.874 18.825 1.00 32.25 424 SER A O 1
ATOM 3228 N N . ARG A 1 425 ? -24.482 -31.813 18.458 1.00 31.33 425 ARG A N 1
ATOM 3229 C CA . ARG A 1 425 ? -24.115 -32.506 19.697 1.00 31.33 425 ARG A CA 1
ATOM 3230 C C . ARG A 1 425 ? -22.751 -32.032 20.185 1.00 31.33 425 ARG A C 1
ATOM 3232 O O . ARG A 1 425 ? -21.738 -32.156 19.508 1.00 31.33 425 ARG A O 1
ATOM 3239 N N . SER A 1 426 ? -22.793 -31.452 21.371 1.00 33.97 426 SER A N 1
ATOM 3240 C CA . SER A 1 426 ? -21.689 -31.046 22.223 1.00 33.97 426 SER A CA 1
ATOM 3241 C C . SER A 1 426 ? -20.695 -32.179 22.486 1.00 33.97 426 SER A C 1
ATOM 3243 O O . SER A 1 426 ? -21.102 -33.303 22.785 1.00 33.97 426 SER A O 1
ATOM 3245 N N . ARG A 1 427 ? -19.397 -31.855 22.458 1.00 34.78 427 ARG A N 1
ATOM 3246 C CA . ARG A 1 427 ? -18.372 -32.411 23.359 1.00 34.78 427 ARG A CA 1
ATOM 3247 C C . ARG A 1 427 ? -17.055 -31.653 23.190 1.00 34.78 427 ARG A C 1
ATOM 3249 O O . ARG A 1 427 ? -16.373 -31.775 22.181 1.00 34.78 427 ARG A O 1
ATOM 3256 N N . SER A 1 428 ? -16.729 -30.869 24.205 1.00 36.78 428 SER A N 1
ATOM 3257 C CA . SER A 1 428 ? -15.373 -30.451 24.549 1.00 36.78 428 SER A CA 1
ATOM 3258 C C . SER A 1 428 ? -14.490 -31.667 24.868 1.00 36.78 428 SER A C 1
ATOM 3260 O O . SER A 1 428 ? -14.998 -32.694 25.332 1.00 36.78 428 SER A O 1
ATOM 3262 N N . PRO A 1 429 ? -13.167 -31.528 24.702 1.00 38.38 429 PRO A N 1
ATOM 3263 C CA . PRO A 1 429 ? -12.263 -32.080 25.703 1.00 38.38 429 PRO A CA 1
ATOM 3264 C C . PRO A 1 429 ? -11.210 -31.052 26.149 1.00 38.38 429 PRO A C 1
ATOM 3266 O O . PRO A 1 429 ? -10.544 -30.419 25.333 1.00 38.38 429 PRO A O 1
ATOM 3269 N N . SER A 1 430 ? -11.071 -30.914 27.466 1.00 32.16 430 SER A N 1
ATOM 3270 C CA . SER A 1 430 ? -9.919 -30.291 28.128 1.00 32.16 430 SER A CA 1
ATOM 3271 C C . SER A 1 430 ? -8.720 -31.261 28.152 1.00 32.16 430 SER A C 1
ATOM 3273 O O . SER A 1 430 ? -8.924 -32.472 28.016 1.00 32.16 430 SER A O 1
ATOM 3275 N N . PRO A 1 431 ? -7.482 -30.754 28.315 1.00 41.44 431 PRO A N 1
ATOM 3276 C CA . PRO A 1 431 ? -6.248 -31.493 28.068 1.00 41.44 431 PRO A CA 1
ATOM 3277 C C . PRO A 1 431 ? -5.811 -32.310 29.291 1.00 41.44 431 PRO A C 1
ATOM 3279 O O . PRO A 1 431 ? -5.945 -31.862 30.429 1.00 41.44 431 PRO A O 1
ATOM 3282 N N . ALA A 1 432 ? -5.254 -33.498 29.052 1.00 30.70 432 ALA A N 1
ATOM 3283 C CA . ALA A 1 432 ? -4.592 -34.300 30.073 1.00 30.70 432 ALA A CA 1
ATOM 3284 C C . ALA A 1 432 ? -3.073 -34.128 29.958 1.00 30.70 432 ALA A C 1
ATOM 3286 O O . ALA A 1 432 ? -2.477 -34.386 28.913 1.00 30.70 432 ALA A O 1
ATOM 3287 N N . LEU A 1 433 ? -2.485 -33.673 31.060 1.00 34.91 433 LEU A N 1
ATOM 3288 C CA . LEU A 1 433 ? -1.059 -33.654 31.347 1.00 34.91 433 LEU A CA 1
ATOM 3289 C C . LEU A 1 433 ? -0.523 -35.089 31.370 1.00 34.91 433 LEU A C 1
ATOM 3291 O O . LEU A 1 433 ? -1.018 -35.904 32.147 1.00 34.91 433 LEU A O 1
ATOM 3295 N N . LEU A 1 434 ? 0.520 -35.372 30.593 1.00 31.08 434 LEU A N 1
ATOM 3296 C CA . LEU A 1 434 ? 1.433 -36.473 30.880 1.00 31.08 434 LEU A CA 1
ATOM 3297 C C . LEU A 1 434 ? 2.870 -35.989 30.713 1.00 31.08 434 LEU A C 1
ATOM 3299 O O . LEU A 1 434 ? 3.341 -35.690 29.619 1.00 31.08 434 LEU A O 1
ATOM 3303 N N . LEU A 1 435 ? 3.513 -35.894 31.871 1.00 31.81 435 LEU A N 1
ATOM 3304 C CA . LEU A 1 435 ? 4.947 -35.854 32.075 1.00 31.81 435 LEU A CA 1
ATOM 3305 C C . LEU A 1 435 ? 5.557 -37.145 31.516 1.00 31.81 435 LEU A C 1
ATOM 3307 O O . LEU A 1 435 ? 5.118 -38.234 31.880 1.00 31.81 435 LEU A O 1
ATOM 3311 N N . SER A 1 436 ? 6.594 -37.018 30.697 1.00 30.59 436 SER A N 1
ATOM 3312 C CA . SER A 1 436 ? 7.648 -38.026 30.624 1.00 30.59 436 SER A CA 1
ATOM 3313 C C . SER A 1 436 ? 8.969 -37.301 30.437 1.00 30.59 436 SER A C 1
ATOM 3315 O O . SER A 1 436 ? 9.235 -36.718 29.389 1.00 30.59 436 SER A O 1
ATOM 3317 N N . SER A 1 437 ? 9.732 -37.297 31.520 1.00 36.47 437 SER A N 1
ATOM 3318 C CA . SER A 1 437 ? 11.169 -37.071 31.575 1.00 36.47 437 SER A CA 1
ATOM 3319 C C . SER A 1 437 ? 11.890 -38.101 30.703 1.00 36.47 437 SER A C 1
ATOM 3321 O O . SER A 1 437 ? 11.423 -39.239 30.651 1.00 36.47 437 SER A O 1
ATOM 3323 N N . ASP A 1 438 ? 12.970 -37.703 30.026 1.00 33.03 438 ASP A N 1
ATOM 3324 C CA . ASP A 1 438 ? 14.291 -38.357 30.104 1.00 33.03 438 ASP A CA 1
ATOM 3325 C C . ASP A 1 438 ? 15.300 -37.764 29.097 1.00 33.03 438 ASP A C 1
ATOM 3327 O O . ASP A 1 438 ? 14.917 -37.276 28.034 1.00 33.03 438 ASP A O 1
ATOM 3331 N N . GLU A 1 439 ? 16.577 -37.836 29.501 1.00 36.19 439 GLU A N 1
ATOM 3332 C CA . GLU A 1 439 ? 17.839 -37.538 28.795 1.00 36.19 439 GLU A CA 1
ATOM 3333 C C . GLU A 1 439 ? 18.107 -36.078 28.344 1.00 36.19 439 GLU A C 1
ATOM 3335 O O . GLU A 1 439 ? 17.278 -35.413 27.742 1.00 36.19 439 GLU A O 1
ATOM 3340 N N . GLU A 1 440 ? 19.280 -35.466 28.508 1.00 33.44 440 GLU A N 1
ATOM 3341 C CA . GLU A 1 440 ? 20.573 -35.842 29.081 1.00 33.44 440 GLU A CA 1
ATOM 3342 C C . GLU A 1 440 ? 21.370 -34.532 29.202 1.00 33.44 440 GLU A C 1
ATOM 3344 O O . GLU A 1 440 ? 21.269 -33.645 28.350 1.00 33.44 440 GLU A O 1
ATOM 3349 N N . ILE A 1 441 ? 22.137 -34.386 30.274 1.00 35.16 441 ILE A N 1
ATOM 3350 C CA . ILE A 1 441 ? 22.970 -33.218 30.546 1.00 35.16 441 ILE A CA 1
ATOM 3351 C C . ILE A 1 441 ? 24.390 -33.593 30.124 1.00 35.16 441 ILE A C 1
ATOM 3353 O O . ILE A 1 441 ? 24.973 -34.474 30.749 1.00 35.16 441 ILE A O 1
ATOM 3357 N N . ASP A 1 442 ? 24.962 -32.901 29.139 1.00 36.72 442 ASP A N 1
ATOM 3358 C CA . ASP A 1 442 ? 26.417 -32.858 28.966 1.00 36.72 442 ASP A CA 1
ATOM 3359 C C . ASP A 1 442 ? 26.932 -31.496 29.447 1.00 36.72 442 ASP A C 1
ATOM 3361 O O . ASP A 1 442 ? 26.483 -30.432 29.011 1.00 36.72 442 ASP A O 1
ATOM 3365 N N . GLN A 1 443 ? 27.826 -31.547 30.427 1.00 40.03 443 GLN A N 1
ATOM 3366 C CA . GLN A 1 443 ? 28.427 -30.409 31.107 1.00 40.03 443 GLN A CA 1
ATOM 3367 C C . GLN A 1 443 ? 29.941 -30.583 31.107 1.00 40.03 443 GLN A C 1
ATOM 3369 O O . GLN A 1 443 ? 30.467 -31.521 31.704 1.00 40.03 443 GLN A O 1
ATOM 3374 N N . GLY A 1 444 ? 30.638 -29.570 30.592 1.00 31.17 444 GLY A N 1
ATOM 3375 C CA . GLY A 1 444 ? 31.908 -29.125 31.163 1.00 31.17 444 GLY A CA 1
ATOM 3376 C C . GLY A 1 444 ? 32.856 -28.428 30.176 1.00 31.17 444 GLY A C 1
ATOM 3377 O O . GLY A 1 444 ? 32.731 -28.626 28.970 1.00 31.17 444 GLY A O 1
ATOM 3378 N N . PRO A 1 445 ? 33.890 -27.698 30.653 1.00 46.66 445 PRO A N 1
ATOM 3379 C CA . PRO A 1 445 ? 34.054 -27.112 31.992 1.00 46.66 445 PRO A CA 1
ATOM 3380 C C . PRO A 1 445 ? 34.618 -25.659 32.006 1.00 46.66 445 PRO A C 1
ATOM 3382 O O . PRO A 1 445 ? 35.418 -25.270 31.165 1.00 46.66 445 PRO A O 1
ATOM 3385 N N . GLY A 1 446 ? 34.294 -24.894 33.061 1.00 30.83 446 GLY A N 1
ATOM 3386 C CA . GLY A 1 446 ? 35.302 -24.163 33.859 1.00 30.83 446 GLY A CA 1
ATOM 3387 C C . GLY A 1 446 ? 35.780 -22.735 33.498 1.00 30.83 446 GLY A C 1
ATOM 3388 O O . GLY A 1 446 ? 36.923 -22.583 33.091 1.00 30.83 446 GLY A O 1
ATOM 3389 N N . GLY A 1 447 ? 34.987 -21.713 33.873 1.00 29.98 447 GLY A N 1
ATOM 3390 C CA . GLY A 1 447 ? 35.384 -20.461 34.587 1.00 29.98 447 GLY A CA 1
ATOM 3391 C C . GLY A 1 447 ? 36.257 -19.379 33.901 1.00 29.98 447 GLY A C 1
ATOM 3392 O O . GLY A 1 447 ? 36.744 -19.591 32.798 1.00 29.98 447 GLY A O 1
ATOM 3393 N N . PRO A 1 448 ? 36.552 -18.231 34.567 1.00 40.12 448 PRO A N 1
ATOM 3394 C CA . PRO A 1 448 ? 35.838 -17.499 35.625 1.00 40.12 448 PRO A CA 1
ATOM 3395 C C . PRO A 1 448 ? 35.353 -16.098 35.153 1.00 40.12 448 PRO A C 1
ATOM 3397 O O . PRO A 1 448 ? 35.737 -15.604 34.097 1.00 40.12 448 PRO A O 1
ATOM 3400 N N . GLY A 1 449 ? 34.482 -15.455 35.938 1.00 33.12 449 GLY A N 1
ATOM 3401 C CA . GLY A 1 449 ? 33.844 -14.180 35.587 1.00 33.12 449 GLY A CA 1
ATOM 3402 C C . GLY A 1 449 ? 34.765 -12.957 35.524 1.00 33.12 449 GLY A C 1
ATOM 3403 O O . GLY A 1 449 ? 35.859 -12.978 36.072 1.00 33.12 449 GLY A O 1
ATOM 3404 N N . VAL A 1 450 ? 34.258 -11.898 34.879 1.00 34.94 450 VAL A N 1
ATOM 3405 C CA . VAL A 1 450 ? 34.551 -10.453 35.032 1.00 34.94 450 VAL A CA 1
ATOM 3406 C C . VAL A 1 450 ? 33.508 -9.693 34.167 1.00 34.94 450 VAL A C 1
ATOM 3408 O O . VAL A 1 450 ? 32.962 -10.284 33.234 1.00 34.94 450 VAL A O 1
ATOM 3411 N N . PRO A 1 451 ? 33.118 -8.455 34.532 1.00 40.25 451 PRO A N 1
ATOM 3412 C CA . PRO A 1 451 ? 31.772 -7.922 34.338 1.00 40.25 451 PRO A CA 1
ATOM 3413 C C . PRO A 1 451 ? 31.577 -7.147 33.026 1.00 40.25 451 PRO A C 1
ATOM 3415 O O . PRO A 1 451 ? 32.529 -6.757 32.355 1.00 40.25 451 PRO A O 1
ATOM 3418 N N . ALA A 1 452 ? 30.304 -6.923 32.694 1.00 36.91 452 ALA A N 1
ATOM 3419 C CA . ALA A 1 452 ? 29.827 -6.185 31.527 1.00 36.91 452 ALA A CA 1
ATOM 3420 C C . ALA A 1 452 ? 30.448 -4.775 31.404 1.00 36.91 452 ALA A C 1
ATOM 3422 O O . ALA A 1 452 ? 30.518 -4.061 32.410 1.00 36.91 452 ALA A O 1
ATOM 3423 N N . PRO A 1 453 ? 30.841 -4.330 30.195 1.00 37.78 453 PRO A N 1
ATOM 3424 C CA . PRO A 1 453 ? 31.249 -2.952 29.983 1.00 37.78 453 PRO A CA 1
ATOM 3425 C C . PRO A 1 453 ? 30.017 -2.040 29.920 1.00 37.78 453 PRO A C 1
ATOM 3427 O O . PRO A 1 453 ? 29.107 -2.230 29.116 1.00 37.78 453 PRO A O 1
ATOM 3430 N N . GLN A 1 454 ? 30.014 -1.043 30.800 1.00 31.50 454 GLN A N 1
ATOM 3431 C CA . GLN A 1 454 ? 29.178 0.148 30.719 1.00 31.50 454 GLN A CA 1
ATOM 3432 C C . GLN A 1 454 ? 29.627 0.965 29.505 1.00 31.50 454 GLN A C 1
ATOM 3434 O O . GLN A 1 454 ? 30.759 1.448 29.473 1.00 31.50 454 GLN A O 1
ATOM 3439 N N . GLU A 1 455 ? 28.755 1.128 28.512 1.00 33.44 455 GLU A N 1
ATOM 3440 C CA . GLU A 1 455 ? 28.952 2.153 27.492 1.00 33.44 455 GLU A CA 1
ATOM 3441 C C . GLU A 1 455 ? 28.613 3.520 28.092 1.00 33.44 455 GLU A C 1
ATOM 3443 O O . GLU A 1 455 ? 27.488 3.812 28.501 1.00 33.44 455 GLU A O 1
ATOM 3448 N N . VAL A 1 456 ? 29.662 4.330 28.192 1.00 32.06 456 VAL A N 1
ATOM 3449 C CA . VAL A 1 456 ? 29.657 5.736 28.572 1.00 32.06 456 VAL A CA 1
ATOM 3450 C C . VAL A 1 456 ? 29.087 6.531 27.400 1.00 32.06 456 VAL A C 1
ATOM 3452 O O . VAL A 1 456 ? 29.684 6.576 26.327 1.00 32.06 456 VAL A O 1
ATOM 3455 N N . ILE A 1 457 ? 27.933 7.166 27.600 1.00 35.97 457 ILE A N 1
ATOM 3456 C CA . ILE A 1 457 ? 27.410 8.171 26.672 1.00 35.97 457 ILE A CA 1
ATOM 3457 C C . ILE A 1 457 ? 28.181 9.466 26.940 1.00 35.97 457 ILE A C 1
ATOM 3459 O O . ILE A 1 457 ? 27.927 10.172 27.915 1.00 35.97 457 ILE A O 1
ATOM 3463 N N . GLU A 1 458 ? 29.158 9.748 26.086 1.00 30.69 458 GLU A N 1
ATOM 3464 C CA . GLU A 1 458 ? 29.923 10.991 26.073 1.00 30.69 458 GLU A CA 1
ATOM 3465 C C . GLU A 1 458 ? 29.106 12.061 25.328 1.00 30.69 458 GLU A C 1
ATOM 3467 O O . GLU A 1 458 ? 29.060 12.105 24.099 1.00 30.69 458 GLU A O 1
ATOM 3472 N N . ILE A 1 459 ? 28.385 12.897 26.080 1.00 38.09 459 ILE A N 1
ATOM 3473 C CA . ILE A 1 459 ? 27.654 14.048 25.539 1.00 38.09 459 ILE A CA 1
ATOM 3474 C C . ILE A 1 459 ? 28.657 15.195 25.378 1.00 38.09 459 ILE A C 1
ATOM 3476 O O . ILE A 1 459 ? 29.113 15.768 26.366 1.00 38.09 459 ILE A O 1
ATOM 3480 N N . HIS A 1 460 ? 29.005 15.523 24.133 1.00 33.69 460 HIS A N 1
ATOM 3481 C CA . HIS A 1 460 ? 29.651 16.792 23.801 1.00 33.69 460 HIS A CA 1
ATOM 3482 C C . HIS A 1 460 ? 28.589 17.896 23.804 1.00 33.69 460 HIS A C 1
ATOM 3484 O O . HIS A 1 460 ? 27.737 17.946 22.916 1.00 33.69 460 HIS A O 1
ATOM 3490 N N . ASP A 1 461 ? 28.642 18.755 24.820 1.00 38.50 461 ASP A N 1
ATOM 3491 C CA . ASP A 1 461 ? 27.814 19.951 24.961 1.00 38.50 461 ASP A CA 1
ATOM 3492 C C . ASP A 1 461 ? 28.702 21.187 24.742 1.00 38.50 461 ASP A C 1
ATOM 3494 O O . ASP A 1 461 ? 29.344 21.693 25.665 1.00 38.50 461 ASP A O 1
ATOM 3498 N N . ASP A 1 462 ? 28.792 21.641 23.490 1.00 39.16 462 ASP A N 1
ATOM 3499 C CA . ASP A 1 462 ? 29.436 22.905 23.132 1.00 39.16 462 ASP A CA 1
ATOM 3500 C C . ASP A 1 462 ? 28.396 24.036 23.135 1.00 39.16 462 ASP A C 1
ATOM 3502 O O . ASP A 1 462 ? 27.765 24.352 22.130 1.00 39.16 462 ASP A O 1
ATOM 3506 N N . GLY A 1 463 ? 28.275 24.673 24.301 1.00 32.31 463 GLY A N 1
ATOM 3507 C CA . GLY A 1 463 ? 28.178 26.127 24.436 1.00 32.31 463 GLY A CA 1
ATOM 3508 C C . GLY A 1 463 ? 26.895 26.824 23.970 1.00 32.31 463 GLY A C 1
ATOM 3509 O O . GLY A 1 463 ? 26.771 27.221 22.817 1.00 32.31 463 GLY A O 1
ATOM 3510 N N . ALA A 1 464 ? 26.046 27.206 24.928 1.00 34.75 464 ALA A N 1
ATOM 3511 C CA . ALA A 1 464 ? 25.951 28.598 25.403 1.00 34.75 464 ALA A CA 1
ATOM 3512 C C . ALA A 1 464 ? 24.684 28.817 26.250 1.00 34.75 464 ALA A C 1
ATOM 3514 O O . ALA A 1 464 ? 23.572 28.597 25.783 1.00 34.75 464 ALA A O 1
ATOM 3515 N N . GLY A 1 465 ? 24.848 29.387 27.449 1.00 32.59 465 GLY A N 1
ATOM 3516 C CA . GLY A 1 465 ? 23.770 30.143 28.102 1.00 32.59 465 GLY A CA 1
ATOM 3517 C C . GLY A 1 465 ? 23.384 29.689 29.505 1.00 32.59 465 GLY A C 1
ATOM 3518 O O . GLY A 1 465 ? 22.346 29.084 29.724 1.00 32.59 465 GLY A O 1
ATOM 3519 N N . ILE A 1 466 ? 24.219 30.081 30.459 1.00 34.12 466 ILE A N 1
ATOM 3520 C CA . ILE A 1 466 ? 24.003 30.140 31.908 1.00 34.12 466 ILE A CA 1
ATOM 3521 C C . ILE A 1 466 ? 22.573 30.585 32.286 1.00 34.12 466 ILE A C 1
ATOM 3523 O O . ILE A 1 466 ? 22.159 31.696 31.962 1.00 34.12 466 ILE A O 1
ATOM 3527 N N . THR A 1 467 ? 21.873 29.794 33.103 1.00 38.69 467 THR A N 1
ATOM 3528 C CA . THR A 1 467 ? 21.142 30.309 34.279 1.00 38.69 467 THR A CA 1
ATOM 3529 C C . THR A 1 467 ? 20.935 29.198 35.307 1.00 38.69 467 THR A C 1
ATOM 3531 O O . THR A 1 467 ? 20.227 28.223 35.085 1.00 38.69 467 THR A O 1
ATOM 3534 N N . GLN A 1 468 ? 21.600 29.363 36.450 1.00 34.28 468 GLN A N 1
ATOM 3535 C CA . GLN A 1 468 ? 21.345 28.633 37.686 1.00 34.28 468 GLN A CA 1
ATOM 3536 C C . GLN A 1 468 ? 19.894 28.841 38.136 1.00 34.28 468 GLN A C 1
ATOM 3538 O O . GLN A 1 468 ? 19.460 29.985 38.268 1.00 34.28 468 GLN A O 1
ATOM 3543 N N . LEU A 1 469 ? 19.213 27.771 38.546 1.00 35.69 469 LEU A N 1
ATOM 3544 C CA . LEU A 1 469 ? 18.446 27.840 39.786 1.00 35.69 469 LEU A CA 1
ATOM 3545 C C . LEU A 1 469 ? 18.492 26.498 40.519 1.00 35.69 469 LEU A C 1
ATOM 3547 O O . LEU A 1 469 ? 17.985 25.477 40.067 1.00 35.69 469 LEU A O 1
ATOM 3551 N N . VAL A 1 470 ? 19.157 26.553 41.666 1.00 34.53 470 VAL A N 1
ATOM 3552 C CA . VAL A 1 470 ? 19.193 25.545 42.718 1.00 34.53 470 VAL A CA 1
ATOM 3553 C C . VAL A 1 470 ? 17.812 25.472 43.371 1.00 34.53 470 VAL A C 1
ATOM 3555 O O . VAL A 1 470 ? 17.299 26.497 43.813 1.00 34.53 470 VAL A O 1
ATOM 3558 N N . ALA A 1 471 ? 17.249 24.272 43.501 1.00 40.16 471 ALA A N 1
ATOM 3559 C CA . ALA A 1 471 ? 16.271 23.973 44.542 1.00 40.16 471 ALA A CA 1
ATOM 3560 C C . ALA A 1 471 ? 16.412 22.507 44.966 1.00 40.16 471 ALA A C 1
ATOM 3562 O O . ALA A 1 471 ? 16.081 21.574 44.240 1.00 40.16 471 ALA A O 1
ATOM 3563 N N . THR A 1 472 ? 16.977 22.354 46.154 1.00 38.31 472 THR A N 1
ATOM 3564 C CA . THR A 1 472 ? 17.201 21.119 46.894 1.00 38.31 472 THR A CA 1
ATOM 3565 C C . THR A 1 472 ? 15.954 20.772 47.726 1.00 38.31 472 THR A C 1
ATOM 3567 O O . THR A 1 472 ? 15.311 21.678 48.248 1.00 38.31 472 THR A O 1
ATOM 3570 N N . VAL A 1 473 ? 15.739 19.468 47.950 1.00 35.38 473 VAL A N 1
ATOM 3571 C CA . VAL A 1 473 ? 14.961 18.822 49.038 1.00 35.38 473 VAL A CA 1
ATOM 3572 C C . VAL A 1 473 ? 13.423 18.859 48.953 1.00 35.38 473 VAL A C 1
ATOM 3574 O O . VAL A 1 473 ? 12.798 19.860 49.289 1.00 35.38 473 VAL A O 1
ATOM 3577 N N . ALA A 1 474 ? 12.818 17.703 48.652 1.00 44.31 474 ALA A N 1
ATOM 3578 C CA . ALA A 1 474 ? 12.178 16.811 49.638 1.00 44.31 474 ALA A CA 1
ATOM 3579 C C . ALA A 1 474 ? 11.961 15.421 49.025 1.00 44.31 474 ALA A C 1
ATOM 3581 O O . ALA A 1 474 ? 11.443 15.368 47.887 1.00 44.31 474 ALA A O 1
#

Radius of gyration: 70.12 Å; chains: 1; bounding box: 159×89×194 Å

Foldseek 3Di:
DDDDDDDDDDDDDDDDPDDPDPPPPDPPPPCDDDDDPVVVVVVVVVVVVVVVVVVVVVVVVVVVVVVVVVVVVVVVVVVVVVVVVVVVVVVVVVVVVVVVCVVCCVVVVVVVVVVVVVVVVVVVVVVVCVVVVVVVVVVVVVVVVVVVVVVVVVVVVVVVVVVVVVVVVVVVVVVVVVVVVVVVVVVVVVVVVVVVVVVVVVVVVDDDDDDDDDDDDDDDPPPPVVVVVVVVVVVVVVVVVVVVVVVVVVVVVVVVVVVVVVVVVVVVVVVVVVVVVVVVVVVVVVVVVVVVVVVVVVVVVVVVVVVVVVVVVVVVVVVVVVVVVVVVVVVVVVVVVVVVVVVVVVVVVVVPDDDDDDDDDDDDDDDDDDDDDDDDDDDDDDDDDDDDDDDDDDDDDDDDDDDDDDDDDDDDDDDDDDDDDDDDDDDDDDDDDDDDDDDDDDDDDDDDDDDDDDDDPDDDDDDDDDDDDDDDDD

Secondary structure (DSSP, 8-state):
------------------------------------HHHHHHHHHHHHHHHHHHHHHHHHHHHHHHHHHHHHHHHHHHHHHHHHHHHHHHHHHHHHHHHHHHHHHHHHHHHHHHHHHHHHHHHHHHHHHHHHHHHHHHHHHHHHHHHHHHHHHHHHHHHHHHHHHHHHHHHHHHHHHHHHHHHHHHHHHHHHHHHHHHHHHHHTTS-----------PPPP-TTSHHHHHHHHHHHHHHHHHHHHHHHHHHHHHHHHHHHHHHHHHHHHHHHHHHHHHHHHHHHHHHHHHHHHHHHHHHHHHHHHHHHHHHHHHHHHHHHHHHHHHHHHHHHHHHHHHHHHHHHHHHHHHTTPPPP---------------------------------------------------PPP-------------------PPPP-----------------PPPP--------------------

Organism: NCBI:txid53985

Sequence (474 aa):
MSSHHPDHSDGDRSPTPSPRSVRSTTSRRSTRAPRSPAGEITRLEQELRSTQATRATLFRDRDRLNNIVNRLNTELQDLERHRSGQEDEIRRLRTEIDDLQRASNGGSTQLIQDLRLQIDRQTAEIHDVNRRLPRADQQLLAAEEDRDRLDRSVEEAVQLRSQLDDQTHELQWTQDELATAVRSLDRVTTALQNSEAELDQERSTSGGSAPLVPTSSAPVPAASGSASTSVTRLSEELRQARRDLASLQAARDVSTARVVQLEGDNRQLRDEISQLNQGQATSATENSDLRTRLTDARRDIRALEAQLSDVQDAYAGLRRVNDESEEGLEDVSTALSRVVEWIHLRHAAGAATPSSSAAGASASLSSAAGVSAPPSSAAGAAAPLSSASTTPTGKRARARSASPTLGPPPFKRAGSVSSQLPPSRSRSPSPALLLSSDEEIDQGPGGPGVPAPQEVIEIHDDGAGITQLVATVA